Protein AF-0000000065862050 (afdb_homodimer)

Solvent-accessible surface area (backbone atoms only — not comparable to full-atom values): 24400 Å² total; per-residue (Å²): 126,51,36,32,36,26,29,26,32,60,49,41,49,23,26,33,30,49,53,56,43,43,74,71,57,36,44,76,48,28,29,14,76,48,87,42,84,37,67,29,48,38,58,38,70,64,28,40,53,50,42,51,52,54,49,48,66,74,33,70,85,26,24,23,31,40,36,40,44,44,67,55,55,42,71,48,86,60,37,36,43,21,34,26,22,38,25,52,36,42,53,52,50,53,61,69,43,45,71,36,30,51,59,27,74,73,12,20,33,42,37,62,48,27,46,53,17,56,77,44,57,52,93,75,33,88,42,38,66,32,56,75,70,64,34,58,69,60,37,26,49,52,30,63,67,44,62,90,53,12,28,58,45,23,31,31,35,23,25,26,44,36,50,29,54,51,11,64,39,17,47,66,32,23,67,52,59,29,36,40,32,34,36,15,46,39,68,39,69,25,68,66,47,53,53,32,51,67,31,89,88,43,12,66,64,57,67,66,63,71,24,31,55,70,58,70,41,51,27,56,50,52,20,40,46,51,54,44,57,54,34,78,55,29,73,45,46,20,21,29,60,43,47,36,32,27,11,38,63,14,63,77,38,36,69,64,84,127,51,36,33,38,28,30,25,31,60,49,41,49,22,27,33,29,50,52,56,43,43,74,72,58,36,45,76,48,29,30,14,75,49,86,42,82,36,69,29,49,37,59,37,73,66,26,40,53,51,43,52,52,55,49,48,66,75,32,72,84,25,25,23,32,39,34,40,43,44,67,54,54,42,72,47,85,59,37,36,43,21,35,27,23,40,26,51,35,42,53,53,50,54,61,68,43,45,70,35,30,54,59,26,75,75,13,20,33,42,36,60,49,28,47,52,19,55,77,44,57,52,94,73,33,90,41,38,65,34,56,76,69,65,33,60,71,59,36,25,50,51,30,65,68,46,62,90,52,11,27,57,45,23,31,30,34,22,24,26,42,36,51,29,54,50,12,64,39,16,47,65,32,22,67,53,58,29,37,41,32,35,36,16,46,39,67,39,67,27,67,65,46,53,52,32,50,68,30,86,88,42,12,66,66,55,69,67,64,71,23,33,54,70,58,70,41,51,28,56,51,53,20,39,47,51,54,43,57,52,34,79,55,29,73,45,45,20,21,28,59,43,47,36,31,26,14,38,63,14,64,78,38,36,69,62,86

Foldseek 3Di:
DAEEEEEPLPWFLNVLLVVVVVVVPYHYAYEYCDDGNHHFQQLDPVRLVRSLVSVCVVLVQAHAEYEYDFAAALLDPQLLSRLRCLAVSVLVSVVSRLVRNLSHDLHEYEYEAAPLLQVDDLVRQPLQVCSVVVNSVVSSVVLVPVPLCSSSSSRNNSRNNRLVSQLVCQVVSVVSSYAYEYEHEAAEPIPNNVSQLPDPSRNVVNVPQAAPQGDHHYSNVSSVVVVCRSDCVVSPHHSYYHYHYNCRSCVVPVPGD/DAEEEEEPLPWFLNVLLVVVVVVVPYHYAYEYCDDGNHHFQQLDPVRLVRSLVSVCVVLVQAHAEYEYDFAAALLDPQLLSRLRCLAVSVLVSVVSRLVRNLSHDLHEYEYEAAPLLQVDDLVRQPLQVCSVVVNSVVSSVVLVPVPLCSSSSSRNSSSNNRLVSQLVCQVVSVVSSYATEYEHEAAEPIPNNVSQLPDPSRNVVNVPQAAPQGDHHYSNVSSVVVVCCSDCVVSPHHSYYHYHYNCRSCVVPVPGD

Nearest PDB structures (foldseek):
  1fk8-assembly1_B  TM=9.932E-01  e=1.701E-41  Comamonas testosteroni
  1fk8-assembly1_A  TM=9.839E-01  e=1.803E-41  Comamonas testosteroni
  2dkn-assembly1_A  TM=9.808E-01  e=7.601E-33  Pseudomonas sp. B-0831
  3csd-assembly1_B  TM=7.594E-01  e=8.337E-14  unclassified
  4z9x-assembly1_A  TM=7.318E-01  e=1.579E-13  Streptococcus pyogenes serotype M1

Organism: Comamonas testosteroni (NCBI:txid285)

Secondary structure (DSSP, 8-state):
--EEEEES-SSHHHHHHHHHHHHTT-EEEEEESSSSSEE--TTSHHHHHHHHHHHHHHTTT--SEEEE-----TT-SSHHHHHIIIIIIHHHHHHHHHHHHHTSSS-EEEEE--GGGTTS-GGG-TTHHHHHTT-HHHHHHHHHTSGGGHHHHHHHHHHHHHHHHHHHTHHHHHHTT-EEEEEEE-SBSSHHHHHHHH-TTTHHHHHH---TTSSPBPHHHHHHHHHHHHSGGGTT--S-EEEESTTHHHHH-TT--/--EEEEES-SSHHHHHHHHHHHHTT-EEEEEESSSSSEE--TTSHHHHHHHHHHHHHHTTT--SEEEE-----TT-SSHHHHHIIIIIIHHHHHHHHHHHHHTSSS-EEEEE--GGGTTS-GGG-TTHHHHHTT-HHHHHHHHHTSGGGHHHHHHHHHHHHHHHHHHHTHHHHHHTT-EEEEEEE-SBSSHHHHHHHH-TTTHHHHHH---TTSSPBPHHHHHHHHHHHHSGGGTT--S-EEEESTTHHHHH-TT--

InterPro domains:
  IPR002347 Short-chain dehydrogenase/reductase SDR [PF00106] (3-117)
  IPR002347 Short-chain dehydrogenase/reductase SDR [PF13561] (146-248)
  IPR002347 Short-chain dehydrogenase/reductase SDR [PR00081] (3-20)
  IPR002347 Short-chain dehydrogenase/reductase SDR [PR00081] (101-117)
  IPR002347 Short-chain dehydrogenase/reductase SDR [PR00081] (155-174)
  IPR002347 Short-chain dehydrogenase/reductase SDR [PR00081] (176-193)
  IPR002347 Short-chain dehydrogenase/reductase SDR [PR00081] (212-232)
  IPR036291 NAD(P)-binding domain superfamily [SSF51735] (1-251)

pLDDT: mean 96.62, std 3.5, range [71.56, 98.94]

Radius of gyration: 22.69 Å; Cα contacts (8 Å, |Δi|>4): 1212; chains: 2; bounding box: 46×64×56 Å

Structure (mmCIF, N/CA/C/O backbone):
data_AF-0000000065862050-model_v1
#
loop_
_entity.id
_entity.type
_entity.pdbx_description
1 polymer '3-alpha-hydroxysteroid dehydrogenase/carbonyl reductase'
#
loop_
_atom_site.group_PDB
_atom_site.id
_atom_site.type_symbol
_atom_site.label_atom_id
_atom_site.label_alt_id
_atom_site.label_comp_id
_atom_site.label_asym_id
_atom_site.label_entity_id
_atom_site.label_seq_id
_atom_site.pdbx_PDB_ins_code
_atom_site.Cartn_x
_atom_site.Cartn_y
_atom_site.Cartn_z
_atom_site.occupancy
_atom_site.B_iso_or_equiv
_atom_site.auth_seq_id
_atom_site.auth_comp_id
_atom_site.auth_asym_id
_atom_site.auth_atom_id
_atom_site.pdbx_PDB_model_num
ATOM 1 N N . MET A 1 1 ? 8.922 -2.84 -27.516 1 71.69 1 MET A N 1
ATOM 2 C CA . MET A 1 1 ? 7.742 -3.297 -26.797 1 71.69 1 MET A CA 1
ATOM 3 C C . MET A 1 1 ? 8.133 -4.086 -25.547 1 71.69 1 MET A C 1
ATOM 5 O O . MET A 1 1 ? 9.062 -4.895 -25.578 1 71.69 1 MET A O 1
ATOM 9 N N . SER A 1 2 ? 7.496 -3.77 -24.375 1 91.81 2 SER A N 1
ATOM 10 C CA . SER A 1 2 ? 7.875 -4.434 -23.141 1 91.81 2 SER A CA 1
ATOM 11 C C . SER A 1 2 ? 7.133 -5.758 -22.969 1 91.81 2 SER A C 1
ATOM 13 O O . SER A 1 2 ? 6.004 -5.906 -23.453 1 91.81 2 SER A O 1
ATOM 15 N N . ILE A 1 3 ? 7.773 -6.805 -22.562 1 97.69 3 ILE A N 1
ATOM 16 C CA . ILE A 1 3 ? 7.211 -8.133 -22.328 1 97.69 3 ILE A CA 1
ATOM 17 C C . ILE A 1 3 ? 6.902 -8.312 -20.844 1 97.69 3 ILE A C 1
ATOM 19 O O . ILE A 1 3 ? 7.77 -8.094 -20 1 97.69 3 ILE A O 1
ATOM 23 N N . ILE A 1 4 ? 5.664 -8.703 -20.594 1 98.62 4 ILE A N 1
ATOM 24 C CA . ILE A 1 4 ? 5.234 -8.977 -19.219 1 98.62 4 ILE A CA 1
ATOM 25 C C . ILE A 1 4 ? 4.688 -10.398 -19.125 1 98.62 4 ILE A C 1
ATOM 27 O O . ILE A 1 4 ? 3.893 -10.82 -19.969 1 98.62 4 ILE A O 1
ATOM 31 N N . VAL A 1 5 ? 5.176 -11.148 -18.172 1 98.81 5 VAL A N 1
ATOM 32 C CA . VAL A 1 5 ? 4.711 -12.508 -17.906 1 98.81 5 VAL A CA 1
ATOM 33 C C . VAL A 1 5 ? 3.654 -12.492 -16.812 1 98.81 5 VAL A C 1
ATOM 35 O O . VAL A 1 5 ? 3.828 -11.836 -15.781 1 98.81 5 VAL A O 1
ATOM 38 N N . ILE A 1 6 ? 2.523 -13.188 -17.047 1 98.94 6 ILE A N 1
ATOM 39 C CA . ILE A 1 6 ? 1.439 -13.25 -16.078 1 98.94 6 ILE A CA 1
ATOM 40 C C . ILE A 1 6 ? 1.043 -14.703 -15.828 1 98.94 6 ILE A C 1
ATOM 42 O O . ILE A 1 6 ? 0.653 -15.414 -16.766 1 98.94 6 ILE A O 1
ATOM 46 N N . SER A 1 7 ? 1.192 -15.164 -14.586 1 98.88 7 SER A N 1
ATOM 47 C CA . SER A 1 7 ? 0.586 -16.438 -14.242 1 98.88 7 SER A CA 1
ATOM 48 C C . SER A 1 7 ? -0.876 -16.281 -13.844 1 98.88 7 SER A C 1
ATOM 50 O O . SER A 1 7 ? -1.263 -15.234 -13.305 1 98.88 7 SER A O 1
ATOM 52 N N . GLY A 1 8 ? -1.665 -17.328 -14.016 1 98.31 8 GLY A N 1
ATOM 53 C CA . GLY A 1 8 ? -3.082 -17.203 -13.711 1 98.31 8 GLY A CA 1
ATOM 54 C C . GLY A 1 8 ? -3.775 -16.125 -14.508 1 98.31 8 GLY A C 1
ATOM 55 O O . GLY A 1 8 ? -4.457 -15.266 -13.945 1 98.31 8 GLY A O 1
ATOM 56 N N . CYS A 1 9 ? -3.629 -16.188 -15.836 1 97.88 9 CYS A N 1
ATOM 57 C CA . CYS A 1 9 ? -4.02 -15.055 -16.656 1 97.88 9 CYS A CA 1
ATOM 58 C C . CYS A 1 9 ? -5.328 -15.336 -17.391 1 97.88 9 CYS A C 1
ATOM 60 O O . CYS A 1 9 ? -5.832 -14.484 -18.125 1 97.88 9 CYS A O 1
ATOM 62 N N . ALA A 1 10 ? -5.953 -16.469 -17.109 1 96.88 10 ALA A N 1
ATOM 63 C CA . ALA A 1 10 ? -7.105 -16.875 -17.906 1 96.88 10 ALA A CA 1
ATOM 64 C C . ALA A 1 10 ? -8.398 -16.281 -17.359 1 96.88 10 ALA A C 1
ATOM 66 O O . ALA A 1 10 ? -9.352 -16.047 -18.094 1 96.88 10 ALA A O 1
ATOM 67 N N . THR A 1 11 ? -8.492 -16.078 -16.062 1 95.69 11 THR A N 1
ATOM 68 C CA . THR A 1 11 ? -9.711 -15.562 -15.445 1 95.69 11 THR A CA 1
ATOM 69 C C . THR A 1 11 ? -9.367 -14.578 -14.328 1 95.69 11 THR A C 1
ATOM 71 O O . THR A 1 11 ? -8.195 -14.344 -14.039 1 95.69 11 THR A O 1
ATOM 74 N N . GLY A 1 12 ? -10.422 -13.938 -13.859 1 97.5 12 GLY A N 1
ATOM 75 C CA . GLY A 1 12 ? -10.312 -13.141 -12.641 1 97.5 12 GLY A CA 1
ATOM 76 C C . GLY A 1 12 ? -9.352 -11.977 -12.766 1 97.5 12 GLY A C 1
ATOM 77 O O . GLY A 1 12 ? -9.375 -11.25 -13.766 1 97.5 12 GLY A O 1
ATOM 78 N N . ILE A 1 13 ? -8.531 -11.781 -11.703 1 98.44 13 ILE A N 1
ATOM 79 C CA . ILE A 1 13 ? -7.602 -10.656 -11.602 1 98.44 13 ILE A CA 1
ATOM 80 C C . ILE A 1 13 ? -6.551 -10.75 -12.711 1 98.44 13 ILE A C 1
ATOM 82 O O . ILE A 1 13 ? -6.207 -9.742 -13.336 1 98.44 13 ILE A O 1
ATOM 86 N N . GLY A 1 14 ? -6.078 -11.984 -12.992 1 98.62 14 GLY A N 1
ATOM 87 C CA . GLY A 1 14 ? -5.078 -12.172 -14.039 1 98.62 14 GLY A CA 1
ATOM 88 C C . GLY A 1 14 ? -5.574 -11.781 -15.414 1 98.62 14 GLY A C 1
ATOM 89 O O . GLY A 1 14 ? -4.867 -11.094 -16.156 1 98.62 14 GLY A O 1
ATOM 90 N N . ALA A 1 15 ? -6.766 -12.188 -15.711 1 98.62 15 ALA A N 1
ATOM 91 C CA . ALA A 1 15 ? -7.344 -11.852 -17 1 98.62 15 ALA A CA 1
ATOM 92 C C . ALA A 1 15 ? -7.559 -10.352 -17.141 1 98.62 15 ALA A C 1
ATOM 94 O O . ALA A 1 15 ? -7.293 -9.773 -18.203 1 98.62 15 ALA A O 1
ATOM 95 N N . ALA A 1 16 ? -8.078 -9.734 -16.109 1 98.75 16 ALA A N 1
ATOM 96 C CA . ALA A 1 16 ? -8.273 -8.281 -16.109 1 98.75 16 ALA A CA 1
ATOM 97 C C . ALA A 1 16 ? -6.945 -7.547 -16.266 1 98.75 16 ALA A C 1
ATOM 99 O O . ALA A 1 16 ? -6.859 -6.551 -16.984 1 98.75 16 ALA A O 1
ATOM 100 N N . THR A 1 17 ? -5.945 -8.047 -15.578 1 98.75 17 THR A N 1
ATOM 101 C CA . THR A 1 17 ? -4.617 -7.441 -15.656 1 98.75 17 THR A CA 1
ATOM 102 C C . THR A 1 17 ? -4.047 -7.57 -17.062 1 98.75 17 THR A C 1
ATOM 104 O O . THR A 1 17 ? -3.496 -6.609 -17.609 1 98.75 17 THR A O 1
ATOM 107 N N . ARG A 1 18 ? -4.191 -8.742 -17.625 1 98.62 18 ARG A N 1
ATOM 108 C CA . ARG A 1 18 ? -3.75 -8.953 -19 1 98.62 18 ARG A CA 1
ATOM 109 C C . ARG A 1 18 ? -4.379 -7.926 -19.938 1 98.62 18 ARG A C 1
ATOM 111 O O . ARG A 1 18 ? -3.68 -7.293 -20.734 1 98.62 18 ARG A O 1
ATOM 118 N N . LYS A 1 19 ? -5.66 -7.75 -19.828 1 98.5 19 LYS A N 1
ATOM 119 C CA . LYS A 1 19 ? -6.395 -6.832 -20.688 1 98.5 19 LYS A CA 1
ATOM 120 C C . LYS A 1 19 ? -5.848 -5.41 -20.562 1 98.5 19 LYS A C 1
ATOM 122 O O . LYS A 1 19 ? -5.598 -4.75 -21.578 1 98.5 19 LYS A O 1
ATOM 127 N N . VAL A 1 20 ? -5.629 -4.938 -19.359 1 98.12 20 VAL A N 1
ATOM 128 C CA . VAL A 1 20 ? -5.195 -3.566 -19.109 1 98.12 20 VAL A CA 1
ATOM 129 C C . VAL A 1 20 ? -3.773 -3.371 -19.625 1 98.12 20 VAL A C 1
ATOM 131 O O . VAL A 1 20 ? -3.463 -2.34 -20.234 1 98.12 20 VAL A O 1
ATOM 134 N N . LEU A 1 21 ? -2.896 -4.352 -19.453 1 98 21 LEU A N 1
ATOM 135 C CA . LEU A 1 21 ? -1.499 -4.219 -19.844 1 98 21 LEU A CA 1
ATOM 136 C C . LEU A 1 21 ? -1.35 -4.34 -21.359 1 98 21 LEU A C 1
ATOM 138 O O . LEU A 1 21 ? -0.529 -3.646 -21.969 1 98 21 LEU A O 1
ATOM 142 N N . GLU A 1 22 ? -2.148 -5.219 -21.969 1 98.12 22 GLU A N 1
ATOM 143 C CA . GLU A 1 22 ? -2.158 -5.289 -23.438 1 98.12 22 GLU A CA 1
ATOM 144 C C . GLU A 1 22 ? -2.643 -3.977 -24.047 1 98.12 22 GLU A C 1
ATOM 146 O O . GLU A 1 22 ? -2.074 -3.498 -25.031 1 98.12 22 GLU A O 1
ATOM 151 N N . ALA A 1 23 ? -3.674 -3.406 -23.453 1 97.69 23 ALA A N 1
ATOM 152 C CA . ALA A 1 23 ? -4.203 -2.127 -23.922 1 97.69 23 ALA A CA 1
ATOM 153 C C . ALA A 1 23 ? -3.154 -1.024 -23.797 1 97.69 23 ALA A C 1
ATOM 155 O O . ALA A 1 23 ? -3.154 -0.075 -24.594 1 97.69 23 ALA A O 1
ATOM 156 N N . ALA A 1 24 ? -2.291 -1.174 -22.859 1 96.44 24 ALA A N 1
ATOM 157 C CA . ALA A 1 24 ? -1.225 -0.199 -22.656 1 96.44 24 ALA A CA 1
ATOM 158 C C . ALA A 1 24 ? -0.056 -0.453 -23.594 1 96.44 24 ALA A C 1
ATOM 160 O O . ALA A 1 24 ? 0.936 0.28 -23.578 1 96.44 24 ALA A O 1
ATOM 161 N N . GLY A 1 25 ? -0.026 -1.542 -24.359 1 96.69 25 GLY A N 1
ATOM 162 C CA . GLY A 1 25 ? 0.949 -1.762 -25.422 1 96.69 25 GLY A CA 1
ATOM 163 C C . GLY A 1 25 ? 1.972 -2.826 -25.078 1 96.69 25 GLY A C 1
ATOM 164 O O . GLY A 1 25 ? 2.92 -3.051 -25.828 1 96.69 25 GLY A O 1
ATOM 165 N N . HIS A 1 26 ? 1.745 -3.529 -24.016 1 97.25 26 HIS A N 1
ATOM 166 C CA . HIS A 1 26 ? 2.693 -4.566 -23.609 1 97.25 26 HIS A CA 1
ATOM 167 C C . HIS A 1 26 ? 2.385 -5.887 -24.312 1 97.25 26 HIS A C 1
ATOM 169 O O . HIS A 1 26 ? 1.226 -6.18 -24.609 1 97.25 26 HIS A O 1
ATOM 175 N N . GLN A 1 27 ? 3.422 -6.629 -24.594 1 97.56 27 GLN A N 1
ATOM 176 C CA . GLN A 1 27 ? 3.27 -8.031 -24.969 1 97.56 27 GLN A CA 1
ATOM 177 C C . GLN A 1 27 ? 3.154 -8.93 -23.75 1 97.56 27 GLN A C 1
ATOM 179 O O . GLN A 1 27 ? 3.992 -8.875 -22.844 1 97.56 27 GLN A O 1
ATOM 184 N N . ILE A 1 28 ? 2.117 -9.758 -23.797 1 98.19 28 ILE A N 1
ATOM 185 C CA . ILE A 1 28 ? 1.875 -10.586 -22.609 1 98.19 28 ILE A CA 1
ATOM 186 C C . ILE A 1 28 ? 2.217 -12.039 -22.938 1 98.19 28 ILE A C 1
ATOM 188 O O . ILE A 1 28 ? 1.819 -12.57 -23.969 1 98.19 28 ILE A O 1
ATOM 192 N N . VAL A 1 29 ? 2.967 -12.703 -22.078 1 98.62 29 VAL A N 1
ATOM 193 C CA . VAL A 1 29 ? 3.146 -14.148 -22.047 1 98.62 29 VAL A CA 1
ATOM 194 C C . VAL A 1 29 ? 2.443 -14.734 -20.828 1 98.62 29 VAL A C 1
ATOM 196 O O . VAL A 1 29 ? 2.938 -14.617 -19.703 1 98.62 29 VAL A O 1
ATOM 199 N N . GLY A 1 30 ? 1.356 -15.398 -21.125 1 98.69 30 GLY A N 1
ATOM 200 C CA . GLY A 1 30 ? 0.542 -15.938 -20.047 1 98.69 30 GLY A CA 1
ATOM 201 C C . GLY A 1 30 ? 0.879 -17.375 -19.688 1 98.69 30 GLY A C 1
ATOM 202 O O . GLY A 1 30 ? 1.225 -18.172 -20.578 1 98.69 30 GLY A O 1
ATOM 203 N N . ILE A 1 31 ? 0.836 -17.703 -18.406 1 98.88 31 ILE A N 1
ATOM 204 C CA . ILE A 1 31 ? 0.893 -19.062 -17.875 1 98.88 31 ILE A CA 1
ATOM 205 C C . ILE A 1 31 ? -0.438 -19.406 -17.203 1 98.88 31 ILE A C 1
ATOM 207 O O . ILE A 1 31 ? -0.929 -18.656 -16.359 1 98.88 31 ILE A O 1
ATOM 211 N N . ASP A 1 32 ? -1.036 -20.484 -17.578 1 98.62 32 ASP A N 1
ATOM 212 C CA . ASP A 1 32 ? -2.268 -20.922 -16.938 1 98.62 32 ASP A CA 1
ATOM 213 C C . ASP A 1 32 ? -2.51 -22.406 -17.188 1 98.62 32 ASP A C 1
ATOM 215 O O . ASP A 1 32 ? -1.821 -23.031 -18.016 1 98.62 32 ASP A O 1
ATOM 219 N N . ILE A 1 33 ? -3.434 -22.969 -16.469 1 97.5 33 ILE A N 1
ATOM 220 C CA . ILE A 1 33 ? -3.801 -24.375 -16.656 1 97.5 33 ILE A CA 1
ATOM 221 C C . ILE A 1 33 ? -4.602 -24.516 -17.953 1 97.5 33 ILE A C 1
ATOM 223 O O . ILE A 1 33 ? -4.719 -25.625 -18.5 1 97.5 33 ILE A O 1
ATOM 227 N N . ARG A 1 34 ? -5.117 -23.375 -18.406 1 96.44 34 ARG A N 1
ATOM 228 C CA . ARG A 1 34 ? -5.887 -23.359 -19.656 1 96.44 34 ARG A CA 1
ATOM 229 C C . ARG A 1 34 ? -5.844 -21.984 -20.312 1 96.44 34 ARG A C 1
ATOM 231 O O . ARG A 1 34 ? -5.539 -21 -19.641 1 96.44 34 ARG A O 1
ATOM 238 N N . ASP A 1 35 ? -6.016 -21.938 -21.609 1 96.94 35 ASP A N 1
ATOM 239 C CA . ASP A 1 35 ? -6.266 -20.734 -22.391 1 96.94 35 ASP A CA 1
ATOM 240 C C . ASP A 1 35 ? -5.117 -19.734 -22.219 1 96.94 35 ASP A C 1
ATOM 242 O O . ASP A 1 35 ? -5.348 -18.562 -21.906 1 96.94 35 ASP A O 1
ATOM 246 N N . ALA A 1 36 ? -3.869 -20.141 -22.328 1 98.19 36 ALA A N 1
ATOM 247 C CA . ALA A 1 36 ? -2.697 -19.281 -22.203 1 98.19 36 ALA A CA 1
ATOM 248 C C . ALA A 1 36 ? -1.604 -19.703 -23.172 1 98.19 36 ALA A C 1
ATOM 250 O O . ALA A 1 36 ? -1.692 -20.766 -23.797 1 98.19 36 ALA A O 1
ATOM 251 N N . GLU A 1 37 ? -0.624 -18.875 -23.391 1 98.19 37 GLU A N 1
ATOM 252 C CA . GLU A 1 37 ? 0.531 -19.156 -24.234 1 98.19 37 GLU A CA 1
ATOM 253 C C . GLU A 1 37 ? 1.342 -20.328 -23.688 1 98.19 37 GLU A C 1
ATOM 255 O O . GLU A 1 37 ? 1.908 -21.109 -24.453 1 98.19 37 GLU A O 1
ATOM 260 N N . VAL A 1 38 ? 1.437 -20.391 -22.391 1 98.69 38 VAL A N 1
ATOM 261 C CA . VAL A 1 38 ? 2.096 -21.5 -21.688 1 98.69 38 VAL A CA 1
ATOM 262 C C . VAL A 1 38 ? 1.09 -22.219 -20.797 1 98.69 38 VAL A C 1
ATOM 264 O O . VAL A 1 38 ? 0.641 -21.672 -19.781 1 98.69 38 VAL A O 1
ATOM 267 N N . ILE A 1 39 ? 0.706 -23.422 -21.203 1 98.62 39 ILE A N 1
ATOM 268 C CA . ILE A 1 39 ? -0.224 -24.219 -20.422 1 98.62 39 ILE A CA 1
ATOM 269 C C . ILE A 1 39 ? 0.552 -25.109 -19.453 1 98.62 39 ILE A C 1
ATOM 271 O O . ILE A 1 39 ? 1.357 -25.938 -19.875 1 98.62 39 ILE A O 1
ATOM 275 N N . ALA A 1 40 ? 0.357 -24.906 -18.141 1 98.44 40 ALA A N 1
ATOM 276 C CA . ALA A 1 40 ? 1.098 -25.656 -17.125 1 98.44 40 ALA A CA 1
ATOM 277 C C . ALA A 1 40 ? 0.291 -25.781 -15.836 1 98.44 40 ALA A C 1
ATOM 279 O O . ALA A 1 40 ? -0.432 -24.844 -15.461 1 98.44 40 ALA A O 1
ATOM 280 N N . ASP A 1 41 ? 0.456 -26.891 -15.195 1 98.56 41 ASP A N 1
ATOM 281 C CA . ASP A 1 41 ? -0.097 -27.109 -13.859 1 98.56 41 ASP A CA 1
ATOM 282 C C . ASP A 1 41 ? 0.912 -26.734 -12.781 1 98.56 41 ASP A C 1
ATOM 284 O O . ASP A 1 41 ? 1.809 -27.516 -12.461 1 98.56 41 ASP A O 1
ATOM 288 N N . LEU A 1 42 ? 0.696 -25.641 -12.133 1 98.62 42 LEU A N 1
ATOM 289 C CA . LEU A 1 42 ? 1.659 -25.109 -11.172 1 98.62 42 LEU A CA 1
ATOM 290 C C . LEU A 1 42 ? 1.53 -25.828 -9.828 1 98.62 42 LEU A C 1
ATOM 292 O O . LEU A 1 42 ? 2.293 -25.547 -8.898 1 98.62 42 LEU A O 1
ATOM 296 N N . SER A 1 43 ? 0.542 -26.75 -9.688 1 98.19 43 SER A N 1
ATOM 297 C CA . SER A 1 43 ? 0.422 -27.516 -8.453 1 98.19 43 SER A CA 1
ATOM 298 C C . SER A 1 43 ? 1.479 -28.609 -8.375 1 98.19 43 SER A C 1
ATOM 300 O O . SER A 1 43 ? 1.674 -29.219 -7.32 1 98.19 43 SER A O 1
ATOM 302 N N . THR A 1 44 ? 2.205 -28.844 -9.5 1 98 44 THR A N 1
ATOM 303 C CA . THR A 1 44 ? 3.211 -29.906 -9.523 1 98 44 THR A CA 1
ATOM 304 C C . THR A 1 44 ? 4.594 -29.328 -9.82 1 98 44 THR A C 1
ATOM 306 O O . THR A 1 44 ? 4.719 -28.344 -10.547 1 98 44 THR A O 1
ATOM 309 N N . ALA A 1 45 ? 5.598 -29.953 -9.289 1 97.88 45 ALA A N 1
ATOM 310 C CA . ALA A 1 45 ? 6.973 -29.531 -9.555 1 97.88 45 ALA A CA 1
ATOM 311 C C . ALA A 1 45 ? 7.289 -29.609 -11.047 1 97.88 45 ALA A C 1
ATOM 313 O O . ALA A 1 45 ? 7.953 -28.719 -11.586 1 97.88 45 ALA A O 1
ATOM 314 N N . GLU A 1 46 ? 6.84 -30.609 -11.625 1 98.19 46 GLU A N 1
ATOM 315 C CA . GLU A 1 46 ? 7.082 -30.781 -13.055 1 98.19 46 GLU A CA 1
ATOM 316 C C . GLU A 1 46 ? 6.406 -29.688 -13.875 1 98.19 46 GLU A C 1
ATOM 318 O O . GLU A 1 46 ? 6.992 -29.156 -14.82 1 98.19 46 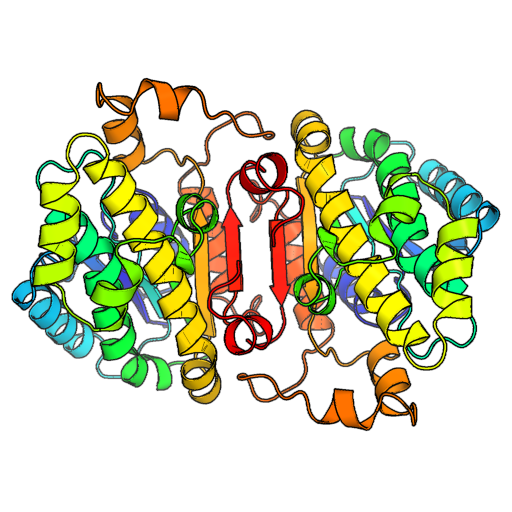GLU A O 1
ATOM 323 N N . GLY A 1 47 ? 5.176 -29.375 -13.57 1 98.62 47 GLY A N 1
ATOM 324 C CA . GLY A 1 47 ? 4.473 -28.297 -14.25 1 98.62 47 GLY A CA 1
ATOM 325 C C . GLY A 1 47 ? 5.16 -26.953 -14.102 1 98.62 47 GLY A C 1
ATOM 326 O O . GLY A 1 47 ? 5.227 -26.172 -15.062 1 98.62 47 GLY A O 1
ATOM 327 N N . ARG A 1 48 ? 5.699 -26.688 -12.961 1 98.75 48 ARG A N 1
ATOM 328 C CA . ARG A 1 48 ? 6.41 -25.438 -12.703 1 98.75 48 ARG A CA 1
ATOM 329 C C . ARG A 1 48 ? 7.711 -25.391 -13.5 1 98.75 48 ARG A C 1
ATOM 331 O O . ARG A 1 48 ? 8.031 -24.359 -14.102 1 98.75 48 ARG A O 1
ATOM 338 N N . LYS A 1 49 ? 8.398 -26.5 -13.5 1 98.56 49 LYS A N 1
ATOM 339 C CA . LYS A 1 49 ? 9.633 -26.578 -14.281 1 98.56 49 LYS A CA 1
ATOM 340 C C . LYS A 1 49 ? 9.359 -26.344 -15.766 1 98.56 49 LYS A C 1
ATOM 342 O O . LYS A 1 49 ? 10.102 -25.609 -16.422 1 98.56 49 LYS A O 1
ATOM 347 N N . GLN A 1 50 ? 8.367 -26.953 -16.219 1 98.44 50 GLN A N 1
ATOM 348 C CA . GLN A 1 50 ? 7.992 -26.812 -17.625 1 98.44 50 GLN A CA 1
ATOM 349 C C . GLN A 1 50 ? 7.609 -25.359 -17.938 1 98.44 50 GLN A C 1
ATOM 351 O O . GLN A 1 50 ? 8.023 -24.812 -18.953 1 98.44 50 GLN A O 1
ATOM 356 N N . ALA A 1 51 ? 6.785 -24.781 -17.125 1 98.81 51 ALA A N 1
ATOM 357 C CA . ALA A 1 51 ? 6.363 -23.391 -17.312 1 98.81 51 ALA A CA 1
ATOM 358 C C . ALA A 1 51 ? 7.566 -22.453 -17.375 1 98.81 51 ALA A C 1
ATOM 360 O O . ALA A 1 51 ? 7.637 -21.578 -18.25 1 98.81 51 ALA A O 1
ATOM 361 N N . ILE A 1 52 ? 8.523 -22.641 -16.453 1 98.75 52 ILE A N 1
ATOM 362 C CA . ILE A 1 52 ? 9.711 -21.797 -16.375 1 98.75 52 ILE A CA 1
ATOM 363 C C . ILE A 1 52 ? 10.516 -21.922 -17.672 1 98.75 52 ILE A C 1
ATOM 365 O O . ILE A 1 52 ? 10.875 -20.906 -18.281 1 98.75 52 ILE A O 1
ATOM 369 N N . ALA A 1 53 ? 10.656 -23.156 -18.078 1 98.56 53 ALA A N 1
ATOM 370 C CA . ALA A 1 53 ? 11.43 -23.391 -19.297 1 98.56 53 ALA A CA 1
ATOM 371 C C . ALA A 1 53 ? 10.758 -22.75 -20.516 1 98.56 53 ALA A C 1
ATOM 373 O O . ALA A 1 53 ? 11.414 -22.094 -21.312 1 98.56 53 ALA A O 1
ATOM 374 N N . ASP A 1 54 ? 9.508 -22.922 -20.641 1 98.62 54 ASP A N 1
ATOM 375 C CA . ASP A 1 54 ? 8.75 -22.422 -21.781 1 98.62 54 ASP A CA 1
ATOM 376 C C . ASP A 1 54 ? 8.766 -20.891 -21.828 1 98.62 54 ASP A C 1
ATOM 378 O O . ASP A 1 54 ? 8.938 -20.297 -22.891 1 98.62 54 ASP A O 1
ATOM 382 N N . VAL A 1 55 ? 8.594 -20.234 -20.703 1 98.62 55 VAL A N 1
ATOM 383 C CA . VAL A 1 55 ? 8.57 -18.781 -20.641 1 98.62 55 VAL A CA 1
ATOM 384 C C . VAL A 1 55 ? 9.945 -18.219 -20.984 1 98.62 55 VAL A C 1
ATOM 386 O O . VAL A 1 55 ? 10.062 -17.25 -21.734 1 98.62 55 VAL A O 1
ATOM 389 N N . LEU A 1 56 ? 10.977 -18.844 -20.375 1 98 56 LEU A N 1
ATOM 390 C CA . LEU A 1 56 ? 12.328 -18.344 -20.625 1 98 56 LEU A CA 1
ATOM 391 C C . LEU A 1 56 ? 12.688 -18.469 -22.094 1 98 56 LEU A C 1
ATOM 393 O O . LEU A 1 56 ? 13.414 -17.625 -22.641 1 98 56 LEU A O 1
ATOM 397 N N . ALA A 1 57 ? 12.141 -19.5 -22.734 1 97.5 57 ALA A N 1
ATOM 398 C CA . ALA A 1 57 ? 12.359 -19.656 -24.172 1 97.5 57 ALA A CA 1
ATOM 399 C C . ALA A 1 57 ? 11.695 -18.516 -24.953 1 97.5 57 ALA A C 1
ATOM 401 O O . ALA A 1 57 ? 12.234 -18.047 -25.953 1 97.5 57 ALA A O 1
ATOM 402 N N . LYS A 1 58 ? 10.578 -18.047 -24.484 1 96.62 58 LYS A N 1
ATOM 403 C CA . LYS A 1 58 ? 9.82 -16.984 -25.141 1 96.62 58 LYS A CA 1
ATOM 404 C C . LYS A 1 58 ? 10.398 -15.609 -24.812 1 96.62 58 LYS A C 1
ATOM 406 O O . LYS A 1 58 ? 10.18 -14.648 -25.547 1 96.62 58 LYS A O 1
ATOM 411 N N . CYS A 1 59 ? 11.102 -15.492 -23.688 1 96.12 59 CYS A N 1
ATOM 412 C CA . CYS A 1 59 ? 11.641 -14.227 -23.203 1 96.12 59 CYS A CA 1
ATOM 413 C C . CYS A 1 59 ? 13.164 -14.25 -23.203 1 96.12 59 CYS A C 1
ATOM 415 O O . CYS A 1 59 ? 13.805 -13.797 -22.25 1 96.12 59 CYS A O 1
ATOM 417 N N . SER A 1 60 ? 13.734 -14.711 -24.219 1 91.19 60 SER A N 1
ATOM 418 C CA . SER A 1 60 ? 15.172 -14.953 -24.297 1 91.19 60 SER A CA 1
ATOM 419 C C . SER A 1 60 ? 15.953 -13.656 -24.203 1 91.19 60 SER A C 1
ATOM 421 O O . SER A 1 60 ? 17.094 -13.641 -23.75 1 91.19 60 SER A O 1
ATOM 423 N N . LYS A 1 61 ? 15.406 -12.531 -24.594 1 93.25 61 LYS A N 1
ATOM 424 C CA . LYS A 1 61 ? 16.109 -11.25 -24.562 1 93.25 61 LYS A CA 1
ATOM 425 C C . LYS A 1 61 ? 15.797 -10.484 -23.281 1 93.25 61 LYS A C 1
ATOM 427 O O . LYS A 1 61 ? 16.219 -9.336 -23.109 1 93.25 61 LYS A O 1
ATOM 432 N N . GLY A 1 62 ? 14.984 -11.133 -22.453 1 95.5 62 GLY A N 1
ATOM 433 C CA . GLY A 1 62 ? 14.609 -10.492 -21.203 1 95.5 62 GLY A CA 1
ATOM 434 C C . GLY A 1 62 ? 13.125 -10.219 -21.094 1 95.5 62 GLY A C 1
ATOM 435 O O . GLY A 1 62 ? 12.359 -10.516 -22.016 1 95.5 62 GLY A O 1
ATOM 436 N N . MET A 1 63 ? 12.75 -9.828 -19.953 1 97.31 63 MET A N 1
ATOM 437 C CA . MET A 1 63 ? 11.367 -9.414 -19.719 1 97.31 63 MET A CA 1
ATOM 438 C C . MET A 1 63 ? 11.32 -8.188 -18.812 1 97.31 63 MET A C 1
ATOM 440 O O . MET A 1 63 ? 12.242 -7.941 -18.047 1 97.31 63 MET A O 1
ATOM 444 N N . ASP A 1 64 ? 10.227 -7.453 -18.875 1 98.06 64 ASP A N 1
ATOM 445 C CA . ASP A 1 64 ? 10.094 -6.168 -18.203 1 98.06 64 ASP A CA 1
ATOM 446 C C . ASP A 1 64 ? 9.164 -6.27 -16.984 1 98.06 64 ASP A C 1
ATOM 448 O O . ASP A 1 64 ? 9.148 -5.383 -16.141 1 98.06 64 ASP A O 1
ATOM 452 N N . GLY A 1 65 ? 8.477 -7.332 -16.938 1 98.62 65 GLY A N 1
ATOM 453 C CA . GLY A 1 65 ? 7.52 -7.422 -15.844 1 98.62 65 GLY A CA 1
ATOM 454 C C . GLY A 1 65 ? 7.074 -8.844 -15.555 1 98.62 65 GLY A C 1
ATOM 455 O O . GLY A 1 65 ? 7.188 -9.719 -16.422 1 98.62 65 GLY A O 1
ATOM 456 N N . LEU A 1 66 ? 6.613 -9.062 -14.367 1 98.88 66 LEU A N 1
ATOM 457 C CA . LEU A 1 66 ? 6.098 -10.328 -13.859 1 98.88 66 LEU A CA 1
ATOM 458 C C . LEU A 1 66 ? 4.906 -10.102 -12.938 1 98.88 66 LEU A C 1
ATOM 460 O O . LEU A 1 66 ? 4.992 -9.312 -11.992 1 98.88 66 LEU A O 1
ATOM 464 N N . VAL A 1 67 ? 3.803 -10.664 -13.289 1 98.94 67 VAL A N 1
ATOM 465 C CA . VAL A 1 67 ? 2.627 -10.641 -12.422 1 98.94 67 VAL A CA 1
ATOM 466 C C . VAL A 1 67 ? 2.215 -12.062 -12.062 1 98.94 67 VAL A C 1
ATOM 468 O O . VAL A 1 67 ? 1.845 -12.852 -12.938 1 98.94 67 VAL A O 1
ATOM 471 N N . LEU A 1 68 ? 2.281 -12.406 -10.812 1 98.88 68 LEU A N 1
ATOM 472 C CA . LEU A 1 68 ? 1.95 -13.758 -10.359 1 98.88 68 LEU A CA 1
ATOM 473 C C . LEU A 1 68 ? 0.555 -13.797 -9.742 1 98.88 68 LEU A C 1
ATOM 475 O O . LEU A 1 68 ? 0.393 -13.547 -8.547 1 98.88 68 LEU A O 1
ATOM 479 N N . CYS A 1 69 ? -0.417 -14.227 -10.547 1 98.62 69 CYS A N 1
ATOM 480 C CA . CYS A 1 69 ? -1.821 -14.172 -10.156 1 98.62 69 CYS A CA 1
ATOM 481 C C . CYS A 1 69 ? -2.375 -15.57 -9.906 1 98.62 69 CYS A C 1
ATOM 483 O O . CYS A 1 69 ? -3.463 -15.719 -9.344 1 98.62 69 CYS A O 1
ATOM 485 N N . ALA A 1 70 ? -1.655 -16.578 -10.359 1 98.56 70 ALA A N 1
ATOM 486 C CA . ALA A 1 70 ? -2.168 -17.938 -10.156 1 98.56 70 ALA A CA 1
ATOM 487 C C . ALA A 1 70 ? -2.426 -18.203 -8.68 1 98.56 70 ALA A C 1
ATOM 489 O O . ALA A 1 70 ? -1.577 -17.922 -7.832 1 98.56 70 ALA A O 1
ATOM 490 N N . GLY A 1 71 ? -3.588 -18.656 -8.383 1 97.69 71 GLY A N 1
ATOM 491 C CA . GLY A 1 71 ? -3.932 -18.938 -7 1 97.69 71 GLY A CA 1
ATOM 492 C C . GLY A 1 71 ? -5.191 -19.781 -6.859 1 97.69 71 GLY A C 1
ATOM 493 O O . GLY A 1 71 ? -6.023 -19.812 -7.77 1 97.69 71 GLY A O 1
ATOM 494 N N . LEU A 1 72 ? -5.258 -20.5 -5.762 1 97.56 72 LEU A N 1
ATOM 495 C CA . LEU A 1 72 ? -6.422 -21.281 -5.383 1 97.56 72 LEU A CA 1
ATOM 496 C C . LEU A 1 72 ? -6.984 -20.812 -4.043 1 97.56 72 LEU A C 1
ATOM 498 O O . LEU A 1 72 ? -6.262 -20.25 -3.225 1 97.56 72 LEU A O 1
ATOM 502 N N . GLY A 1 73 ? -8.305 -21.031 -3.889 1 96 73 GLY A N 1
ATOM 503 C CA . GLY A 1 73 ? -8.992 -20.625 -2.676 1 96 73 GLY A CA 1
ATOM 504 C C . GLY A 1 73 ? -9.188 -21.766 -1.685 1 96 73 GLY A C 1
ATOM 505 O O . GLY A 1 73 ? -8.742 -22.891 -1.928 1 96 73 GLY A O 1
ATOM 506 N N . PRO A 1 74 ? -9.82 -21.422 -0.571 1 94.38 74 PRO A N 1
ATOM 507 C CA . PRO A 1 74 ? -9.992 -22.391 0.509 1 94.38 74 PRO A CA 1
ATOM 508 C C . PRO A 1 74 ? -10.953 -23.531 0.135 1 94.38 74 PRO A C 1
ATOM 510 O O . PRO A 1 74 ? -10.977 -24.562 0.797 1 94.38 74 PRO A O 1
ATOM 513 N N . GLN A 1 75 ? -11.719 -23.344 -0.876 1 93.25 75 GLN A N 1
ATOM 514 C CA . GLN A 1 75 ? -12.75 -24.312 -1.253 1 93.25 75 GLN A CA 1
ATOM 515 C C . GLN A 1 75 ? -12.156 -25.438 -2.092 1 93.25 75 GLN A C 1
ATOM 517 O O . GLN A 1 75 ? -12.852 -26.391 -2.436 1 93.25 75 GLN A O 1
ATOM 522 N N . THR A 1 76 ? -10.922 -25.344 -2.408 1 94.88 76 THR A N 1
ATOM 523 C CA . THR A 1 76 ? -10.273 -26.359 -3.221 1 94.88 76 THR A CA 1
ATOM 524 C C . THR A 1 76 ? -10.344 -27.719 -2.539 1 94.88 76 THR A C 1
ATOM 526 O O . THR A 1 76 ? -10.102 -27.844 -1.335 1 94.88 76 THR A O 1
ATOM 529 N N . LYS A 1 77 ? -10.617 -28.75 -3.281 1 92.38 77 LYS A N 1
ATOM 530 C CA . LYS A 1 77 ? -10.82 -30.078 -2.729 1 92.38 77 LYS A CA 1
ATOM 531 C C . LYS A 1 77 ? -9.508 -30.672 -2.221 1 92.38 77 LYS A C 1
ATOM 533 O O . LYS A 1 77 ? -9.461 -31.25 -1.129 1 92.38 77 LYS A O 1
ATOM 538 N N . VAL A 1 78 ? -8.555 -30.578 -3.027 1 96.12 78 VAL A N 1
ATOM 539 C CA . VAL A 1 78 ? -7.227 -31.016 -2.613 1 96.12 78 VAL A CA 1
ATOM 540 C C . VAL A 1 78 ? -6.449 -29.844 -2.018 1 96.12 78 VAL A C 1
ATOM 542 O O . VAL A 1 78 ? -5.832 -29.078 -2.748 1 96.12 78 VAL A O 1
ATOM 545 N N . LEU A 1 79 ? -6.395 -29.781 -0.676 1 97.25 79 LEU A N 1
ATOM 546 C CA . LEU A 1 79 ? -5.879 -28.609 0.021 1 97.25 79 LEU A CA 1
ATOM 547 C C . LEU A 1 79 ? -4.383 -28.438 -0.218 1 97.25 79 LEU A C 1
ATOM 549 O O . LEU A 1 79 ? -3.873 -27.328 -0.259 1 97.25 79 LEU A O 1
ATOM 553 N N . GLY A 1 80 ? -3.684 -29.547 -0.406 1 97.62 80 GLY A N 1
ATOM 554 C CA . GLY A 1 80 ? -2.27 -29.484 -0.738 1 97.62 80 GLY A CA 1
ATOM 555 C C . GLY A 1 80 ? -1.988 -28.672 -1.994 1 97.62 80 GLY A C 1
ATOM 556 O O . GLY A 1 80 ? -0.943 -28.031 -2.105 1 97.62 80 GLY A O 1
ATOM 557 N N . ASN A 1 81 ? -2.904 -28.719 -2.932 1 98.25 81 ASN A N 1
ATOM 558 C CA . ASN A 1 81 ? -2.744 -27.969 -4.164 1 98.25 81 ASN A CA 1
ATOM 559 C C . ASN A 1 81 ? -2.752 -26.453 -3.904 1 98.25 81 ASN A C 1
ATOM 561 O O . ASN A 1 81 ? -2.113 -25.688 -4.629 1 98.25 81 ASN A O 1
ATOM 565 N N . VAL A 1 82 ? -3.438 -26 -2.848 1 98.44 82 VAL A N 1
ATOM 566 C CA . VAL A 1 82 ? -3.473 -24.594 -2.496 1 98.44 82 VAL A CA 1
ATOM 567 C C . VAL A 1 82 ? -2.07 -24.109 -2.119 1 98.44 82 VAL A C 1
ATOM 569 O O . VAL A 1 82 ? -1.588 -23.109 -2.645 1 98.44 82 VAL A O 1
ATOM 572 N N . VAL A 1 83 ? -1.434 -24.891 -1.35 1 98.25 83 VAL A N 1
ATOM 573 C CA . VAL A 1 83 ? -0.083 -24.562 -0.901 1 98.25 83 VAL A CA 1
ATOM 574 C C . VAL A 1 83 ? 0.878 -24.609 -2.088 1 98.25 83 VAL A C 1
ATOM 576 O O . VAL A 1 83 ? 1.726 -23.719 -2.234 1 98.25 83 VAL A O 1
ATOM 579 N N . SER A 1 84 ? 0.704 -25.609 -2.916 1 98.75 84 SER A N 1
ATOM 580 C CA . SER A 1 84 ? 1.589 -25.812 -4.059 1 98.75 84 SER A CA 1
ATOM 581 C C . SER A 1 84 ? 1.48 -24.656 -5.051 1 98.75 84 SER A C 1
ATOM 583 O O . SER A 1 84 ? 2.496 -24.125 -5.512 1 98.75 84 SER A O 1
ATOM 585 N N . VAL A 1 85 ? 0.313 -24.25 -5.355 1 98.75 85 VAL A N 1
ATOM 586 C CA . VAL A 1 85 ? 0.101 -23.203 -6.352 1 98.75 85 VAL A CA 1
ATOM 587 C C . VAL A 1 85 ? 0.385 -21.844 -5.738 1 98.75 85 VAL A C 1
ATOM 589 O O . VAL A 1 85 ? 1.167 -21.062 -6.285 1 98.75 85 VAL A O 1
ATOM 592 N N . ASN A 1 86 ? -0.197 -21.531 -4.562 1 98.81 86 ASN A N 1
ATOM 593 C CA . ASN A 1 86 ? -0.164 -20.203 -3.984 1 98.81 86 ASN A CA 1
ATOM 594 C C . ASN A 1 86 ? 1.242 -19.812 -3.531 1 98.81 86 ASN A C 1
ATOM 596 O O . ASN A 1 86 ? 1.633 -18.656 -3.619 1 98.81 86 ASN A O 1
ATOM 600 N N . TYR A 1 87 ? 1.961 -20.781 -3.025 1 98.81 87 TYR A N 1
ATOM 601 C CA . TYR A 1 87 ? 3.266 -20.438 -2.467 1 98.81 87 TYR A CA 1
ATOM 602 C C . TYR A 1 87 ? 4.391 -20.906 -3.381 1 98.81 87 TYR A C 1
ATOM 604 O O . TYR A 1 87 ? 5.176 -20.094 -3.879 1 98.81 87 TYR A O 1
ATOM 612 N N . PHE A 1 88 ? 4.453 -22.188 -3.635 1 98.81 88 PHE A N 1
ATOM 613 C CA . PHE A 1 88 ? 5.578 -22.734 -4.383 1 98.81 88 PHE A CA 1
ATOM 614 C C . PHE A 1 88 ? 5.5 -22.328 -5.852 1 98.81 88 PHE A C 1
ATOM 616 O O . PHE A 1 88 ? 6.52 -22.047 -6.477 1 98.81 88 PHE A O 1
ATOM 623 N N . GLY A 1 89 ? 4.297 -22.375 -6.434 1 98.81 89 GLY A N 1
ATOM 624 C CA . GLY A 1 89 ? 4.121 -21.875 -7.789 1 98.81 89 GLY A CA 1
ATOM 625 C C . GLY A 1 89 ? 4.609 -20.453 -7.969 1 98.81 89 GLY A C 1
ATOM 626 O O . GLY A 1 89 ? 5.266 -20.141 -8.961 1 98.81 89 GLY A O 1
ATOM 627 N N . ALA A 1 90 ? 4.348 -19.641 -6.996 1 98.75 90 ALA A N 1
ATOM 628 C CA . ALA A 1 90 ? 4.727 -18.234 -7.062 1 98.75 90 ALA A CA 1
ATOM 629 C C . ALA A 1 90 ? 6.219 -18.047 -6.789 1 98.75 90 ALA A C 1
ATOM 631 O O . ALA A 1 90 ? 6.922 -17.375 -7.547 1 98.75 90 ALA A O 1
ATOM 632 N N . THR A 1 91 ? 6.766 -18.641 -5.727 1 98.81 91 THR A N 1
ATOM 633 C CA . THR A 1 91 ? 8.141 -18.391 -5.301 1 98.81 91 THR A CA 1
ATOM 634 C C . THR A 1 91 ? 9.133 -18.969 -6.301 1 98.81 91 THR A C 1
ATOM 636 O O . THR A 1 91 ? 10.156 -18.359 -6.598 1 98.81 91 THR A O 1
ATOM 639 N N . GLU A 1 92 ? 8.789 -20.156 -6.844 1 98.75 92 GLU A N 1
ATOM 640 C CA . GLU A 1 92 ? 9.695 -20.75 -7.82 1 98.75 92 GLU A CA 1
ATOM 641 C C . GLU A 1 92 ? 9.742 -19.938 -9.109 1 98.75 92 GLU A C 1
ATOM 643 O O . GLU A 1 92 ? 10.812 -19.734 -9.688 1 98.75 92 GLU A O 1
ATOM 648 N N . LEU A 1 93 ? 8.609 -19.5 -9.562 1 98.81 93 LEU A N 1
ATOM 649 C CA . LEU A 1 93 ? 8.586 -18.656 -10.75 1 98.81 93 LEU A CA 1
ATOM 650 C C . LEU A 1 93 ? 9.328 -17.344 -10.508 1 98.81 93 LEU A C 1
ATOM 652 O O . LEU A 1 93 ? 10.125 -16.922 -11.344 1 98.81 93 LEU A O 1
ATOM 656 N N . MET A 1 94 ? 9.047 -16.75 -9.398 1 97.94 94 MET A N 1
ATOM 657 C CA . MET A 1 94 ? 9.68 -15.492 -9.016 1 97.94 94 MET A CA 1
ATOM 658 C C . MET A 1 94 ? 11.195 -15.609 -9.07 1 97.94 94 MET A C 1
ATOM 660 O O . MET A 1 94 ? 11.867 -14.773 -9.68 1 97.94 94 MET A O 1
ATOM 664 N N . ASP A 1 95 ? 11.703 -16.594 -8.461 1 98.38 95 ASP A N 1
ATOM 665 C CA . ASP A 1 95 ? 13.148 -16.781 -8.383 1 98.38 95 ASP A CA 1
ATOM 666 C C . ASP A 1 95 ? 13.734 -17.109 -9.758 1 98.38 95 ASP A C 1
ATOM 668 O O . ASP A 1 95 ? 14.781 -16.594 -10.133 1 98.38 95 ASP A O 1
ATOM 672 N N . ALA A 1 96 ? 13.062 -17.953 -10.469 1 98.62 96 ALA A N 1
ATOM 673 C CA . ALA A 1 96 ? 13.562 -18.406 -11.766 1 98.62 96 ALA A CA 1
ATOM 674 C C . ALA A 1 96 ? 13.602 -17.266 -12.773 1 98.62 96 ALA A C 1
ATOM 676 O O . ALA A 1 96 ? 14.453 -17.25 -13.672 1 98.62 96 ALA A O 1
ATOM 677 N N . PHE A 1 97 ? 12.75 -16.281 -12.641 1 98.69 97 PHE A N 1
ATOM 678 C CA . PHE A 1 97 ? 12.594 -15.266 -13.672 1 98.69 97 PHE A CA 1
ATOM 679 C C . PHE A 1 97 ? 13.406 -14.016 -13.336 1 98.69 97 PHE A C 1
ATOM 681 O O . PHE A 1 97 ? 13.539 -13.117 -14.164 1 98.69 97 PHE A O 1
ATOM 688 N N . LEU A 1 98 ? 13.984 -13.898 -12.133 1 98.5 98 LEU A N 1
ATOM 689 C CA . LEU A 1 98 ? 14.727 -12.719 -11.711 1 98.5 98 LEU A CA 1
ATOM 690 C C . LEU A 1 98 ? 15.852 -12.398 -12.688 1 98.5 98 LEU A C 1
ATOM 692 O O . LEU A 1 98 ? 16.016 -11.25 -13.102 1 98.5 98 LEU A O 1
ATOM 696 N N . PRO A 1 99 ? 16.641 -13.422 -13.172 1 97.88 99 PRO A N 1
ATOM 697 C CA . PRO A 1 99 ? 17.719 -13.094 -14.117 1 97.88 99 PRO A CA 1
ATOM 698 C C . PRO A 1 99 ? 17.188 -12.469 -15.406 1 97.88 99 PRO A C 1
ATOM 700 O O . PRO A 1 99 ? 17.812 -11.555 -15.953 1 97.88 99 PRO A O 1
ATOM 703 N N . ALA A 1 100 ? 16.094 -12.945 -15.898 1 98.12 100 ALA A N 1
ATOM 704 C CA . ALA A 1 100 ? 15.5 -12.383 -17.109 1 98.12 100 ALA A CA 1
ATOM 705 C C . ALA A 1 100 ? 14.953 -10.984 -16.859 1 98.12 100 ALA A C 1
ATOM 707 O O . ALA A 1 100 ? 15.016 -10.117 -17.734 1 98.12 100 ALA A O 1
ATOM 708 N N . LEU A 1 101 ? 14.43 -10.742 -15.695 1 98.56 101 LEU A N 1
ATOM 709 C CA . LEU A 1 101 ? 13.914 -9.43 -15.32 1 98.56 101 LEU A CA 1
ATOM 710 C C . LEU A 1 101 ? 15.039 -8.406 -15.242 1 98.56 101 LEU A C 1
ATOM 712 O O . LEU A 1 101 ? 14.867 -7.258 -15.664 1 98.56 101 LEU A O 1
ATOM 716 N N . LYS A 1 102 ? 16.141 -8.859 -14.75 1 96.81 102 LYS A N 1
ATOM 717 C CA . LYS A 1 102 ? 17.297 -7.984 -14.617 1 96.81 102 LYS A CA 1
ATOM 718 C C . LYS A 1 102 ? 17.688 -7.367 -15.961 1 96.81 102 LYS A C 1
ATOM 720 O O . LYS A 1 102 ? 18.234 -6.27 -16 1 96.81 102 LYS A O 1
ATOM 725 N N . LYS A 1 103 ? 17.375 -8.016 -16.984 1 96.44 103 LYS A N 1
ATOM 726 C CA . LYS A 1 103 ? 17.734 -7.574 -18.312 1 96.44 103 LYS A CA 1
ATOM 727 C C . LYS A 1 103 ? 16.703 -6.613 -18.891 1 96.44 103 LYS A C 1
ATOM 729 O O . LYS A 1 103 ? 16.922 -6.016 -19.953 1 96.44 103 LYS A O 1
ATOM 734 N N . GLY A 1 104 ? 15.586 -6.445 -18.203 1 95.94 104 GLY A N 1
ATOM 735 C CA . GLY A 1 104 ? 14.508 -5.609 -18.703 1 95.94 104 GLY A CA 1
ATOM 736 C C . GLY A 1 104 ? 14.727 -4.133 -18.438 1 95.94 104 GLY A C 1
ATOM 737 O O . GLY A 1 104 ? 15.695 -3.748 -17.781 1 95.94 104 GLY A O 1
ATOM 738 N N . HIS A 1 105 ? 13.828 -3.314 -18.969 1 94.44 105 HIS A N 1
ATOM 739 C CA . HIS A 1 105 ? 13.828 -1.873 -18.75 1 94.44 105 HIS A CA 1
ATOM 740 C C . HIS A 1 105 ? 12.852 -1.486 -17.656 1 94.44 105 HIS A C 1
ATOM 742 O O . HIS A 1 105 ? 11.633 -1.576 -17.844 1 94.44 105 HIS A O 1
ATOM 748 N N . GLN A 1 106 ? 13.359 -0.981 -16.5 1 94.31 106 GLN A N 1
ATOM 749 C CA . GLN A 1 106 ? 12.57 -0.628 -15.32 1 94.31 106 GLN A CA 1
ATOM 750 C C . GLN A 1 106 ? 11.664 -1.781 -14.898 1 94.31 106 GLN A C 1
ATOM 752 O O . GLN A 1 106 ? 10.453 -1.604 -14.75 1 94.31 106 GLN A O 1
ATOM 757 N N . PRO A 1 107 ? 12.32 -2.951 -14.742 1 98 107 PRO A N 1
ATOM 758 C CA . PRO A 1 107 ? 11.539 -4.164 -14.477 1 98 107 PRO A CA 1
ATOM 759 C C . PRO A 1 107 ? 10.852 -4.141 -13.117 1 98 107 PRO A C 1
ATOM 761 O O . PRO A 1 107 ? 11.383 -3.559 -12.164 1 98 107 PRO A O 1
ATOM 764 N N . ALA A 1 108 ? 9.68 -4.699 -13.094 1 98.62 108 ALA A N 1
ATOM 765 C CA . ALA A 1 108 ? 8.891 -4.773 -11.867 1 98.62 108 ALA A CA 1
ATOM 766 C C . ALA A 1 108 ? 8.086 -6.066 -11.82 1 98.62 108 ALA A C 1
ATOM 768 O O . ALA A 1 108 ? 7.742 -6.637 -12.859 1 98.62 108 ALA A O 1
ATOM 769 N N . ALA A 1 109 ? 7.879 -6.523 -10.633 1 98.88 109 ALA A N 1
ATOM 770 C CA . ALA A 1 109 ? 7.059 -7.707 -10.391 1 98.88 109 ALA A CA 1
ATOM 771 C C . ALA A 1 109 ? 6.004 -7.438 -9.32 1 98.88 109 ALA A C 1
ATOM 773 O O . ALA A 1 109 ? 6.262 -6.723 -8.352 1 98.88 109 ALA A O 1
ATOM 774 N N . VAL A 1 110 ? 4.836 -7.949 -9.539 1 98.94 110 VAL A N 1
ATOM 775 C CA . VAL A 1 110 ? 3.736 -7.867 -8.578 1 98.94 110 VAL A CA 1
ATOM 776 C C . VAL A 1 110 ? 3.203 -9.266 -8.289 1 98.94 110 VAL A C 1
ATOM 778 O O . VAL A 1 110 ? 2.906 -10.031 -9.211 1 98.94 110 VAL A O 1
ATOM 781 N N . VAL A 1 111 ? 3.129 -9.609 -7.004 1 98.94 111 VAL A N 1
ATOM 782 C CA . VAL A 1 111 ? 2.623 -10.898 -6.555 1 98.94 111 VAL A CA 1
ATOM 783 C C . VAL A 1 111 ? 1.269 -10.711 -5.871 1 98.94 111 VAL A C 1
ATOM 785 O O . VAL A 1 111 ? 1.113 -9.844 -5.012 1 98.94 111 VAL A O 1
ATOM 788 N N . ILE A 1 112 ? 0.276 -11.523 -6.246 1 98.75 112 ILE A N 1
ATOM 789 C CA . ILE A 1 112 ? -1.065 -11.391 -5.691 1 98.75 112 ILE A CA 1
ATOM 790 C C . ILE A 1 112 ? -1.181 -12.227 -4.418 1 98.75 112 ILE A C 1
ATOM 792 O O . ILE A 1 112 ? -1.223 -13.461 -4.477 1 98.75 112 ILE A O 1
ATOM 796 N N . SER A 1 113 ? -1.22 -11.555 -3.359 1 98.25 113 SER A N 1
ATOM 797 C CA . SER A 1 113 ? -1.48 -12.156 -2.055 1 98.25 113 SER A CA 1
ATOM 798 C C . SER A 1 113 ? -2.963 -12.086 -1.7 1 98.25 113 SER A C 1
ATOM 800 O O . SER A 1 113 ? -3.814 -12.492 -2.488 1 98.25 113 SER A O 1
ATOM 802 N N . SER A 1 114 ? -3.229 -11.68 -0.473 1 96.38 114 SER A N 1
ATOM 803 C CA . SER A 1 114 ? -4.598 -11.555 0.015 1 96.38 114 SER A CA 1
ATOM 804 C C . SER A 1 114 ? -4.656 -10.758 1.312 1 96.38 114 SER A C 1
ATOM 806 O O . SER A 1 114 ? -3.684 -10.719 2.068 1 96.38 114 SER A O 1
ATOM 808 N N . VAL A 1 115 ? -5.785 -10.117 1.516 1 95.44 115 VAL A N 1
ATOM 809 C CA . VAL A 1 115 ? -6.004 -9.477 2.811 1 95.44 115 VAL A CA 1
ATOM 810 C C . VAL A 1 115 ? -5.93 -10.523 3.92 1 95.44 115 VAL A C 1
ATOM 812 O O . VAL A 1 115 ? -5.477 -10.227 5.031 1 95.44 115 VAL A O 1
ATOM 815 N N . ALA A 1 116 ? -6.234 -11.758 3.627 1 94 116 ALA A N 1
ATOM 816 C CA . ALA A 1 116 ? -6.152 -12.859 4.582 1 94 116 ALA A CA 1
ATOM 817 C C . ALA A 1 116 ? -4.719 -13.062 5.062 1 94 116 ALA A C 1
ATOM 819 O O . ALA A 1 116 ? -4.492 -13.602 6.148 1 94 116 ALA A O 1
ATOM 820 N N . SER A 1 117 ? -3.762 -12.641 4.242 1 95.88 117 SER A N 1
ATOM 821 C CA . SER A 1 117 ? -2.355 -12.781 4.605 1 95.88 117 SER A CA 1
ATOM 822 C C . SER A 1 117 ? -2.016 -11.945 5.836 1 95.88 117 SER A C 1
ATOM 824 O O . SER A 1 117 ? -1.126 -12.297 6.609 1 95.88 117 SER A O 1
ATOM 826 N N . ALA A 1 118 ? -2.705 -10.852 5.988 1 94.31 118 ALA A N 1
ATOM 827 C CA . ALA A 1 118 ? -2.406 -9.898 7.059 1 94.31 118 ALA A CA 1
ATOM 828 C C . ALA A 1 118 ? -3.152 -10.258 8.336 1 94.31 118 ALA A C 1
ATOM 830 O O . ALA A 1 118 ? -2.803 -9.789 9.422 1 94.31 118 ALA A O 1
ATOM 831 N N . HIS A 1 119 ? -4.125 -11.062 8.195 1 93.06 119 HIS A N 1
ATOM 832 C CA . HIS A 1 119 ? -4.953 -11.391 9.352 1 93.06 119 HIS A CA 1
ATOM 833 C C . HIS A 1 119 ? -4.434 -12.633 10.07 1 93.06 119 HIS A C 1
ATOM 835 O O . HIS A 1 119 ? -5.102 -13.172 10.961 1 93.06 119 HIS A O 1
ATOM 841 N N . LEU A 1 120 ? -3.318 -13.148 9.688 1 93.31 120 LEU A N 1
ATOM 842 C CA . LEU A 1 120 ? -2.547 -14.219 10.312 1 93.31 120 LEU A CA 1
ATOM 843 C C . LEU A 1 120 ? -1.12 -13.766 10.602 1 93.31 120 LEU A C 1
ATOM 845 O O . LEU A 1 120 ? -0.404 -13.344 9.688 1 93.31 120 LEU A O 1
ATOM 849 N N . ALA A 1 121 ? -0.722 -13.797 11.875 1 94.81 121 ALA A N 1
ATOM 850 C CA . ALA A 1 121 ? 0.661 -13.461 12.211 1 94.81 121 ALA A CA 1
ATOM 851 C C . ALA A 1 121 ? 1.616 -14.555 11.734 1 94.81 121 ALA A C 1
ATOM 853 O O . ALA A 1 121 ? 1.314 -15.742 11.852 1 94.81 121 ALA A O 1
ATOM 854 N N . PHE A 1 122 ? 2.709 -14.133 11.281 1 97.19 122 PHE A N 1
ATOM 855 C CA . PHE A 1 122 ? 3.648 -15.078 10.695 1 97.19 122 PHE A CA 1
ATOM 856 C C . PHE A 1 122 ? 4.105 -16.094 11.727 1 97.19 122 PHE A C 1
ATOM 858 O O . PHE A 1 122 ? 4.219 -17.297 11.43 1 97.19 122 PHE A O 1
ATOM 865 N N . ASP A 1 123 ? 4.359 -15.648 12.945 1 96.19 123 ASP A N 1
ATOM 866 C CA . ASP A 1 123 ? 4.879 -16.531 13.992 1 96.19 123 ASP A CA 1
ATOM 867 C C . ASP A 1 123 ? 3.803 -17.5 14.484 1 96.19 123 ASP A C 1
ATOM 869 O O . ASP A 1 123 ? 4.105 -18.453 15.188 1 96.19 123 ASP A O 1
ATOM 873 N N . LYS A 1 124 ? 2.553 -17.297 14.078 1 96.81 124 LYS A N 1
ATOM 874 C CA . LYS A 1 124 ? 1.447 -18.172 14.453 1 96.81 124 LYS A CA 1
ATOM 875 C C . LYS A 1 124 ? 0.99 -19.031 13.273 1 96.81 124 LYS A C 1
ATOM 877 O O . LYS A 1 124 ? 0.027 -19.797 13.383 1 96.81 124 LYS A O 1
ATOM 882 N N . ASN A 1 125 ? 1.618 -18.875 12.125 1 97.94 125 ASN A N 1
ATOM 883 C CA . ASN A 1 125 ? 1.312 -19.641 10.922 1 97.94 125 ASN A CA 1
ATOM 884 C C . ASN A 1 125 ? 1.937 -21.031 10.961 1 97.94 125 ASN A C 1
ATOM 886 O O . ASN A 1 125 ? 3.154 -21.172 10.836 1 97.94 125 ASN A O 1
ATOM 890 N N . PRO A 1 126 ? 1.096 -22.016 11.039 1 97.44 126 PRO A N 1
ATOM 891 C CA . PRO A 1 126 ? 1.63 -23.375 11.141 1 97.44 126 PRO A CA 1
ATOM 892 C C . PRO A 1 126 ? 2.408 -23.797 9.898 1 97.44 126 PRO A C 1
ATOM 894 O O . PRO A 1 126 ? 3.162 -24.781 9.945 1 97.44 126 PRO A O 1
ATOM 897 N N . LEU A 1 127 ? 2.227 -23.094 8.812 1 98.31 127 LEU A N 1
ATOM 898 C CA . LEU A 1 127 ? 2.857 -23.484 7.559 1 98.31 127 LEU A CA 1
ATOM 899 C C . LEU A 1 127 ? 4.195 -22.781 7.379 1 98.31 127 LEU A C 1
ATOM 901 O O . LEU A 1 127 ? 5 -23.172 6.527 1 98.31 127 LEU A O 1
ATOM 905 N N . ALA A 1 128 ? 4.441 -21.75 8.172 1 98.06 128 ALA A N 1
ATOM 906 C CA . ALA A 1 128 ? 5.531 -20.797 7.938 1 98.06 128 ALA A CA 1
ATOM 907 C C . ALA A 1 128 ? 6.867 -21.531 7.816 1 98.06 128 ALA A C 1
ATOM 909 O O . ALA A 1 128 ? 7.582 -21.359 6.824 1 98.06 128 ALA A O 1
ATOM 910 N N . LEU A 1 129 ? 7.176 -22.391 8.734 1 97.38 129 LEU A N 1
ATOM 911 C CA . LEU A 1 129 ? 8.484 -23.031 8.781 1 97.38 129 LEU A CA 1
ATOM 912 C C . LEU A 1 129 ? 8.672 -23.984 7.609 1 97.38 129 LEU A C 1
ATOM 914 O O . LEU A 1 129 ? 9.727 -24 6.973 1 97.38 129 LEU A O 1
ATOM 918 N N . ALA A 1 130 ? 7.668 -24.797 7.312 1 98.25 130 ALA A N 1
ATOM 919 C CA . ALA A 1 130 ? 7.754 -25.75 6.215 1 98.25 130 ALA A CA 1
ATOM 920 C C . ALA A 1 130 ? 7.879 -25.031 4.871 1 98.25 130 ALA A C 1
ATOM 922 O O . ALA A 1 130 ? 8.656 -25.453 4.008 1 98.25 130 ALA A O 1
ATOM 923 N N . LEU A 1 131 ? 7.152 -24 4.699 1 98.25 131 LEU A N 1
ATOM 924 C CA . LEU A 1 131 ? 7.176 -23.25 3.445 1 98.25 131 LEU A CA 1
ATOM 925 C C . LEU A 1 131 ? 8.523 -22.562 3.25 1 98.25 131 LEU A C 1
ATOM 927 O O . LEU A 1 131 ? 9.125 -22.656 2.176 1 98.25 131 LEU A O 1
ATOM 931 N N . GLU A 1 132 ? 8.992 -21.922 4.25 1 96.62 132 GLU A N 1
ATOM 932 C CA . GLU A 1 132 ? 10.273 -21.219 4.164 1 96.62 132 GLU A CA 1
ATOM 933 C C . GLU A 1 132 ? 11.422 -22.188 3.904 1 96.62 132 GLU A C 1
ATOM 935 O O . GLU A 1 132 ? 12.383 -21.859 3.219 1 96.62 132 GLU A O 1
ATOM 940 N N . ALA A 1 133 ? 11.273 -23.406 4.43 1 97.62 133 ALA A N 1
ATOM 941 C CA . ALA A 1 133 ? 12.32 -24.422 4.293 1 97.62 133 ALA A CA 1
ATOM 942 C C . ALA A 1 133 ? 12.211 -25.141 2.947 1 97.62 133 ALA A C 1
ATOM 944 O O . ALA A 1 133 ? 13.055 -25.984 2.617 1 97.62 133 ALA A O 1
ATOM 945 N N . GLY A 1 134 ? 11.211 -24.859 2.189 1 97.69 134 GLY A N 1
ATOM 946 C CA . GLY A 1 134 ? 11.023 -25.5 0.897 1 97.69 134 GLY A CA 1
ATOM 947 C C . GLY A 1 134 ? 10.484 -26.922 1.005 1 97.69 134 GLY A C 1
ATOM 948 O O . GLY A 1 134 ? 10.641 -27.719 0.082 1 97.69 134 GLY A O 1
ATOM 949 N N . GLU A 1 135 ? 9.875 -27.188 2.154 1 98.31 135 GLU A N 1
ATOM 950 C CA . GLU A 1 135 ? 9.352 -28.531 2.387 1 98.31 135 GLU A CA 1
ATOM 951 C C . GLU A 1 135 ? 7.906 -28.641 1.919 1 98.31 135 GLU A C 1
ATOM 953 O O . GLU A 1 135 ? 6.992 -28.75 2.736 1 98.31 135 GLU A O 1
ATOM 958 N N . GLU A 1 136 ? 7.758 -28.812 0.67 1 98.5 136 GLU A N 1
ATOM 959 C CA . GLU A 1 136 ? 6.434 -28.797 0.049 1 98.5 136 GLU A CA 1
ATOM 960 C C . GLU A 1 136 ? 5.586 -29.969 0.547 1 98.5 136 GLU A C 1
ATOM 962 O O . GLU A 1 136 ? 4.426 -29.781 0.918 1 98.5 136 GLU A O 1
ATOM 967 N N . ALA A 1 137 ? 6.184 -31.141 0.595 1 98.19 137 ALA A N 1
ATOM 968 C CA . ALA A 1 137 ? 5.449 -32.312 1.04 1 98.19 137 ALA A CA 1
ATOM 969 C C . ALA A 1 137 ? 4.965 -32.156 2.479 1 98.19 137 ALA A C 1
ATOM 971 O O . ALA A 1 137 ? 3.838 -32.531 2.809 1 98.19 137 ALA A O 1
ATOM 972 N N . LYS A 1 138 ? 5.777 -31.656 3.262 1 98.38 138 LYS A N 1
ATOM 973 C CA . LYS A 1 138 ? 5.43 -31.422 4.66 1 98.38 138 LYS A CA 1
ATOM 974 C C . LYS A 1 138 ? 4.309 -30.391 4.785 1 98.38 138 LYS A C 1
ATOM 976 O O . LYS A 1 138 ? 3.367 -30.578 5.562 1 98.38 138 LYS A O 1
ATOM 981 N N . ALA A 1 139 ? 4.438 -29.281 4.082 1 98.5 139 ALA A N 1
ATOM 982 C CA . ALA A 1 139 ? 3.412 -28.25 4.109 1 98.5 139 ALA A CA 1
ATOM 983 C C . ALA A 1 139 ? 2.064 -28.797 3.65 1 98.5 139 ALA A C 1
ATOM 985 O O . ALA A 1 139 ? 1.029 -28.5 4.254 1 98.5 139 ALA A O 1
ATOM 986 N N . ARG A 1 140 ? 2.113 -29.594 2.572 1 98.25 140 ARG A N 1
ATOM 987 C CA . ARG A 1 140 ? 0.888 -30.219 2.074 1 98.25 140 ARG A CA 1
ATOM 988 C C . ARG A 1 140 ? 0.261 -31.125 3.135 1 98.25 140 ARG A C 1
ATOM 990 O O . ARG A 1 140 ? -0.955 -31.094 3.336 1 98.25 140 ARG A O 1
ATOM 997 N N . ALA A 1 141 ? 1.055 -31.844 3.83 1 97.94 141 ALA A N 1
ATOM 998 C CA . ALA A 1 141 ? 0.566 -32.75 4.855 1 97.94 141 ALA A CA 1
ATOM 999 C C . ALA A 1 141 ? -0.096 -32 6.004 1 97.94 141 ALA A C 1
ATOM 1001 O O . ALA A 1 141 ? -1.102 -32.438 6.555 1 97.94 141 ALA A O 1
ATOM 1002 N N . ILE A 1 142 ? 0.421 -30.875 6.352 1 98.12 142 ILE A N 1
ATOM 1003 C CA . ILE A 1 142 ? -0.097 -30.078 7.461 1 98.12 142 ILE A CA 1
ATOM 1004 C C . ILE A 1 142 ? -1.532 -29.656 7.16 1 98.12 142 ILE A C 1
ATOM 1006 O O . ILE A 1 142 ? -2.428 -29.828 7.988 1 98.12 142 ILE A O 1
ATOM 1010 N N . VAL A 1 143 ? -1.776 -29.141 5.961 1 97.75 143 VAL A N 1
ATOM 1011 C CA . VAL A 1 143 ? -3.107 -28.625 5.668 1 97.75 143 VAL A CA 1
ATOM 1012 C C . VAL A 1 143 ? -4.082 -29.781 5.461 1 97.75 143 VAL A C 1
ATOM 1014 O O . VAL A 1 143 ? -5.258 -29.688 5.82 1 97.75 143 VAL A O 1
ATOM 1017 N N . GLU A 1 144 ? -3.588 -30.891 4.906 1 96.44 144 GLU A N 1
ATOM 1018 C CA . GLU A 1 144 ? -4.441 -32.062 4.664 1 96.44 144 GLU A CA 1
ATOM 1019 C C . GLU A 1 144 ? -4.914 -32.688 5.973 1 96.44 144 GLU A C 1
ATOM 1021 O O . GLU A 1 144 ? -5.98 -33.281 6.023 1 96.44 144 GLU A O 1
ATOM 1026 N N . HIS A 1 145 ? -4.191 -32.406 7.031 1 95.88 145 HIS A N 1
ATOM 1027 C CA . HIS A 1 145 ? -4.5 -33.031 8.312 1 95.88 145 HIS A CA 1
ATOM 1028 C C . HIS A 1 145 ? -5.148 -32.031 9.266 1 95.88 145 HIS A C 1
ATOM 1030 O O . HIS A 1 145 ? -5.363 -32.344 10.438 1 95.88 145 HIS A O 1
ATOM 1036 N N . ALA A 1 146 ? -5.461 -30.875 8.797 1 94.62 146 ALA A N 1
ATOM 1037 C CA . ALA A 1 146 ? -5.938 -29.797 9.664 1 94.62 146 ALA A CA 1
ATOM 1038 C C . ALA A 1 146 ? -7.457 -29.844 9.812 1 94.62 146 ALA A C 1
ATOM 1040 O O . ALA A 1 146 ? -8.055 -28.969 10.43 1 94.62 146 ALA A O 1
ATOM 1041 N N . GLY A 1 147 ? -8.141 -30.844 9.266 1 92.44 147 GLY A N 1
ATOM 1042 C CA . GLY A 1 147 ? -9.578 -31.031 9.43 1 92.44 147 GLY A CA 1
ATOM 1043 C C . GLY A 1 147 ? -10.391 -29.906 8.828 1 92.44 147 GLY A C 1
ATOM 1044 O O . GLY A 1 147 ? -10.148 -29.484 7.695 1 92.44 147 GLY A O 1
ATOM 1045 N N . GLU A 1 148 ? -11.375 -29.406 9.586 1 88.56 148 GLU A N 1
ATOM 1046 C CA . GLU A 1 148 ? -12.344 -28.422 9.102 1 88.56 148 GLU A CA 1
ATOM 1047 C C . GLU A 1 148 ? -11.68 -27.078 8.828 1 88.56 148 GLU A C 1
ATOM 1049 O O . GLU A 1 148 ? -12.141 -26.312 7.969 1 88.56 148 GLU A O 1
ATOM 1054 N N . GLN A 1 149 ? -10.633 -26.828 9.414 1 90.44 149 GLN A N 1
ATOM 1055 C CA . GLN A 1 149 ? -9.961 -25.531 9.281 1 90.44 149 GLN A CA 1
ATOM 1056 C C . GLN A 1 149 ? -8.914 -25.578 8.18 1 90.44 149 GLN A C 1
ATOM 1058 O O . GLN A 1 149 ? -8.25 -24.578 7.902 1 90.44 149 GLN A O 1
ATOM 1063 N N . GLY A 1 150 ? -8.797 -26.703 7.492 1 94.06 150 GLY A N 1
ATOM 1064 C CA . GLY A 1 150 ? -7.727 -26.922 6.535 1 94.06 150 GLY A CA 1
ATOM 1065 C C . GLY A 1 150 ? -7.766 -25.969 5.355 1 94.06 150 GLY A C 1
ATOM 1066 O O . GLY A 1 150 ? -6.727 -25.484 4.902 1 94.06 150 GLY A O 1
ATOM 1067 N N . GLY A 1 151 ? -8.922 -25.703 4.879 1 94.31 151 GLY A N 1
ATOM 1068 C CA . GLY A 1 151 ? -9.07 -24.812 3.748 1 94.31 151 GLY A CA 1
ATOM 1069 C C . GLY A 1 151 ? -8.625 -23.391 4.055 1 94.31 151 GLY A C 1
ATOM 1070 O O . GLY A 1 151 ? -7.844 -22.797 3.303 1 94.31 151 GLY A O 1
ATOM 1071 N N . ASN A 1 152 ? -9.07 -22.891 5.188 1 93.5 152 ASN A N 1
ATOM 1072 C CA . ASN A 1 152 ? -8.68 -21.562 5.621 1 93.5 152 ASN A CA 1
ATOM 1073 C C . ASN A 1 152 ? -7.18 -21.469 5.895 1 93.5 152 ASN A C 1
ATOM 1075 O O . ASN A 1 152 ? -6.535 -20.484 5.539 1 93.5 152 ASN A O 1
ATOM 1079 N N . LEU A 1 153 ? -6.742 -22.484 6.488 1 96.38 153 LEU A N 1
ATOM 1080 C CA . LEU A 1 153 ? -5.316 -22.531 6.777 1 96.38 153 LEU A CA 1
ATOM 1081 C C . LEU A 1 153 ? -4.5 -22.547 5.488 1 96.38 153 LEU A C 1
ATOM 1083 O O . LEU A 1 153 ? -3.51 -21.828 5.359 1 96.38 153 LEU A O 1
ATOM 1087 N N . ALA A 1 154 ? -4.883 -23.375 4.574 1 97.81 154 ALA A N 1
ATOM 1088 C CA . ALA A 1 154 ? -4.168 -23.484 3.307 1 97.81 154 ALA A CA 1
ATOM 1089 C C . ALA A 1 154 ? -4.117 -22.141 2.586 1 97.81 154 ALA A C 1
ATOM 1091 O O . ALA A 1 154 ? -3.057 -21.719 2.127 1 97.81 154 ALA A O 1
ATOM 1092 N N . TYR A 1 155 ? -5.199 -21.516 2.58 1 96.94 155 TYR A N 1
ATOM 1093 C CA . TYR A 1 155 ? -5.289 -20.25 1.845 1 96.94 155 TYR A CA 1
ATOM 1094 C C . TYR A 1 155 ? -4.57 -19.141 2.59 1 96.94 155 TYR A C 1
ATOM 1096 O O . TYR A 1 155 ? -3.568 -18.609 2.109 1 96.94 155 TYR A O 1
ATOM 1104 N N . ALA A 1 156 ? -4.992 -18.812 3.783 1 97.19 156 ALA A N 1
ATOM 1105 C CA . ALA A 1 156 ? -4.41 -17.734 4.562 1 97.19 156 ALA A CA 1
ATOM 1106 C C . ALA A 1 156 ? -2.941 -18 4.863 1 97.19 156 ALA A C 1
ATOM 1108 O O . ALA A 1 156 ? -2.109 -17.094 4.785 1 97.19 156 ALA A O 1
ATOM 1109 N N . GLY A 1 157 ? -2.67 -19.203 5.195 1 98.38 157 GLY A N 1
ATOM 1110 C CA . GLY A 1 157 ? -1.301 -19.562 5.527 1 98.38 157 GLY A CA 1
ATOM 1111 C C . GLY A 1 157 ? -0.348 -19.422 4.355 1 98.38 157 GLY A C 1
ATOM 1112 O O . GLY A 1 157 ? 0.76 -18.906 4.508 1 98.38 157 GLY A O 1
ATOM 1113 N N . SER A 1 158 ? -0.738 -19.906 3.195 1 98.56 158 SER A N 1
ATOM 1114 C CA . SER A 1 158 ? 0.117 -19.797 2.018 1 98.56 158 SER A CA 1
ATOM 1115 C C . SER A 1 158 ? 0.301 -18.344 1.591 1 98.56 158 SER A C 1
ATOM 1117 O O . SER A 1 158 ? 1.403 -17.938 1.221 1 98.56 158 SER A O 1
ATOM 1119 N N . LYS A 1 159 ? -0.759 -17.547 1.685 1 98.69 159 LYS A N 1
ATOM 1120 C CA . LYS A 1 159 ? -0.673 -16.156 1.275 1 98.69 159 LYS A CA 1
ATOM 1121 C C . LYS A 1 159 ? 0.128 -15.336 2.283 1 98.69 159 LYS A C 1
ATOM 1123 O O . LYS A 1 159 ? 0.85 -14.414 1.903 1 98.69 159 LYS A O 1
ATOM 1128 N N . ASN A 1 160 ? -0.048 -15.648 3.5 1 98.62 160 ASN A N 1
ATOM 1129 C CA . ASN A 1 160 ? 0.792 -15.055 4.535 1 98.62 160 ASN A CA 1
ATOM 1130 C C . ASN A 1 160 ? 2.271 -15.32 4.277 1 98.62 160 ASN A C 1
ATOM 1132 O O . ASN A 1 160 ? 3.076 -14.391 4.223 1 98.62 160 ASN A O 1
ATOM 1136 N N . ALA A 1 161 ? 2.6 -16.562 4.09 1 98.81 161 ALA A N 1
ATOM 1137 C CA . ALA A 1 161 ? 3.986 -16.953 3.846 1 98.81 161 ALA A CA 1
ATOM 1138 C C . ALA A 1 161 ? 4.5 -16.359 2.537 1 98.81 161 ALA A C 1
ATOM 1140 O O . ALA A 1 161 ? 5.68 -16.016 2.424 1 98.81 161 ALA A O 1
ATOM 1141 N N . LEU A 1 162 ? 3.643 -16.297 1.571 1 98.81 162 LEU A N 1
ATOM 1142 C CA . LEU A 1 162 ? 4.016 -15.703 0.289 1 98.81 162 LEU A CA 1
ATOM 1143 C C . LEU A 1 162 ? 4.402 -14.234 0.454 1 98.81 162 LEU A C 1
ATOM 1145 O O . LEU A 1 162 ? 5.402 -13.789 -0.107 1 98.81 162 LEU A O 1
ATOM 1149 N N . THR A 1 163 ? 3.609 -13.484 1.185 1 98.81 163 THR A N 1
ATOM 1150 C CA . THR A 1 163 ? 3.924 -12.078 1.434 1 98.81 163 THR A CA 1
ATOM 1151 C C . THR A 1 163 ? 5.285 -11.945 2.111 1 98.81 163 THR A C 1
ATOM 1153 O O . THR A 1 163 ? 6.102 -11.109 1.713 1 98.81 163 THR A O 1
ATOM 1156 N N . VAL A 1 164 ? 5.535 -12.773 3.07 1 98.81 164 VAL A N 1
ATOM 1157 C CA . VAL A 1 164 ? 6.812 -12.75 3.775 1 98.81 164 VAL A CA 1
ATOM 1158 C C . VAL A 1 164 ? 7.941 -13.117 2.812 1 98.81 164 VAL A C 1
ATOM 1160 O O . VAL A 1 164 ? 9.008 -12.5 2.838 1 98.81 164 VAL A O 1
ATOM 1163 N N . ALA A 1 165 ? 7.695 -14.102 1.969 1 98.81 165 ALA A N 1
ATOM 1164 C CA . ALA A 1 165 ? 8.695 -14.5 0.982 1 98.81 165 ALA A CA 1
ATOM 1165 C C . ALA A 1 165 ? 9.07 -13.336 0.073 1 98.81 165 ALA A C 1
ATOM 1167 O O . ALA A 1 165 ? 10.242 -13.141 -0.245 1 98.81 165 ALA A O 1
ATOM 1168 N N . VAL A 1 166 ? 8.102 -12.602 -0.354 1 98.75 166 VAL A N 1
ATOM 1169 C CA . VAL A 1 166 ? 8.328 -11.43 -1.196 1 98.75 166 VAL A CA 1
ATOM 1170 C C . VAL A 1 166 ? 9.148 -10.391 -0.432 1 98.75 166 VAL A C 1
ATOM 1172 O O . VAL A 1 166 ? 10.156 -9.898 -0.936 1 98.75 166 VAL A O 1
ATOM 1175 N N . ARG A 1 167 ? 8.75 -10.094 0.762 1 98.69 167 ARG A N 1
ATOM 1176 C CA . ARG A 1 167 ? 9.414 -9.078 1.567 1 98.69 167 ARG A CA 1
ATOM 1177 C C . ARG A 1 167 ? 10.852 -9.477 1.873 1 98.69 167 ARG A C 1
ATOM 1179 O O . ARG A 1 167 ? 11.75 -8.633 1.893 1 98.69 167 ARG A O 1
ATOM 1186 N N . LYS A 1 168 ? 11.062 -10.734 2.061 1 98.62 168 LYS A N 1
ATOM 1187 C CA . LYS A 1 168 ? 12.406 -11.219 2.342 1 98.62 168 LYS A CA 1
ATOM 1188 C C . LYS A 1 168 ? 13.289 -11.148 1.1 1 98.62 168 LYS A C 1
ATOM 1190 O O . LYS A 1 168 ? 14.516 -11.266 1.194 1 98.62 168 LYS A O 1
ATOM 1195 N N . ARG A 1 169 ? 12.734 -10.969 -0.021 1 98.69 169 ARG A N 1
ATOM 1196 C CA . ARG A 1 169 ? 13.484 -10.859 -1.269 1 98.69 169 ARG A CA 1
ATOM 1197 C C . ARG A 1 169 ? 13.75 -9.406 -1.626 1 98.69 169 ARG A C 1
ATOM 1199 O O . ARG A 1 169 ? 14.445 -9.117 -2.605 1 98.69 169 ARG A O 1
ATOM 1206 N N . ALA A 1 170 ? 13.297 -8.477 -0.85 1 98.25 170 ALA A N 1
ATOM 1207 C CA . ALA A 1 170 ? 13.359 -7.055 -1.164 1 98.25 170 ALA A CA 1
ATOM 1208 C C . ALA A 1 170 ? 14.805 -6.602 -1.358 1 98.25 170 ALA A C 1
ATOM 1210 O O . ALA A 1 170 ? 15.109 -5.836 -2.275 1 98.25 170 ALA A O 1
ATOM 1211 N N . ALA A 1 171 ? 15.695 -7.062 -0.523 1 97.81 171 ALA A N 1
ATOM 1212 C CA . ALA A 1 171 ? 17.094 -6.641 -0.602 1 97.81 171 ALA A CA 1
ATOM 1213 C C . ALA A 1 171 ? 17.719 -7.086 -1.916 1 97.81 171 ALA A C 1
ATOM 1215 O O . ALA A 1 171 ? 18.203 -6.258 -2.697 1 97.81 171 ALA A O 1
ATOM 1216 N N . ALA A 1 172 ? 17.656 -8.383 -2.197 1 98 172 ALA A N 1
ATOM 1217 C CA . ALA A 1 172 ? 18.312 -8.93 -3.389 1 98 172 ALA A CA 1
ATOM 1218 C C . ALA A 1 172 ? 17.672 -8.375 -4.66 1 98 172 ALA A C 1
ATOM 1220 O O . ALA A 1 172 ? 18.375 -8.102 -5.637 1 98 172 ALA A O 1
ATOM 1221 N N . TRP A 1 173 ? 16.375 -8.242 -4.668 1 98.69 173 TRP A N 1
ATOM 1222 C CA . TRP A 1 173 ? 15.688 -7.738 -5.852 1 98.69 173 TRP A CA 1
ATOM 1223 C C . TRP A 1 173 ? 15.984 -6.258 -6.066 1 98.69 173 TRP A C 1
ATOM 1225 O O . TRP A 1 173 ? 16.188 -5.816 -7.199 1 98.69 173 TRP A O 1
ATOM 1235 N N . GLY A 1 174 ? 15.945 -5.523 -4.98 1 97.94 174 GLY A N 1
ATOM 1236 C CA . GLY A 1 174 ? 16.344 -4.125 -5.07 1 97.94 174 GLY A CA 1
ATOM 1237 C C . GLY A 1 174 ? 17.734 -3.93 -5.633 1 97.94 174 GLY A C 1
ATOM 1238 O O . GLY A 1 174 ? 17.953 -3.076 -6.496 1 97.94 174 GLY A O 1
ATOM 1239 N N . GLU A 1 175 ? 18.672 -4.699 -5.168 1 96.38 175 GLU A N 1
ATOM 1240 C CA . GLU A 1 175 ? 20.047 -4.648 -5.652 1 96.38 175 GLU A CA 1
ATOM 1241 C C . GLU A 1 175 ? 20.125 -5.008 -7.133 1 96.38 175 GLU A C 1
ATOM 1243 O O . GLU A 1 175 ? 20.969 -4.477 -7.867 1 96.38 175 GLU A O 1
ATOM 1248 N N . ALA A 1 176 ? 19.234 -5.867 -7.523 1 97.5 176 ALA A N 1
ATOM 1249 C CA . ALA A 1 176 ? 19.188 -6.309 -8.914 1 97.5 176 ALA A CA 1
ATOM 1250 C C . ALA A 1 176 ? 18.5 -5.273 -9.797 1 97.5 176 ALA A C 1
ATOM 1252 O O . ALA A 1 176 ? 18.422 -5.438 -11.016 1 97.5 176 ALA A O 1
ATOM 1253 N N . GLY A 1 177 ? 17.938 -4.254 -9.211 1 97.44 177 GLY A N 1
ATOM 1254 C CA . GLY A 1 177 ? 17.266 -3.213 -9.961 1 97.44 177 GLY A CA 1
ATOM 1255 C C . GLY A 1 177 ? 15.859 -3.605 -10.383 1 97.44 177 GLY A C 1
ATOM 1256 O O . GLY A 1 177 ? 15.328 -3.08 -11.359 1 97.44 177 GLY A O 1
ATOM 1257 N N . VAL A 1 178 ? 15.258 -4.582 -9.703 1 98.5 178 VAL A N 1
ATOM 1258 C CA . VAL A 1 178 ? 13.906 -5.051 -10 1 98.5 178 VAL A CA 1
ATOM 1259 C C . VAL A 1 178 ? 12.984 -4.754 -8.82 1 98.5 178 VAL A C 1
ATOM 1261 O O . VAL A 1 178 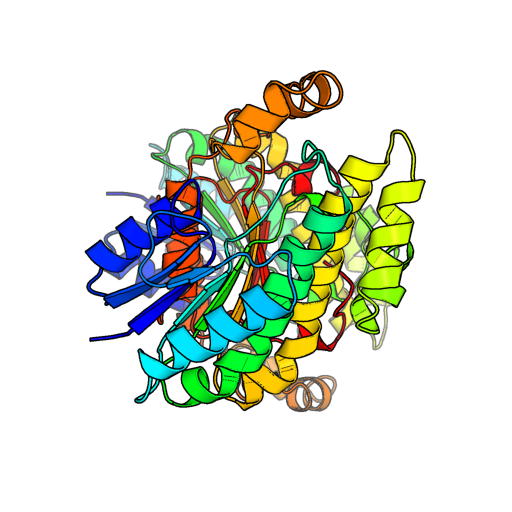? 13.25 -5.191 -7.695 1 98.5 178 VAL A O 1
ATOM 1264 N N . ARG A 1 179 ? 11.953 -3.967 -9.039 1 98.75 179 ARG A N 1
ATOM 1265 C CA . ARG A 1 179 ? 10.977 -3.732 -7.984 1 98.75 179 ARG A CA 1
ATOM 1266 C C . ARG A 1 179 ? 10.078 -4.953 -7.781 1 98.75 179 ARG A C 1
ATOM 1268 O O . ARG A 1 179 ? 9.68 -5.602 -8.75 1 98.75 179 ARG A O 1
ATOM 1275 N N . LEU A 1 180 ? 9.836 -5.277 -6.527 1 98.88 180 LEU A N 1
ATOM 1276 C CA . LEU A 1 180 ? 9.008 -6.422 -6.145 1 98.88 180 LEU A CA 1
ATOM 1277 C C . LEU A 1 180 ? 8.016 -6.035 -5.059 1 98.88 180 LEU A C 1
ATOM 1279 O O . LEU A 1 180 ? 8.414 -5.598 -3.975 1 98.88 180 LEU A O 1
ATOM 1283 N N . ASN A 1 181 ? 6.723 -6.16 -5.398 1 98.94 181 ASN A N 1
ATOM 1284 C CA . ASN A 1 181 ? 5.668 -5.801 -4.457 1 98.94 181 ASN A CA 1
ATOM 1285 C C . ASN A 1 181 ? 4.547 -6.832 -4.453 1 98.94 181 ASN A C 1
ATOM 1287 O O . ASN A 1 181 ? 4.418 -7.625 -5.391 1 98.94 181 ASN A O 1
ATOM 1291 N N . THR A 1 182 ? 3.797 -6.836 -3.369 1 98.81 182 THR A N 1
ATOM 1292 C CA . THR A 1 182 ? 2.576 -7.633 -3.297 1 98.81 182 THR A CA 1
ATOM 1293 C C . THR A 1 182 ? 1.346 -6.73 -3.254 1 98.81 182 THR A C 1
ATOM 1295 O O . THR A 1 182 ? 1.425 -5.582 -2.814 1 98.81 182 THR A O 1
ATOM 1298 N N . ILE A 1 183 ? 0.262 -7.203 -3.779 1 98.81 183 ILE A N 1
ATOM 1299 C CA . ILE A 1 183 ? -1.03 -6.609 -3.453 1 98.81 183 ILE A CA 1
ATOM 1300 C C . ILE A 1 183 ? -1.845 -7.582 -2.604 1 98.81 183 ILE A C 1
ATOM 1302 O O . ILE A 1 183 ? -1.651 -8.797 -2.686 1 98.81 183 ILE A O 1
ATOM 1306 N N . ALA A 1 184 ? -2.686 -7.035 -1.788 1 98.62 184 ALA A N 1
ATOM 1307 C CA . ALA A 1 184 ? -3.576 -7.797 -0.918 1 98.62 184 ALA A CA 1
ATOM 1308 C C . ALA A 1 184 ? -5.039 -7.473 -1.208 1 98.62 184 ALA A C 1
ATOM 1310 O O . ALA A 1 184 ? -5.637 -6.629 -0.535 1 98.62 184 ALA A O 1
ATOM 1311 N N . PRO A 1 185 ? -5.633 -8.227 -2.119 1 98.06 185 PRO A N 1
ATOM 1312 C CA . PRO A 1 185 ? -7.035 -7.988 -2.467 1 98.06 185 PRO A CA 1
ATOM 1313 C C . PRO A 1 185 ? -7.996 -8.43 -1.367 1 98.06 185 PRO A C 1
ATOM 1315 O O . PRO A 1 185 ? -7.738 -9.414 -0.671 1 98.06 185 PRO A O 1
ATOM 1318 N N . GLY A 1 186 ? -9.055 -7.633 -1.224 1 95.94 186 GLY A N 1
ATOM 1319 C CA . GLY A 1 186 ? -10.234 -8.125 -0.535 1 95.94 186 GLY A CA 1
ATOM 1320 C C . GLY A 1 186 ? -11.156 -8.93 -1.431 1 95.94 186 GLY A C 1
ATOM 1321 O O . GLY A 1 186 ? -10.711 -9.523 -2.416 1 95.94 186 GLY A O 1
ATOM 1322 N N . ALA A 1 187 ? -12.391 -9.07 -1.013 1 94.56 187 ALA A N 1
ATOM 1323 C CA . ALA A 1 187 ? -13.375 -9.805 -1.812 1 94.56 187 ALA A CA 1
ATOM 1324 C C . ALA A 1 187 ? -13.531 -9.172 -3.193 1 94.56 187 ALA A C 1
ATOM 1326 O O . ALA A 1 187 ? -14.023 -8.055 -3.318 1 94.56 187 ALA A O 1
ATOM 1327 N N . THR A 1 188 ? -13.086 -9.844 -4.172 1 96.31 188 THR A N 1
ATOM 1328 C CA . THR A 1 188 ? -13.117 -9.391 -5.559 1 96.31 188 THR A CA 1
ATOM 1329 C C . THR A 1 188 ? -14.008 -10.297 -6.402 1 96.31 188 THR A C 1
ATOM 1331 O O . THR A 1 188 ? -13.945 -11.523 -6.281 1 96.31 188 THR A O 1
ATOM 1334 N N . GLU A 1 189 ? -14.82 -9.672 -7.23 1 95.75 189 GLU A N 1
ATOM 1335 C CA . GLU A 1 189 ? -15.758 -10.422 -8.062 1 95.75 189 GLU A CA 1
ATOM 1336 C C . GLU A 1 189 ? -15.023 -11.234 -9.125 1 95.75 189 GLU A C 1
ATOM 1338 O O . GLU A 1 189 ? -14.852 -10.773 -10.25 1 95.75 189 GLU A O 1
ATOM 1343 N N . THR A 1 190 ? -14.625 -12.453 -8.789 1 95.31 190 THR A N 1
ATOM 1344 C CA . THR A 1 190 ? -13.914 -13.398 -9.641 1 95.31 190 THR A CA 1
ATOM 1345 C C . THR A 1 190 ? -14.531 -14.797 -9.523 1 95.31 190 THR A C 1
ATOM 1347 O O . THR A 1 190 ? -15.32 -15.055 -8.617 1 95.31 190 THR A O 1
ATOM 1350 N N . PRO A 1 191 ? -14.203 -15.688 -10.477 1 92.88 191 PRO A N 1
ATOM 1351 C CA . PRO A 1 191 ? -14.641 -17.078 -10.328 1 92.88 191 PRO A CA 1
ATOM 1352 C C . PRO A 1 191 ? -14.18 -17.703 -9.008 1 92.88 191 PRO A C 1
ATOM 1354 O O . PRO A 1 191 ? -14.914 -18.5 -8.414 1 92.88 191 PRO A O 1
ATOM 1357 N N . LEU A 1 192 ? -13.023 -17.344 -8.523 1 90.06 192 LEU A N 1
ATOM 1358 C CA . LEU A 1 192 ? -12.523 -17.844 -7.242 1 90.06 192 LEU A CA 1
ATOM 1359 C C . LEU A 1 192 ? -13.461 -17.438 -6.105 1 90.06 192 LEU A C 1
ATOM 1361 O O . LEU A 1 192 ? -13.812 -18.266 -5.266 1 90.06 192 LEU A O 1
ATOM 1365 N N . LEU A 1 193 ? -13.836 -16.156 -6.051 1 92.25 193 LEU A N 1
ATOM 1366 C CA . LEU A 1 193 ? -14.758 -15.68 -5.023 1 92.25 193 LEU A CA 1
ATOM 1367 C C . LEU A 1 193 ? -16.109 -16.391 -5.137 1 92.25 193 LEU A C 1
ATOM 1369 O O . LEU A 1 193 ? -16.672 -16.812 -4.129 1 92.25 193 LEU A O 1
ATOM 1373 N N . GLN A 1 194 ? -16.609 -16.484 -6.375 1 92.88 194 GLN A N 1
ATOM 1374 C CA . GLN A 1 194 ? -17.906 -17.125 -6.598 1 92.88 194 GLN A CA 1
ATOM 1375 C C . GLN A 1 194 ? -17.922 -18.562 -6.098 1 92.88 194 GLN A C 1
ATOM 1377 O O . GLN A 1 194 ? -18.891 -19.016 -5.488 1 92.88 194 GLN A O 1
ATOM 1382 N N . ALA A 1 195 ? -16.844 -19.281 -6.355 1 91.75 195 ALA A N 1
ATOM 1383 C CA . ALA A 1 195 ? -16.719 -20.656 -5.875 1 91.75 195 ALA A CA 1
ATOM 1384 C C . ALA A 1 195 ? -16.734 -20.703 -4.348 1 91.75 195 ALA A C 1
ATOM 1386 O O . ALA A 1 195 ? -17.344 -21.594 -3.76 1 91.75 195 ALA A O 1
ATOM 1387 N N . GLY A 1 196 ? -16.109 -19.766 -3.695 1 90.5 196 GLY A N 1
ATOM 1388 C CA . GLY A 1 196 ? -16.125 -19.672 -2.244 1 90.5 196 GLY A CA 1
ATOM 1389 C C . GLY A 1 196 ? -17.516 -19.375 -1.689 1 90.5 196 GLY A C 1
ATOM 1390 O O . GLY A 1 196 ? -17.922 -19.969 -0.693 1 90.5 196 GLY A O 1
ATOM 1391 N N . LEU A 1 197 ? -18.172 -18.438 -2.355 1 91.56 197 LEU A N 1
ATOM 1392 C CA . LEU A 1 197 ? -19.5 -18.047 -1.927 1 91.56 197 LEU A CA 1
ATOM 1393 C C . LEU A 1 197 ? -20.469 -19.219 -2.02 1 91.56 197 LEU A C 1
ATOM 1395 O O . LEU A 1 197 ? -21.422 -19.312 -1.23 1 91.56 197 LEU A O 1
ATOM 1399 N N . GLN A 1 198 ? -20.188 -20.094 -2.914 1 92.19 198 GLN A N 1
ATOM 1400 C CA . GLN A 1 198 ? -21.078 -21.234 -3.158 1 92.19 198 GLN A CA 1
ATOM 1401 C C . GLN A 1 198 ? -20.719 -22.406 -2.262 1 92.19 198 GLN A C 1
ATOM 1403 O O . GLN A 1 198 ? -21.484 -23.375 -2.168 1 92.19 198 GLN A O 1
ATOM 1408 N N . ASP A 1 199 ? -19.609 -22.375 -1.646 1 91.25 199 ASP A N 1
ATOM 1409 C CA . ASP A 1 199 ? -19.172 -23.438 -0.758 1 91.25 199 ASP A CA 1
ATOM 1410 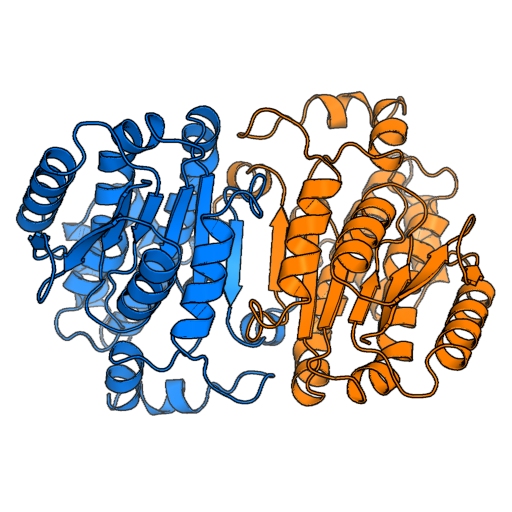C C . ASP A 1 199 ? -19.922 -23.391 0.574 1 91.25 199 ASP A C 1
ATOM 1412 O O . ASP A 1 199 ? -19.953 -22.344 1.229 1 91.25 199 ASP A O 1
ATOM 1416 N N . PRO A 1 200 ? -20.484 -24.516 0.978 1 88.44 200 PRO A N 1
ATOM 1417 C CA . PRO A 1 200 ? -21.281 -24.5 2.205 1 88.44 200 PRO A CA 1
ATOM 1418 C C . PRO A 1 200 ? -20.453 -24.188 3.447 1 88.44 200 PRO A C 1
ATOM 1420 O O . PRO A 1 200 ? -21 -23.719 4.453 1 88.44 200 PRO A O 1
ATOM 1423 N N . ARG A 1 201 ? -19.312 -24.453 3.365 1 89 201 ARG A N 1
ATOM 1424 C CA . ARG A 1 201 ? -18.469 -24.25 4.539 1 89 201 ARG A CA 1
ATOM 1425 C C . ARG A 1 201 ? -18.062 -22.781 4.684 1 89 201 ARG A C 1
ATOM 1427 O O . ARG A 1 201 ? -17.844 -22.312 5.797 1 89 201 ARG A O 1
ATOM 1434 N N . TYR A 1 202 ? -17.906 -22.031 3.51 1 87.25 202 TYR A N 1
ATOM 1435 C CA . TYR A 1 202 ? -17.25 -20.734 3.562 1 87.25 202 TYR A CA 1
ATOM 1436 C C . TYR A 1 202 ? -18.172 -19.625 3.084 1 87.25 202 TYR A C 1
ATOM 1438 O O . TYR A 1 202 ? -17.922 -18.438 3.338 1 87.25 202 TYR A O 1
ATOM 1446 N N . GLY A 1 203 ? -19.172 -19.984 2.451 1 87.56 203 GLY A N 1
ATOM 1447 C CA . GLY A 1 203 ? -20.031 -19.031 1.756 1 87.56 203 GLY A CA 1
ATOM 1448 C C . GLY A 1 203 ? -20.609 -17.969 2.672 1 87.56 203 GLY A C 1
ATOM 1449 O O . GLY A 1 203 ? -20.547 -16.781 2.369 1 87.56 203 GLY A O 1
ATOM 1450 N N . GLU A 1 204 ? -21.125 -18.359 3.82 1 86.62 204 GLU A N 1
ATOM 1451 C CA . GLU A 1 204 ? -21.766 -17.438 4.746 1 86.62 204 GLU A CA 1
ATOM 1452 C C . GLU A 1 204 ? -20.766 -16.453 5.328 1 86.62 204 GLU A C 1
ATOM 1454 O O . GLU A 1 204 ? -21.031 -15.25 5.406 1 86.62 204 GLU A O 1
ATOM 1459 N N . SER A 1 205 ? -19.625 -16.953 5.668 1 82.94 205 SER A N 1
ATOM 1460 C CA . SER A 1 205 ? -18.578 -16.094 6.227 1 82.94 205 SER A CA 1
ATOM 1461 C C . SER A 1 205 ? -18.078 -15.086 5.203 1 82.94 205 SER A C 1
ATOM 1463 O O . SER A 1 205 ? -17.875 -13.914 5.531 1 82.94 205 SER A O 1
ATOM 1465 N N . ILE A 1 206 ? -17.984 -15.523 4.047 1 83.75 206 ILE A N 1
ATOM 1466 C CA . ILE A 1 206 ? -17.516 -14.656 2.971 1 83.75 206 ILE A CA 1
ATOM 1467 C C . ILE A 1 206 ? -18.578 -13.594 2.67 1 83.75 206 ILE A C 1
ATOM 1469 O O . ILE A 1 206 ? -18.25 -12.422 2.486 1 83.75 206 ILE A O 1
ATOM 1473 N N . ALA A 1 207 ? -19.797 -14.023 2.686 1 84.62 207 ALA A N 1
ATOM 1474 C CA . ALA A 1 207 ? -20.906 -13.125 2.357 1 84.62 207 ALA A CA 1
ATOM 1475 C C . ALA A 1 207 ? -21.078 -12.055 3.428 1 84.62 207 ALA A C 1
ATOM 1477 O O . ALA A 1 207 ? -21.5 -10.93 3.131 1 84.62 207 ALA A O 1
ATOM 1478 N N . LYS A 1 208 ? -20.75 -12.328 4.613 1 82.19 208 LYS A N 1
ATOM 1479 C CA . 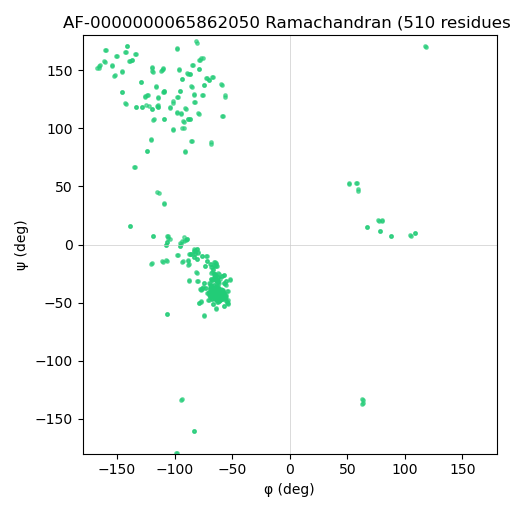LYS A 1 208 ? -20.969 -11.422 5.738 1 82.19 208 LYS A CA 1
ATOM 1480 C C . LYS A 1 208 ? -19.859 -10.391 5.836 1 82.19 208 LYS A C 1
ATOM 1482 O O . LYS A 1 208 ? -19.984 -9.391 6.539 1 82.19 208 LYS A O 1
ATOM 1487 N N . PHE A 1 209 ? -18.859 -10.602 5.102 1 81.62 209 PHE A N 1
ATOM 1488 C CA . PHE A 1 209 ? -17.719 -9.703 5.156 1 81.62 209 PHE A CA 1
ATOM 1489 C C . PHE A 1 209 ? -17.906 -8.516 4.227 1 81.62 209 PHE A C 1
ATOM 1491 O O . PHE A 1 209 ? -17.469 -8.539 3.076 1 81.62 209 PHE A O 1
ATOM 1498 N N . VAL A 1 210 ? -18.562 -7.418 4.82 1 86.25 210 VAL A N 1
ATOM 1499 C CA . VAL A 1 210 ? -18.844 -6.219 4.039 1 86.25 210 VAL A CA 1
ATOM 1500 C C . VAL A 1 210 ? -17.828 -5.133 4.359 1 86.25 210 VAL A C 1
ATOM 1502 O O . VAL A 1 210 ? -17.688 -4.723 5.516 1 86.25 210 VAL A O 1
ATOM 1505 N N . PRO A 1 211 ? -17.188 -4.723 3.357 1 94.44 211 PRO A N 1
ATOM 1506 C CA . PRO A 1 211 ? -16.203 -3.67 3.586 1 94.44 211 PRO A CA 1
ATOM 1507 C C . PRO A 1 211 ? -16.844 -2.297 3.797 1 94.44 211 PRO A C 1
ATOM 1509 O O . PRO A 1 211 ? -17.984 -2.074 3.398 1 94.44 211 PRO A O 1
ATOM 1512 N N . PRO A 1 212 ? -16.109 -1.345 4.395 1 95.19 212 PRO A N 1
ATOM 1513 C CA . PRO A 1 212 ? -16.562 0.035 4.582 1 95.19 212 PRO A CA 1
ATOM 1514 C C . PRO A 1 212 ? -17.062 0.675 3.287 1 95.19 212 PRO A C 1
ATOM 1516 O O . PRO A 1 212 ? -17.969 1.515 3.316 1 95.19 212 PRO A O 1
ATOM 1519 N N . MET A 1 213 ? -16.531 0.276 2.191 1 95.94 213 MET A N 1
ATOM 1520 C CA . MET A 1 213 ? -16.922 0.876 0.918 1 95.94 213 MET A CA 1
ATOM 1521 C C . MET A 1 213 ? -18.234 0.285 0.417 1 95.94 213 MET A C 1
ATOM 1523 O O . MET A 1 213 ? -18.797 0.768 -0.563 1 95.94 213 MET A O 1
ATOM 1527 N N . GLY A 1 214 ? -18.75 -0.805 0.958 1 94.38 214 GLY A N 1
ATOM 1528 C CA . GLY A 1 214 ? -20.125 -1.259 0.785 1 94.38 214 GLY A CA 1
ATOM 1529 C C . GLY A 1 214 ? -20.312 -2.148 -0.43 1 94.38 214 GLY A C 1
ATOM 1530 O O . GLY A 1 214 ? -21.438 -2.42 -0.84 1 94.38 214 GLY A O 1
ATOM 1531 N N . ARG A 1 215 ? -19.25 -2.508 -1.064 1 94.31 215 ARG A N 1
ATOM 1532 C CA . ARG A 1 215 ? -19.312 -3.367 -2.242 1 94.31 215 ARG A CA 1
ATOM 1533 C C . ARG A 1 215 ? -18.047 -4.219 -2.361 1 94.31 215 ARG A C 1
ATOM 1535 O O . ARG A 1 215 ? -17.047 -3.949 -1.7 1 94.31 215 ARG A O 1
ATOM 1542 N N . ARG A 1 216 ? -18.156 -5.293 -3.168 1 95.5 216 ARG A N 1
ATOM 1543 C CA . ARG A 1 216 ? -16.984 -6.062 -3.549 1 95.5 216 ARG A CA 1
ATOM 1544 C C . ARG A 1 216 ? -16.188 -5.352 -4.648 1 95.5 216 ARG A C 1
ATOM 1546 O O . ARG A 1 216 ? -16.719 -4.457 -5.312 1 95.5 216 ARG A O 1
ATOM 1553 N N . ALA A 1 217 ? -14.961 -5.711 -4.734 1 97.25 217 ALA A N 1
ATOM 1554 C CA . ALA A 1 217 ? -14.109 -5.117 -5.77 1 97.25 217 ALA A CA 1
ATOM 1555 C C . ALA A 1 217 ? -14.367 -5.77 -7.125 1 97.25 217 ALA A C 1
ATOM 1557 O O . ALA A 1 217 ? -14.742 -6.941 -7.195 1 97.25 217 ALA A O 1
ATOM 1558 N N . GLU A 1 218 ? -14.148 -5 -8.18 1 97.81 218 GLU A N 1
ATOM 1559 C CA . GLU A 1 218 ? -14.055 -5.539 -9.539 1 97.81 218 GLU A CA 1
ATOM 1560 C C . GLU A 1 218 ? -12.617 -5.934 -9.875 1 97.81 218 GLU A C 1
ATOM 1562 O O . GLU A 1 218 ? -11.672 -5.273 -9.445 1 97.81 218 GLU A O 1
ATOM 1567 N N . PRO A 1 219 ? -12.469 -7 -10.711 1 98.5 219 PRO A N 1
ATOM 1568 C CA . PRO A 1 219 ? -11.117 -7.391 -11.109 1 98.5 219 PRO A CA 1
ATOM 1569 C C . PRO A 1 219 ? -10.336 -6.242 -11.75 1 98.5 219 PRO A C 1
ATOM 1571 O O . PRO A 1 219 ? -9.117 -6.16 -11.586 1 98.5 219 PRO A O 1
ATOM 1574 N N . SER A 1 220 ? -11.023 -5.375 -12.414 1 98.5 220 SER A N 1
ATOM 1575 C CA . SER A 1 220 ? -10.375 -4.242 -13.07 1 98.5 220 SER A CA 1
ATOM 1576 C C . SER A 1 220 ? -9.75 -3.295 -12.055 1 98.5 220 SER A C 1
ATOM 1578 O O . SER A 1 220 ? -8.773 -2.609 -12.359 1 98.5 220 SER A O 1
ATOM 1580 N N . GLU A 1 221 ? -10.289 -3.213 -10.859 1 98.56 221 GLU A N 1
ATOM 1581 C CA . GLU A 1 221 ? -9.727 -2.367 -9.805 1 98.56 221 GLU A CA 1
ATOM 1582 C C . GLU A 1 221 ? -8.398 -2.924 -9.297 1 98.56 221 GLU A C 1
ATOM 1584 O O . GLU A 1 221 ? -7.496 -2.162 -8.953 1 98.56 221 GLU A O 1
ATOM 1589 N N . MET A 1 222 ? -8.289 -4.262 -9.305 1 98.75 222 MET A N 1
ATOM 1590 C CA . MET A 1 222 ? -6.996 -4.871 -9.008 1 98.75 222 MET A CA 1
ATOM 1591 C C . MET A 1 222 ? -6.004 -4.605 -10.133 1 98.75 222 MET A C 1
ATOM 1593 O O . MET A 1 222 ? -4.859 -4.223 -9.883 1 98.75 222 MET A O 1
ATOM 1597 N N . ALA A 1 223 ? -6.492 -4.777 -11.344 1 98.81 223 ALA A N 1
ATOM 1598 C CA . ALA A 1 223 ? -5.66 -4.613 -12.531 1 98.81 223 ALA A CA 1
ATOM 1599 C C . ALA A 1 223 ? -5.074 -3.207 -12.602 1 98.81 223 ALA A C 1
ATOM 1601 O O . ALA A 1 223 ? -3.92 -3.027 -12.992 1 98.81 223 ALA A O 1
ATOM 1602 N N . SER A 1 224 ? -5.844 -2.24 -12.242 1 98.75 224 SER A N 1
ATOM 1603 C CA . SER A 1 224 ? -5.402 -0.851 -12.266 1 98.75 224 SER A CA 1
ATOM 1604 C C . SER A 1 224 ? -4.238 -0.622 -11.305 1 98.75 224 SER A C 1
ATOM 1606 O O . SER A 1 224 ? -3.281 0.08 -11.633 1 98.75 224 SER A O 1
ATOM 1608 N N . VAL A 1 225 ? -4.328 -1.164 -10.109 1 98.88 225 VAL A N 1
ATOM 1609 C CA . VAL A 1 225 ? -3.264 -1.023 -9.125 1 98.88 225 VAL A CA 1
ATOM 1610 C C . VAL A 1 225 ? -2.014 -1.759 -9.609 1 98.88 225 VAL A C 1
ATOM 1612 O O . VAL A 1 225 ? -0.899 -1.249 -9.484 1 98.88 225 VAL A O 1
ATOM 1615 N N . ILE A 1 226 ? -2.217 -2.945 -10.18 1 98.88 226 ILE A N 1
ATOM 1616 C CA . ILE A 1 226 ? -1.097 -3.719 -10.703 1 98.88 226 ILE A CA 1
ATOM 1617 C C . ILE A 1 226 ? -0.403 -2.939 -11.812 1 98.88 226 ILE A C 1
ATOM 1619 O O . ILE A 1 226 ? 0.826 -2.834 -11.836 1 98.88 226 ILE A O 1
ATOM 1623 N N . ALA A 1 227 ? -1.179 -2.381 -12.758 1 98.62 227 ALA A N 1
ATOM 1624 C CA . ALA A 1 227 ? -0.619 -1.588 -13.852 1 98.62 227 ALA A CA 1
ATOM 1625 C C . ALA A 1 227 ? 0.177 -0.402 -13.312 1 98.62 227 ALA A C 1
ATOM 1627 O O . ALA A 1 227 ? 1.257 -0.09 -13.82 1 98.62 227 ALA A O 1
ATOM 1628 N N . PHE A 1 228 ? -0.311 0.238 -12.289 1 98.69 228 PHE A N 1
ATOM 1629 C CA . PHE A 1 228 ? 0.395 1.334 -11.633 1 98.69 228 PHE A CA 1
ATOM 1630 C C . PHE A 1 228 ? 1.73 0.86 -11.07 1 98.69 228 PHE A C 1
ATOM 1632 O O . PHE A 1 228 ? 2.77 1.476 -11.32 1 98.69 228 PHE A O 1
ATOM 1639 N N . LEU A 1 229 ? 1.722 -0.27 -10.359 1 98.62 229 LEU A N 1
ATOM 1640 C CA . LEU A 1 229 ? 2.92 -0.793 -9.719 1 98.62 229 LEU A CA 1
ATOM 1641 C C . LEU A 1 229 ? 3.957 -1.214 -10.75 1 98.62 229 LEU A C 1
ATOM 1643 O O . LEU A 1 229 ? 5.16 -1.195 -10.477 1 98.62 229 LEU A O 1
ATOM 1647 N N . MET A 1 230 ? 3.502 -1.535 -11.93 1 97.5 230 MET A N 1
ATOM 1648 C CA . MET A 1 230 ? 4.398 -1.96 -13 1 97.5 230 MET A CA 1
ATOM 1649 C C . MET A 1 230 ? 4.953 -0.757 -13.758 1 97.5 230 MET A C 1
ATOM 1651 O O . MET A 1 230 ? 5.875 -0.895 -14.562 1 97.5 230 MET A O 1
ATOM 1655 N N . SER A 1 231 ? 4.488 0.413 -13.516 1 97.19 231 SER A N 1
ATOM 1656 C CA . SER A 1 231 ? 4.852 1.6 -14.281 1 97.19 231 SER A CA 1
ATOM 1657 C C . SER A 1 231 ? 5.941 2.4 -13.578 1 97.19 231 SER A C 1
ATOM 1659 O O . SER A 1 231 ? 6.203 2.191 -12.391 1 97.19 231 SER A O 1
ATOM 1661 N N . PRO A 1 232 ? 6.527 3.393 -14.297 1 96.69 232 PRO A N 1
ATOM 1662 C CA . PRO A 1 232 ? 7.527 4.281 -13.688 1 96.69 232 PRO A CA 1
ATOM 1663 C C . PRO A 1 232 ? 6.941 5.16 -12.586 1 96.69 232 PRO A C 1
ATOM 1665 O O . PRO A 1 232 ? 7.684 5.719 -11.773 1 96.69 232 PRO A O 1
ATOM 1668 N N . ALA A 1 233 ? 5.602 5.234 -12.547 1 97.75 233 ALA A N 1
ATOM 1669 C CA . ALA A 1 233 ? 4.953 6.059 -11.531 1 97.75 233 ALA A CA 1
ATOM 1670 C C . ALA A 1 233 ? 5.156 5.477 -10.133 1 97.75 233 ALA A C 1
ATOM 1672 O O . ALA A 1 233 ? 5.008 6.176 -9.133 1 97.75 233 ALA A O 1
ATOM 1673 N N . ALA A 1 234 ? 5.496 4.199 -10.062 1 98.5 234 ALA A N 1
ATOM 1674 C CA . ALA A 1 234 ? 5.73 3.525 -8.789 1 98.5 234 ALA A CA 1
ATOM 1675 C C . ALA A 1 234 ? 7.215 3.217 -8.594 1 98.5 234 ALA A C 1
ATOM 1677 O O . ALA A 1 234 ? 7.57 2.225 -7.953 1 98.5 234 ALA A O 1
ATOM 1678 N N . SER A 1 235 ? 8.117 4.098 -9.062 1 98 235 SER A N 1
ATOM 1679 C CA . SER A 1 235 ? 9.539 3.824 -9.227 1 98 235 SER A CA 1
ATOM 1680 C C . SER A 1 235 ? 10.219 3.598 -7.875 1 98 235 SER A C 1
ATOM 1682 O O . SER A 1 235 ? 11.305 3.031 -7.812 1 98 235 SER A O 1
ATOM 1684 N N . TYR A 1 236 ? 9.578 4.027 -6.762 1 98.19 236 TYR A N 1
ATOM 1685 C CA . TYR A 1 236 ? 10.25 3.887 -5.473 1 98.19 236 TYR A CA 1
ATOM 1686 C C . TYR A 1 236 ? 9.445 2.984 -4.543 1 98.19 236 TYR A C 1
ATOM 1688 O O . TYR A 1 236 ? 9.758 2.883 -3.352 1 98.19 236 TYR A O 1
ATOM 1696 N N . VAL A 1 237 ? 8.383 2.352 -5.043 1 98.81 237 VAL A N 1
ATOM 1697 C CA . VAL A 1 237 ? 7.598 1.381 -4.289 1 98.81 237 VAL A CA 1
ATOM 1698 C C . VAL A 1 237 ? 8.219 -0.006 -4.422 1 98.81 237 VAL A C 1
ATOM 1700 O O . VAL A 1 237 ? 8.18 -0.612 -5.496 1 98.81 237 VAL A O 1
ATOM 1703 N N . HIS A 1 238 ? 8.828 -0.463 -3.334 1 98.81 238 HIS A N 1
ATOM 1704 C CA . HIS A 1 238 ? 9.547 -1.732 -3.34 1 98.81 238 HIS A CA 1
ATOM 1705 C C . HIS A 1 238 ? 9.422 -2.443 -1.996 1 98.81 238 HIS A C 1
ATOM 1707 O O . HIS A 1 238 ? 9.555 -1.817 -0.942 1 98.81 238 HIS A O 1
ATOM 1713 N N . GLY A 1 239 ? 9.07 -3.723 -2.07 1 98.62 239 GLY A N 1
ATOM 1714 C CA . GLY A 1 239 ? 8.938 -4.531 -0.869 1 98.62 239 GLY A CA 1
ATOM 1715 C C . GLY A 1 239 ? 7.641 -4.281 -0.121 1 98.62 239 GLY A C 1
ATOM 1716 O O . GLY A 1 239 ? 7.48 -4.719 1.02 1 98.62 239 GLY A O 1
ATOM 1717 N N . ALA A 1 240 ? 6.699 -3.561 -0.736 1 98.56 240 ALA A N 1
ATOM 1718 C CA . ALA A 1 240 ? 5.48 -3.123 -0.066 1 98.56 240 ALA A CA 1
ATOM 1719 C C . ALA A 1 240 ? 4.324 -4.082 -0.346 1 98.56 240 ALA A C 1
ATOM 1721 O O . ALA A 1 240 ? 4.34 -4.805 -1.347 1 98.56 240 ALA A O 1
ATOM 1722 N N . GLN A 1 241 ? 3.434 -4.199 0.535 1 98.5 241 GLN A N 1
ATOM 1723 C CA . GLN A 1 241 ? 2.121 -4.789 0.292 1 98.5 241 GLN A CA 1
ATOM 1724 C C . GLN A 1 241 ? 1.042 -3.715 0.198 1 98.5 241 GLN A C 1
ATOM 1726 O O . GLN A 1 241 ? 0.842 -2.945 1.139 1 98.5 241 GLN A O 1
ATOM 1731 N N . ILE A 1 242 ? 0.411 -3.615 -0.921 1 98.75 242 ILE A N 1
ATOM 1732 C CA . ILE A 1 242 ? -0.676 -2.662 -1.121 1 98.75 242 ILE A CA 1
ATOM 1733 C C . ILE A 1 242 ? -2.016 -3.344 -0.85 1 98.75 242 ILE A C 1
ATOM 1735 O O . ILE A 1 242 ? -2.43 -4.23 -1.6 1 98.75 242 ILE A O 1
ATOM 1739 N N . VAL A 1 243 ? -2.67 -2.939 0.185 1 98.56 243 VAL A N 1
ATOM 1740 C CA . VAL A 1 243 ? -3.957 -3.516 0.558 1 98.56 243 VAL A CA 1
ATOM 1741 C C . VAL A 1 243 ? -5.07 -2.861 -0.257 1 98.56 243 VAL A C 1
ATOM 1743 O O . VAL A 1 243 ? -5.203 -1.635 -0.268 1 98.56 243 VAL A O 1
ATOM 1746 N N . ILE A 1 244 ? -5.801 -3.676 -0.964 1 98.62 244 ILE A N 1
ATOM 1747 C CA . ILE A 1 244 ? -6.922 -3.244 -1.789 1 98.62 244 ILE A CA 1
ATOM 1748 C C . ILE A 1 244 ? -8.188 -3.992 -1.373 1 98.62 244 ILE A C 1
ATOM 1750 O O . ILE A 1 244 ? -8.602 -4.941 -2.043 1 98.62 244 ILE A O 1
ATOM 1754 N N . ASP A 1 245 ? -8.789 -3.484 -0.268 1 97.62 245 ASP A N 1
ATOM 1755 C CA . ASP A 1 245 ? -9.828 -4.332 0.307 1 97.62 245 ASP A CA 1
ATOM 1756 C C . ASP A 1 245 ? -11.031 -3.5 0.743 1 97.62 245 ASP A C 1
ATOM 1758 O O . ASP A 1 245 ? -11.789 -3.91 1.624 1 97.62 245 ASP A O 1
ATOM 1762 N N . GLY A 1 246 ? -11.086 -2.279 0.257 1 97.94 246 GLY A N 1
ATOM 1763 C CA . GLY A 1 246 ? -12.219 -1.432 0.585 1 97.94 246 GLY A CA 1
ATOM 1764 C C . GLY A 1 246 ? -12.273 -1.049 2.053 1 97.94 246 GLY A C 1
ATOM 1765 O O . GLY A 1 246 ? -13.336 -0.688 2.566 1 97.94 246 GLY A O 1
ATOM 1766 N N . GLY A 1 247 ? -11.227 -1.232 2.787 1 98 247 GLY A N 1
ATOM 1767 C CA . GLY A 1 247 ? -11.133 -0.725 4.145 1 98 247 GLY A CA 1
ATOM 1768 C C . GLY A 1 247 ? -11.289 -1.805 5.199 1 98 247 GLY A C 1
ATOM 1769 O O . GLY A 1 247 ? -11.234 -1.522 6.398 1 98 247 GLY A O 1
ATOM 1770 N N . ILE A 1 248 ? -11.336 -3.055 4.824 1 96 248 ILE A N 1
ATOM 1771 C CA . ILE A 1 248 ? -11.609 -4.145 5.754 1 96 248 ILE A CA 1
ATOM 1772 C C . ILE A 1 248 ? -10.453 -4.281 6.742 1 96 248 ILE A C 1
ATOM 1774 O O . ILE A 1 248 ? -10.664 -4.355 7.957 1 96 248 ILE A O 1
ATOM 1778 N N . ASP A 1 249 ? -9.273 -4.363 6.254 1 96.81 249 ASP A N 1
ATOM 1779 C CA . ASP A 1 249 ? -8.109 -4.527 7.121 1 96.81 249 ASP A CA 1
ATOM 1780 C C . ASP A 1 249 ? -8.016 -3.391 8.141 1 96.81 249 ASP A C 1
ATOM 1782 O O . ASP A 1 249 ? -7.73 -3.623 9.312 1 96.81 249 ASP A O 1
ATOM 1786 N N . ALA A 1 250 ? -8.281 -2.158 7.676 1 97.94 250 ALA A N 1
ATOM 1787 C CA . ALA A 1 250 ? -8.211 -0.992 8.547 1 97.94 250 ALA A CA 1
ATOM 1788 C C . ALA A 1 250 ? -9.211 -1.099 9.695 1 97.94 250 ALA A C 1
ATOM 1790 O O . ALA A 1 250 ? -8.906 -0.744 10.836 1 97.94 250 ALA A O 1
ATOM 1791 N N . VAL A 1 251 ? -10.383 -1.625 9.422 1 96.81 251 VAL A N 1
ATOM 1792 C CA . VAL A 1 251 ? -11.438 -1.734 10.43 1 96.81 251 VAL A CA 1
ATOM 1793 C C . VAL A 1 251 ? -11.133 -2.893 11.375 1 96.81 251 VAL A C 1
ATOM 1795 O O . VAL A 1 251 ? -11.32 -2.775 12.586 1 96.81 251 VAL A O 1
ATOM 1798 N N . MET A 1 252 ? -10.625 -3.955 10.883 1 94.69 252 MET A N 1
ATOM 1799 C CA . MET A 1 252 ? -10.406 -5.164 11.672 1 94.69 252 MET A CA 1
ATOM 1800 C C . MET A 1 252 ? -9.18 -5.02 12.562 1 94.69 252 MET A C 1
ATOM 1802 O O . MET A 1 252 ? -9.148 -5.539 13.68 1 94.69 252 MET A O 1
ATOM 1806 N N . ARG A 1 253 ? -8.141 -4.387 12.008 1 95.81 253 ARG A N 1
ATOM 1807 C CA . ARG A 1 253 ? -6.875 -4.242 12.719 1 95.81 253 ARG A CA 1
ATOM 1808 C C . ARG A 1 253 ? -6.336 -2.818 12.602 1 95.81 253 ARG A C 1
ATOM 1810 O O . ARG A 1 253 ? -5.246 -2.604 12.07 1 95.81 253 ARG A O 1
ATOM 1817 N N . PRO A 1 254 ? -6.996 -1.833 13.18 1 97 254 PRO A N 1
ATOM 1818 C CA . PRO A 1 254 ? -6.668 -0.422 12.961 1 97 254 PRO A CA 1
ATOM 1819 C C . PRO A 1 254 ? -5.277 -0.053 13.477 1 97 254 PRO A C 1
ATOM 1821 O O . PRO A 1 254 ? -4.711 0.958 13.055 1 97 254 PRO A O 1
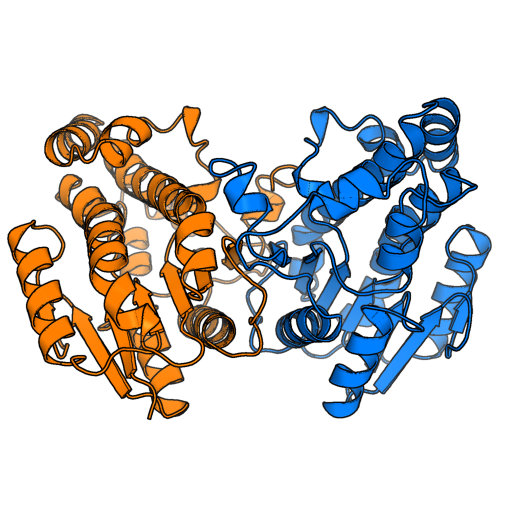ATOM 1824 N N . THR A 1 255 ? -4.676 -0.896 14.391 1 97.25 255 THR A N 1
ATOM 1825 C CA . THR A 1 255 ? -3.412 -0.511 15.016 1 97.25 255 THR A CA 1
ATOM 1826 C C . THR A 1 255 ? -2.256 -1.324 14.438 1 97.25 255 THR A C 1
ATOM 1828 O O . THR A 1 255 ? -1.119 -1.21 14.898 1 97.25 255 THR A O 1
ATOM 1831 N N . GLN A 1 256 ? -2.547 -2.191 13.469 1 94.38 256 GLN A N 1
ATOM 1832 C CA . GLN A 1 256 ? -1.517 -3.068 12.922 1 94.38 256 GLN A CA 1
ATOM 1833 C C . GLN A 1 256 ? -1.239 -2.742 11.453 1 94.38 256 GLN A C 1
ATOM 1835 O O . GLN A 1 256 ? -2.158 -2.725 10.633 1 94.38 256 GLN A O 1
ATOM 1840 N N . PHE A 1 257 ? -0.045 -2.369 11.25 1 93 257 PHE A N 1
ATOM 1841 C CA . PHE A 1 257 ? 0.411 -2.059 9.906 1 93 257 PHE A CA 1
ATOM 1842 C C . PHE A 1 257 ? 1.925 -2.201 9.797 1 93 257 PHE A C 1
ATOM 1844 O O . PHE A 1 257 ? 2.627 -2.205 10.812 1 93 257 PHE A O 1
ATOM 1851 N N . MET B 1 1 ? -13.961 21.641 -12.984 1 71.56 1 MET B N 1
ATOM 1852 C CA . MET B 1 1 ? -12.594 21.469 -12.492 1 71.56 1 MET B CA 1
ATOM 1853 C C . MET B 1 1 ? -12.594 20.984 -11.047 1 71.56 1 MET B C 1
ATOM 1855 O O . MET B 1 1 ? -13.398 21.453 -10.227 1 71.56 1 MET B O 1
ATOM 1859 N N . SER B 1 2 ? -11.758 19.969 -10.727 1 91.69 2 SER B N 1
ATOM 1860 C CA . SER B 1 2 ? -11.758 19.406 -9.375 1 91.69 2 SER B CA 1
ATOM 1861 C C . SER B 1 2 ? -10.859 20.219 -8.445 1 91.69 2 SER B C 1
ATOM 1863 O O . SER B 1 2 ? -9.859 20.781 -8.883 1 91.69 2 SER B O 1
ATOM 1865 N N . ILE B 1 3 ? -11.273 20.531 -7.254 1 97.62 3 ILE B N 1
ATOM 1866 C CA . ILE B 1 3 ? -10.539 21.281 -6.242 1 97.62 3 ILE B CA 1
ATOM 1867 C C . ILE B 1 3 ? -9.891 20.312 -5.254 1 97.62 3 ILE B C 1
ATOM 1869 O O . ILE B 1 3 ? -10.562 19.438 -4.699 1 97.62 3 ILE B O 1
ATOM 1873 N N . ILE B 1 4 ? -8.586 20.484 -5.082 1 98.56 4 ILE B N 1
ATOM 1874 C CA . ILE B 1 4 ? -7.84 19.672 -4.125 1 98.56 4 ILE B CA 1
ATOM 1875 C C . ILE B 1 4 ? -7.145 20.578 -3.117 1 98.56 4 ILE B C 1
ATOM 1877 O O . ILE B 1 4 ? -6.516 21.578 -3.496 1 98.56 4 ILE B O 1
ATOM 1881 N N . VAL B 1 5 ? -7.324 20.312 -1.852 1 98.81 5 VAL B N 1
ATOM 1882 C CA . VAL B 1 5 ? -6.676 21.047 -0.772 1 98.81 5 VAL B CA 1
ATOM 1883 C C . VAL B 1 5 ? -5.406 20.328 -0.335 1 98.81 5 VAL B C 1
ATOM 1885 O O . VAL B 1 5 ? -5.418 19.109 -0.151 1 98.81 5 VAL B O 1
ATOM 1888 N N . ILE B 1 6 ? -4.297 21.062 -0.21 1 98.94 6 ILE B N 1
ATOM 1889 C CA . ILE B 1 6 ? -3.023 20.484 0.195 1 98.94 6 ILE B CA 1
ATOM 1890 C C . ILE B 1 6 ? -2.434 21.281 1.354 1 98.94 6 ILE B C 1
ATOM 1892 O O . ILE B 1 6 ? -2.182 22.484 1.223 1 98.94 6 ILE B O 1
ATOM 1896 N N . SER B 1 7 ? -2.252 20.641 2.506 1 98.88 7 SER B N 1
ATOM 1897 C CA . SER B 1 7 ? -1.456 21.266 3.551 1 98.88 7 SER B CA 1
ATOM 1898 C C . SER B 1 7 ? 0.033 21.016 3.342 1 98.88 7 SER B C 1
ATOM 1900 O O . SER B 1 7 ? 0.422 19.984 2.799 1 98.88 7 SER B O 1
ATOM 1902 N N . GLY B 1 8 ? 0.869 21.906 3.869 1 98.31 8 GLY B N 1
ATOM 1903 C CA . GLY B 1 8 ? 2.299 21.75 3.656 1 98.31 8 GLY B CA 1
ATOM 1904 C C . GLY B 1 8 ? 2.686 21.719 2.189 1 98.31 8 GLY B C 1
ATOM 1905 O O . GLY B 1 8 ? 3.393 20.812 1.741 1 98.31 8 GLY B O 1
ATOM 1906 N N . CYS B 1 9 ? 2.236 22.75 1.448 1 97.88 9 CYS B N 1
ATOM 1907 C CA . CYS B 1 9 ? 2.32 22.672 -0.006 1 97.88 9 CYS B CA 1
ATOM 1908 C C . CYS B 1 9 ? 3.457 23.531 -0.536 1 97.88 9 CYS B C 1
ATOM 1910 O O . CYS B 1 9 ? 3.697 23.578 -1.743 1 97.88 9 CYS B O 1
ATOM 1912 N N . ALA B 1 10 ? 4.246 24.125 0.35 1 96.88 10 ALA B N 1
ATOM 1913 C CA . ALA B 1 10 ? 5.227 25.109 -0.094 1 96.88 10 ALA B CA 1
ATOM 1914 C C . ALA B 1 10 ? 6.543 24.438 -0.474 1 96.88 10 ALA B C 1
ATOM 1916 O O . ALA B 1 10 ? 7.277 24.953 -1.327 1 96.88 10 ALA B O 1
ATOM 1917 N N . THR B 1 11 ? 6.898 23.328 0.151 1 95.62 11 THR B N 1
ATOM 1918 C CA . THR B 1 11 ? 8.164 22.656 -0.123 1 95.62 11 THR B CA 1
ATOM 1919 C C . THR B 1 11 ? 7.98 21.141 -0.095 1 95.62 11 THR B C 1
ATOM 1921 O O . THR B 1 11 ? 6.879 20.656 0.149 1 95.62 11 THR B O 1
ATOM 1924 N N . GLY B 1 12 ? 9.039 20.484 -0.528 1 97.5 12 GLY B N 1
ATOM 1925 C CA . GLY B 1 12 ? 9.133 19.047 -0.346 1 97.5 12 GLY B CA 1
ATOM 1926 C C . GLY B 1 12 ? 8.055 18.281 -1.091 1 97.5 12 GLY B C 1
ATOM 1927 O O . GLY B 1 12 ? 7.781 18.562 -2.26 1 97.5 12 GLY B O 1
ATOM 1928 N N . ILE B 1 13 ? 7.465 17.266 -0.404 1 98.44 13 ILE B N 1
ATOM 1929 C CA . ILE B 1 13 ? 6.477 16.375 -0.981 1 98.44 13 ILE B CA 1
ATOM 1930 C C . ILE B 1 13 ? 5.223 17.156 -1.361 1 98.44 13 ILE B C 1
ATOM 1932 O O . ILE B 1 13 ? 4.648 16.938 -2.43 1 98.44 13 ILE B O 1
ATOM 1936 N N . GLY B 1 14 ? 4.824 18.109 -0.508 1 98.62 14 GLY B N 1
ATOM 1937 C CA . GLY B 1 14 ? 3.648 18.922 -0.791 1 98.62 14 GLY B CA 1
ATOM 1938 C C . GLY B 1 14 ? 3.781 19.75 -2.053 1 98.62 14 GLY B C 1
ATOM 1939 O O . GLY B 1 14 ? 2.861 19.797 -2.871 1 98.62 14 GLY B O 1
ATOM 1940 N N . ALA B 1 15 ? 4.91 20.359 -2.186 1 98.62 15 ALA B N 1
ATOM 1941 C CA . ALA B 1 15 ? 5.148 21.188 -3.369 1 98.62 15 ALA B CA 1
ATOM 1942 C C . ALA B 1 15 ? 5.172 20.328 -4.633 1 98.62 15 ALA B C 1
ATOM 1944 O O . ALA B 1 15 ? 4.621 20.719 -5.664 1 98.62 15 ALA B O 1
ATOM 1945 N N . ALA B 1 16 ? 5.84 19.203 -4.574 1 98.75 16 ALA B N 1
ATOM 1946 C CA . ALA B 1 16 ? 5.883 18.281 -5.707 1 98.75 16 ALA B CA 1
ATOM 1947 C C . ALA B 1 16 ? 4.488 17.781 -6.062 1 98.75 16 ALA B C 1
ATOM 1949 O O . ALA B 1 16 ? 4.145 17.656 -7.242 1 98.75 16 ALA B O 1
ATOM 1950 N N . THR B 1 17 ? 3.715 17.484 -5.047 1 98.75 17 THR B N 1
ATOM 1951 C CA . THR B 1 17 ? 2.35 17.016 -5.254 1 98.75 17 THR B CA 1
ATOM 1952 C C . THR B 1 17 ? 1.496 18.094 -5.906 1 98.75 17 THR B C 1
ATOM 1954 O O . THR B 1 17 ? 0.746 17.828 -6.844 1 98.75 17 THR B O 1
ATOM 1957 N N . ARG B 1 18 ? 1.629 19.312 -5.398 1 98.62 18 ARG B N 1
ATOM 1958 C CA . ARG B 1 18 ? 0.917 20.438 -5.996 1 98.62 18 ARG B CA 1
ATOM 1959 C C . ARG B 1 18 ? 1.214 20.531 -7.488 1 98.62 18 ARG B C 1
ATOM 1961 O O . ARG B 1 18 ? 0.295 20.641 -8.305 1 98.62 18 ARG B O 1
ATOM 1968 N N . LYS B 1 19 ? 2.467 20.453 -7.836 1 98.5 19 LYS B N 1
ATOM 1969 C CA . LYS B 1 19 ? 2.895 20.578 -9.227 1 98.5 19 LYS B CA 1
ATOM 1970 C C . LYS B 1 19 ? 2.246 19.516 -10.102 1 98.5 19 LYS B C 1
ATOM 1972 O O . LYS B 1 19 ? 1.711 19.812 -11.164 1 98.5 19 LYS B O 1
ATOM 1977 N N . VAL B 1 20 ? 2.252 18.266 -9.656 1 98.12 20 VAL B N 1
ATOM 1978 C CA . VAL B 1 20 ? 1.747 17.141 -10.43 1 98.12 20 VAL B CA 1
ATOM 1979 C C . VAL B 1 20 ? 0.233 17.266 -10.586 1 98.12 20 VAL B C 1
ATOM 1981 O O . VAL B 1 20 ? -0.307 17.016 -11.664 1 98.12 20 VAL B O 1
ATOM 1984 N N . LEU B 1 21 ? -0.476 17.672 -9.547 1 98 21 LEU B N 1
ATOM 1985 C CA . LEU B 1 21 ? -1.933 17.734 -9.586 1 98 21 LEU B CA 1
ATOM 1986 C C . LEU B 1 21 ? -2.4 18.938 -10.398 1 98 21 LEU B C 1
ATOM 1988 O O . LEU B 1 21 ? -3.402 18.859 -11.117 1 98 21 LEU B O 1
ATOM 1992 N N . GLU B 1 22 ? -1.671 20.062 -10.297 1 98.12 22 GLU B N 1
ATOM 1993 C CA . GLU B 1 22 ? -1.979 21.203 -11.148 1 98.12 22 GLU B CA 1
ATOM 1994 C C . GLU B 1 22 ? -1.781 20.859 -12.625 1 98.12 22 GLU B C 1
ATOM 1996 O O . GLU B 1 22 ? -2.6 21.234 -13.469 1 98.12 22 GLU B O 1
ATOM 2001 N N . ALA B 1 23 ? -0.708 20.156 -12.914 1 97.69 23 ALA B N 1
ATOM 2002 C CA . ALA B 1 23 ? -0.43 19.719 -14.281 1 97.69 23 ALA B CA 1
ATOM 2003 C C . ALA B 1 23 ? -1.535 18.812 -14.805 1 97.69 23 ALA B C 1
ATOM 2005 O O . ALA B 1 23 ? -1.811 18.797 -16 1 97.69 23 ALA B O 1
ATOM 2006 N N . ALA B 1 24 ? -2.152 18.109 -13.922 1 96.38 24 ALA B N 1
ATOM 2007 C CA . ALA B 1 24 ? -3.24 17.203 -14.289 1 96.38 24 ALA B CA 1
ATOM 2008 C C . ALA B 1 24 ? -4.559 17.969 -14.43 1 96.38 24 ALA B C 1
ATOM 2010 O O . ALA B 1 24 ? -5.59 17.375 -14.75 1 96.38 24 ALA B O 1
ATOM 2011 N N . GLY B 1 25 ? -4.633 19.25 -14.07 1 96.69 25 GLY B N 1
ATOM 2012 C CA . GLY B 1 25 ? -5.789 20.078 -14.344 1 96.69 25 GLY B CA 1
ATOM 2013 C C . GLY B 1 25 ? -6.598 20.406 -13.109 1 96.69 25 GLY B C 1
ATOM 2014 O O . GLY B 1 25 ? -7.664 21.016 -13.195 1 96.69 25 GLY B O 1
ATOM 2015 N N . HIS B 1 26 ? -6.078 20.094 -11.977 1 97.25 26 HIS B N 1
ATOM 2016 C CA . HIS B 1 26 ? -6.801 20.375 -10.742 1 97.25 26 HIS B CA 1
ATOM 2017 C C . HIS B 1 26 ? -6.523 21.781 -10.242 1 97.25 26 HIS B C 1
ATOM 2019 O O . HIS B 1 26 ? -5.438 22.328 -10.477 1 97.25 26 HIS B O 1
ATOM 2025 N N . GLN B 1 27 ? -7.512 22.375 -9.633 1 97.56 27 GLN B N 1
ATOM 2026 C CA . GLN B 1 27 ? -7.312 23.594 -8.852 1 97.56 27 GLN B CA 1
ATOM 2027 C C . GLN B 1 27 ? -6.832 23.281 -7.441 1 97.56 27 GLN B C 1
ATOM 2029 O O . GLN B 1 27 ? -7.449 22.469 -6.738 1 97.56 27 GLN B O 1
ATOM 2034 N N . ILE B 1 28 ? -5.75 23.953 -7.074 1 98.19 28 ILE B N 1
ATOM 2035 C CA . ILE B 1 28 ? -5.168 23.625 -5.777 1 98.19 28 ILE B CA 1
ATOM 2036 C C . ILE B 1 28 ? -5.414 24.781 -4.801 1 98.19 28 ILE B C 1
ATOM 2038 O O . ILE B 1 28 ? -5.211 25.938 -5.145 1 98.19 28 ILE B O 1
ATOM 2042 N N . VAL B 1 29 ? -5.887 24.484 -3.605 1 98.62 29 VAL B N 1
ATOM 2043 C CA . VAL B 1 29 ? -5.906 25.391 -2.461 1 98.62 29 VAL B CA 1
ATOM 2044 C C . VAL B 1 29 ? -4.895 24.922 -1.418 1 98.62 29 VAL B C 1
ATOM 2046 O O . VAL B 1 29 ? -5.137 23.953 -0.697 1 98.62 29 VAL B O 1
ATOM 2049 N N . GLY B 1 30 ? -3.832 25.688 -1.342 1 98.69 30 GLY B N 1
ATOM 2050 C CA . GLY B 1 30 ? -2.746 25.312 -0.452 1 98.69 30 GLY B CA 1
ATOM 2051 C C . GLY B 1 30 ? -2.848 25.953 0.921 1 98.69 30 GLY B C 1
ATOM 2052 O O . GLY B 1 30 ? -3.295 27.094 1.049 1 98.69 30 GLY B O 1
ATOM 2053 N N . ILE B 1 31 ? -2.482 25.203 1.956 1 98.88 31 ILE B N 1
ATOM 2054 C CA . ILE B 1 31 ? -2.281 25.672 3.32 1 98.88 31 ILE B CA 1
ATOM 2055 C C . ILE B 1 31 ? -0.808 25.531 3.701 1 98.88 31 ILE B C 1
ATOM 2057 O O . ILE B 1 31 ? -0.219 24.469 3.561 1 98.88 31 ILE B O 1
ATOM 2061 N N . ASP B 1 32 ? -0.203 26.578 4.145 1 98.62 32 ASP B N 1
ATOM 2062 C CA . ASP B 1 32 ? 1.179 26.516 4.613 1 98.62 32 ASP B CA 1
ATOM 2063 C C . ASP B 1 32 ? 1.503 27.688 5.523 1 98.62 32 ASP B C 1
ATOM 2065 O O . ASP B 1 32 ? 0.715 28.641 5.633 1 98.62 32 ASP B O 1
ATOM 2069 N N . ILE B 1 33 ? 2.613 27.609 6.199 1 97.5 33 ILE B N 1
ATOM 2070 C CA . ILE B 1 33 ? 3.062 28.688 7.055 1 97.5 33 ILE B CA 1
ATOM 2071 C C . ILE B 1 33 ? 3.572 29.844 6.195 1 97.5 33 ILE B C 1
ATOM 2073 O O . ILE B 1 33 ? 3.67 30.984 6.664 1 97.5 33 ILE B O 1
ATOM 2077 N N . ARG B 1 34 ? 3.861 29.516 4.941 1 96.56 34 ARG B N 1
ATOM 2078 C CA . ARG B 1 34 ? 4.332 30.516 3.99 1 96.56 34 ARG B CA 1
ATOM 2079 C C . ARG B 1 34 ? 4.004 30.109 2.557 1 96.56 34 ARG B C 1
ATOM 2081 O O . ARG B 1 34 ? 3.754 28.938 2.281 1 96.56 34 ARG B O 1
ATOM 2088 N N . ASP B 1 35 ? 3.875 31.078 1.675 1 97 35 ASP B N 1
ATOM 2089 C CA . ASP B 1 35 ? 3.822 30.906 0.227 1 97 35 ASP B CA 1
ATOM 2090 C C . ASP B 1 35 ? 2.645 30.016 -0.173 1 97 35 ASP B C 1
ATOM 2092 O O . ASP B 1 35 ? 2.816 29.047 -0.913 1 97 35 ASP B O 1
ATOM 2096 N N . ALA B 1 36 ? 1.451 30.219 0.351 1 98.19 36 ALA B N 1
ATOM 2097 C CA . ALA B 1 36 ? 0.255 29.438 0.036 1 98.19 36 ALA B CA 1
ATOM 2098 C C . ALA B 1 36 ? -0.981 30.328 -0.017 1 98.19 36 ALA B C 1
ATOM 2100 O O . ALA B 1 36 ? -0.925 31.5 0.368 1 98.19 36 ALA B O 1
ATOM 2101 N N . GLU B 1 37 ? -2.061 29.859 -0.552 1 98.25 37 GLU B N 1
ATOM 2102 C CA . GLU B 1 37 ? -3.34 30.562 -0.61 1 98.25 37 GLU B CA 1
ATOM 2103 C C . GLU B 1 37 ? -3.887 30.828 0.789 1 98.25 37 GLU B C 1
ATOM 2105 O O . GLU B 1 37 ? -4.527 31.844 1.023 1 98.25 37 GLU B O 1
ATOM 2110 N N . VAL B 1 38 ? -3.676 29.875 1.659 1 98.62 38 VAL B N 1
ATOM 2111 C CA . VAL B 1 38 ? -4.051 30 3.064 1 98.62 38 VAL B CA 1
ATOM 2112 C C . VAL B 1 38 ? -2.803 29.906 3.941 1 98.62 38 VAL B C 1
ATOM 2114 O O . VAL B 1 38 ? -2.199 28.828 4.059 1 98.62 38 VAL B O 1
ATOM 2117 N N . ILE B 1 39 ? -2.396 31.047 4.508 1 98.62 39 ILE B N 1
ATOM 2118 C CA . ILE B 1 39 ? -1.241 31.078 5.398 1 98.62 39 ILE B CA 1
ATOM 2119 C C . ILE B 1 39 ? -1.69 30.844 6.836 1 98.62 39 ILE B C 1
ATOM 2121 O O . ILE B 1 39 ? -2.484 31.609 7.383 1 98.62 39 ILE B O 1
ATOM 2125 N N . ALA B 1 40 ? -1.227 29.734 7.457 1 98.44 40 ALA B N 1
ATOM 2126 C CA . ALA B 1 40 ? -1.646 29.375 8.805 1 98.44 40 ALA B CA 1
ATOM 2127 C C . ALA B 1 40 ? -0.565 28.562 9.516 1 98.44 40 ALA B C 1
ATOM 2129 O O . ALA B 1 40 ? 0.129 27.766 8.891 1 98.44 40 ALA B O 1
ATOM 2130 N N . ASP B 1 41 ? -0.467 28.797 10.805 1 98.56 41 ASP B N 1
ATOM 2131 C CA . ASP B 1 41 ? 0.389 28 11.672 1 98.56 41 ASP B CA 1
ATOM 2132 C C . ASP B 1 41 ? -0.386 26.828 12.281 1 98.56 41 ASP B C 1
ATOM 2134 O O . ASP B 1 41 ? -1.102 27 13.273 1 98.56 41 ASP B O 1
ATOM 2138 N N . LEU B 1 42 ? -0.143 25.656 11.805 1 98.62 42 LEU B N 1
ATOM 2139 C CA . LEU B 1 42 ? -0.917 24.484 12.219 1 98.62 42 LEU B CA 1
ATOM 2140 C C . LEU B 1 42 ? -0.419 23.953 13.562 1 98.62 42 LEU B C 1
ATOM 2142 O O . LEU B 1 42 ? -0.979 23 14.102 1 98.62 42 LEU B O 1
ATOM 2146 N N . SER B 1 43 ? 0.666 24.547 14.125 1 98.19 43 SER B N 1
ATOM 2147 C CA . SER B 1 43 ? 1.136 24.125 15.445 1 98.19 43 SER B CA 1
ATOM 2148 C C . SER B 1 43 ? 0.242 24.672 16.547 1 98.19 43 SER B C 1
ATOM 2150 O O . SER B 1 43 ? 0.347 24.25 17.703 1 98.19 43 SER B O 1
ATOM 2152 N N . THR B 1 44 ? -0.683 25.594 16.188 1 98.06 44 THR B N 1
ATOM 2153 C CA . THR B 1 44 ? -1.557 26.203 17.188 1 98.06 44 THR B CA 1
ATOM 2154 C C . THR B 1 44 ? -3.021 25.906 16.891 1 98.06 44 THR B C 1
ATOM 2156 O O . THR B 1 44 ? -3.404 25.781 15.719 1 98.06 44 THR B O 1
ATOM 2159 N N . ALA B 1 45 ? -3.812 25.812 17.906 1 97.81 45 ALA B N 1
ATOM 2160 C CA . ALA B 1 45 ? -5.246 25.594 17.734 1 97.81 45 ALA B CA 1
ATOM 2161 C C . ALA B 1 45 ? -5.883 26.734 16.938 1 97.81 45 ALA B C 1
ATOM 2163 O O . ALA B 1 45 ? -6.734 26.484 16.078 1 97.81 45 ALA B O 1
ATOM 2164 N N . GLU B 1 46 ? -5.473 27.859 17.219 1 98.19 46 GLU B N 1
ATOM 2165 C CA . GLU B 1 46 ? -6.008 29.031 16.516 1 98.19 46 GLU B CA 1
ATOM 2166 C C . GLU B 1 46 ? -5.645 29 15.039 1 98.19 46 GLU B C 1
ATOM 2168 O O . GLU B 1 46 ? -6.48 29.312 14.188 1 98.19 46 GLU B O 1
ATOM 2173 N N . GLY B 1 47 ? -4.418 28.703 14.719 1 98.62 47 GLY B N 1
ATOM 2174 C CA . GLY B 1 47 ? -3.998 28.578 13.336 1 98.62 47 GLY B CA 1
ATOM 2175 C C . GLY B 1 47 ? -4.773 27.531 12.562 1 98.62 47 GLY B C 1
ATOM 2176 O O . GLY B 1 47 ? -5.125 27.734 11.398 1 98.62 47 GLY B O 1
ATOM 2177 N N . ARG B 1 48 ? -5.062 26.438 13.195 1 98.75 48 ARG B N 1
ATOM 2178 C CA . ARG B 1 48 ? -5.824 25.359 12.57 1 98.75 48 ARG B CA 1
ATOM 2179 C C . ARG B 1 48 ? -7.266 25.797 12.32 1 98.75 48 ARG B C 1
ATOM 2181 O O . ARG B 1 48 ? -7.816 25.547 11.242 1 98.75 48 ARG B O 1
ATOM 2188 N N . LYS B 1 49 ? -7.816 26.453 13.312 1 98.56 49 LYS B N 1
ATOM 2189 C CA . LYS B 1 49 ? -9.18 26.953 13.164 1 98.56 49 LYS B CA 1
ATOM 2190 C C . LYS B 1 49 ? -9.266 27.938 12.008 1 98.56 49 LYS B C 1
ATOM 2192 O O . LYS B 1 49 ? -10.211 27.891 11.211 1 98.56 49 LYS B O 1
ATOM 2197 N N . GLN B 1 50 ? -8.352 28.781 11.969 1 98.44 50 GLN B N 1
ATOM 2198 C CA . GLN B 1 50 ? -8.312 29.781 10.906 1 98.44 50 GLN B CA 1
ATOM 2199 C C . GLN B 1 50 ? -8.156 29.125 9.539 1 98.44 50 GLN B C 1
ATOM 2201 O O . GLN B 1 50 ? -8.844 29.484 8.578 1 98.44 50 GLN B O 1
ATOM 2206 N N . ALA B 1 51 ? -7.246 28.219 9.406 1 98.81 51 ALA B N 1
ATOM 2207 C CA . ALA B 1 51 ? -7.02 27.5 8.156 1 98.81 51 ALA B CA 1
ATOM 2208 C C . ALA B 1 51 ? -8.297 26.812 7.676 1 98.81 51 ALA B C 1
ATOM 2210 O O . ALA B 1 51 ? -8.648 26.891 6.496 1 98.81 51 ALA B O 1
ATOM 2211 N N . ILE B 1 52 ? -8.992 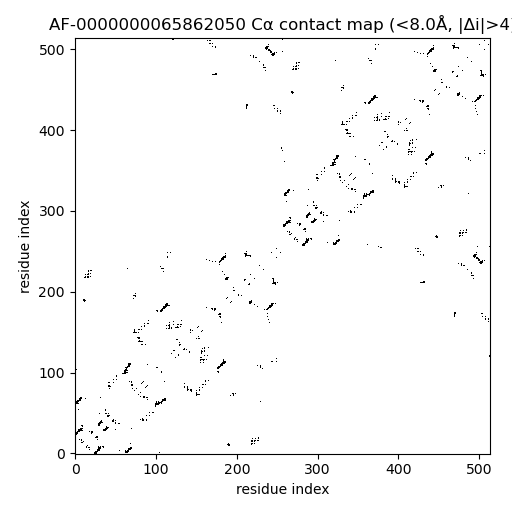26.141 8.594 1 98.75 52 ILE B N 1
ATOM 2212 C CA . ILE B 1 52 ? -10.219 25.422 8.281 1 98.75 52 ILE B CA 1
ATOM 2213 C C . ILE B 1 52 ? -11.266 26.391 7.742 1 98.75 52 ILE B C 1
ATOM 2215 O O . ILE B 1 52 ? -11.859 26.156 6.688 1 98.75 52 ILE B O 1
ATOM 2219 N N . ALA B 1 53 ? -11.375 27.484 8.453 1 98.56 53 ALA B N 1
ATOM 2220 C CA . ALA B 1 53 ? -12.367 28.484 8.047 1 98.56 53 ALA B CA 1
ATOM 2221 C C . ALA B 1 53 ? -12.047 29.047 6.668 1 98.56 53 ALA B C 1
ATOM 2223 O O . ALA B 1 53 ? -12.93 29.156 5.82 1 98.56 53 ALA B O 1
ATOM 2224 N N . ASP B 1 54 ? -10.844 29.391 6.441 1 98.62 54 ASP B N 1
ATOM 2225 C CA . ASP B 1 54 ? -10.414 30 5.188 1 98.62 54 ASP B CA 1
ATOM 2226 C C . ASP B 1 54 ? -10.594 29.031 4.02 1 98.62 54 ASP B C 1
ATOM 2228 O O . ASP B 1 54 ? -11.062 29.422 2.947 1 98.62 54 ASP B O 1
ATOM 2232 N N . VAL B 1 55 ? -10.258 27.781 4.172 1 98.62 55 VAL B N 1
ATOM 2233 C CA . VAL B 1 55 ? -10.367 26.781 3.117 1 98.62 55 VAL B CA 1
ATOM 2234 C C . VAL B 1 55 ? -11.836 26.531 2.791 1 98.62 55 VAL B C 1
ATOM 2236 O O . VAL B 1 55 ? -12.219 26.453 1.62 1 98.62 55 VAL B O 1
ATOM 2239 N N . LEU B 1 56 ? -12.633 26.375 3.85 1 98 56 LEU B N 1
ATOM 2240 C CA . LEU B 1 56 ? -14.055 26.109 3.625 1 98 56 LEU B CA 1
ATOM 2241 C C . LEU B 1 56 ? -14.719 27.266 2.883 1 98 56 LEU B C 1
ATOM 2243 O O . LEU B 1 56 ? -15.625 27.047 2.08 1 98 56 LEU B O 1
ATOM 2247 N N . ALA B 1 57 ? -14.227 28.453 3.152 1 97.5 57 ALA B N 1
ATOM 2248 C CA . ALA B 1 57 ? -14.734 29.625 2.426 1 97.5 57 ALA B CA 1
ATOM 2249 C C . ALA B 1 57 ? -14.383 29.547 0.944 1 97.5 57 ALA B C 1
ATOM 2251 O O . ALA B 1 57 ? -15.18 29.938 0.087 1 97.5 57 ALA B O 1
ATOM 2252 N N . LYS B 1 58 ? -13.242 29 0.622 1 96.62 58 LYS B N 1
ATOM 2253 C CA . LYS B 1 58 ? -12.766 28.875 -0.754 1 96.62 58 LYS B CA 1
ATOM 2254 C C . LYS B 1 58 ? -13.398 27.688 -1.459 1 96.62 58 LYS B C 1
ATOM 2256 O O . LYS B 1 58 ? -13.453 27.641 -2.689 1 96.62 58 LYS B O 1
ATOM 2261 N N . CYS B 1 59 ? -13.836 26.688 -0.702 1 96 59 CYS B N 1
ATOM 2262 C CA . CYS B 1 59 ? -14.391 25.438 -1.229 1 96 59 CYS B CA 1
ATOM 2263 C C . CYS B 1 59 ? -15.867 25.312 -0.882 1 96 59 CYS B C 1
ATOM 2265 O O . CYS B 1 59 ? -16.328 24.234 -0.489 1 96 59 CYS B O 1
ATOM 2267 N N . SER B 1 60 ? -16.594 26.312 -1.034 1 91 60 SER B N 1
ATOM 2268 C CA . SER B 1 60 ? -17.969 26.391 -0.575 1 91 60 SER B CA 1
ATOM 2269 C C . SER B 1 60 ? -18.844 25.391 -1.322 1 91 60 SER B C 1
ATOM 2271 O O . SER B 1 60 ? -19.859 24.922 -0.792 1 91 60 SER B O 1
ATOM 2273 N N . LYS B 1 61 ? -18.516 25.016 -2.531 1 93.12 61 LYS B N 1
ATOM 2274 C CA . LYS B 1 61 ? -19.328 24.078 -3.316 1 93.12 61 LYS B CA 1
ATOM 2275 C C . LYS B 1 61 ? -18.828 22.641 -3.166 1 93.12 61 LYS B C 1
ATOM 2277 O O . LYS B 1 61 ? -19.328 21.734 -3.822 1 93.12 61 LYS B O 1
ATOM 2282 N N . GLY B 1 62 ? -17.781 22.531 -2.357 1 95.44 62 GLY B N 1
ATOM 2283 C CA . GLY B 1 62 ? -17.219 21.203 -2.145 1 95.44 62 GLY B CA 1
ATOM 2284 C C . GLY B 1 62 ? -15.781 21.094 -2.613 1 95.44 62 GLY B C 1
ATOM 2285 O O . GLY B 1 62 ? -15.219 22.062 -3.135 1 95.44 62 GLY B O 1
ATOM 2286 N N . MET B 1 63 ? -15.195 20.031 -2.277 1 97.25 63 MET B N 1
ATOM 2287 C CA . MET B 1 63 ? -13.852 19.719 -2.742 1 97.25 63 MET B CA 1
ATOM 2288 C C . MET B 1 63 ? -13.727 18.25 -3.121 1 97.25 63 MET B C 1
ATOM 2290 O O . MET B 1 63 ? -14.477 17.406 -2.619 1 97.25 63 MET B O 1
ATOM 2294 N N . ASP B 1 64 ? -12.758 17.922 -3.949 1 98 64 ASP B N 1
ATOM 2295 C CA . ASP B 1 64 ? -12.617 16.594 -4.531 1 98 64 ASP B CA 1
ATOM 2296 C C . ASP B 1 64 ? -11.438 15.844 -3.91 1 98 64 ASP B C 1
ATOM 2298 O O . ASP B 1 64 ? -11.32 14.625 -4.059 1 98 64 ASP B O 1
ATOM 2302 N N . GLY B 1 65 ? -10.648 16.562 -3.225 1 98.62 65 GLY B N 1
ATOM 2303 C CA . GLY B 1 65 ? -9.469 15.891 -2.689 1 98.62 65 GLY B CA 1
ATOM 2304 C C . GLY B 1 65 ? -8.828 16.656 -1.543 1 98.62 65 GLY B C 1
ATOM 2305 O O . GLY B 1 65 ? -9.031 17.859 -1.392 1 98.62 65 GLY B O 1
ATOM 2306 N N . LEU B 1 66 ? -8.094 15.945 -0.748 1 98.88 66 LEU B N 1
ATOM 2307 C CA . LEU B 1 66 ? -7.348 16.453 0.403 1 98.88 66 LEU B CA 1
ATOM 2308 C C . LEU B 1 66 ? -6.012 15.727 0.544 1 98.88 66 LEU B C 1
ATOM 2310 O O . LEU B 1 66 ? -5.965 14.492 0.543 1 98.88 66 LEU B O 1
ATOM 2314 N N . VAL B 1 67 ? -4.961 16.469 0.507 1 98.94 67 VAL B N 1
ATOM 2315 C CA . VAL B 1 67 ? -3.633 15.914 0.763 1 98.94 67 VAL B CA 1
ATOM 2316 C C . VAL B 1 67 ? -3.006 16.609 1.966 1 98.94 67 VAL B C 1
ATOM 2318 O O . VAL B 1 67 ? -2.762 17.828 1.931 1 98.94 67 VAL B O 1
ATOM 2321 N N . LEU B 1 68 ? -2.758 15.891 3.016 1 98.88 68 LEU B N 1
ATOM 2322 C CA . LEU B 1 68 ? -2.197 16.469 4.234 1 98.88 68 LEU B CA 1
ATOM 2323 C C . LEU B 1 68 ? -0.705 16.172 4.336 1 98.88 68 LEU B C 1
ATOM 2325 O O . LEU B 1 68 ? -0.307 15.125 4.852 1 98.88 68 LEU B O 1
ATOM 2329 N N . CYS B 1 69 ? 0.108 17.156 3.959 1 98.62 69 CYS B N 1
ATOM 2330 C CA . CYS B 1 69 ? 1.55 16.969 3.844 1 98.62 69 CYS B CA 1
ATOM 2331 C C . CYS B 1 69 ? 2.289 17.75 4.926 1 98.62 69 CYS B C 1
ATOM 2333 O O . CYS B 1 69 ? 3.484 17.531 5.145 1 98.62 69 CYS B O 1
ATOM 2335 N N . ALA B 1 70 ? 1.593 18.672 5.574 1 98.56 70 ALA B N 1
ATOM 2336 C CA . ALA B 1 70 ? 2.27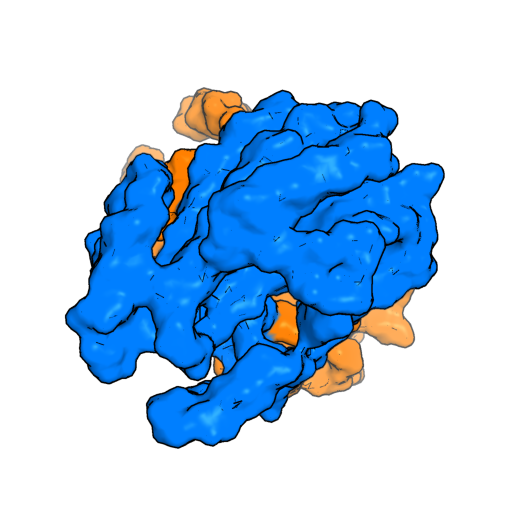3 19.453 6.605 1 98.56 70 ALA B CA 1
ATOM 2337 C C . ALA B 1 70 ? 2.885 18.547 7.668 1 98.56 70 ALA B C 1
ATOM 2339 O O . ALA B 1 70 ? 2.223 17.641 8.164 1 98.56 70 ALA B O 1
ATOM 2340 N N . GLY B 1 71 ? 4.129 18.719 7.926 1 97.75 71 GLY B N 1
ATOM 2341 C CA . GLY B 1 71 ? 4.801 17.906 8.922 1 97.75 71 GLY B CA 1
ATOM 2342 C C . GLY B 1 71 ? 6.137 18.484 9.359 1 97.75 71 GLY B C 1
ATOM 2343 O O . GLY B 1 71 ? 6.742 19.281 8.641 1 97.75 71 GLY B O 1
ATOM 2344 N N . LEU B 1 72 ? 6.52 18.125 10.562 1 97.62 72 LEU B N 1
ATOM 2345 C CA . LEU B 1 72 ? 7.812 18.469 11.141 1 97.62 72 LEU B CA 1
ATOM 2346 C C . LEU B 1 72 ? 8.609 17.219 11.492 1 97.62 72 LEU B C 1
ATOM 2348 O O . LEU B 1 72 ? 8.031 16.156 11.742 1 97.62 72 LEU B O 1
ATOM 2352 N N . GLY B 1 73 ? 9.938 17.391 11.461 1 96.06 73 GLY B N 1
ATOM 2353 C CA . GLY B 1 73 ? 10.836 16.281 11.75 1 96.06 73 GLY B CA 1
ATOM 2354 C C . GLY B 1 73 ? 11.352 16.281 13.18 1 96.06 73 GLY B C 1
ATOM 2355 O O . GLY B 1 73 ? 10.984 17.156 13.969 1 96.06 73 GLY B O 1
ATOM 2356 N N . PRO B 1 74 ? 12.18 15.297 13.477 1 94.44 74 PRO B N 1
ATOM 2357 C CA . PRO B 1 74 ? 12.688 15.133 14.844 1 94.44 74 PRO B CA 1
ATOM 2358 C C . PRO B 1 74 ? 13.648 16.25 15.25 1 94.44 74 PRO B C 1
ATOM 2360 O O . PRO B 1 74 ? 13.922 16.438 16.438 1 94.44 74 PRO B O 1
ATOM 2363 N N . GLN B 1 75 ? 14.148 16.969 14.32 1 93.31 75 GLN B N 1
ATOM 2364 C CA . GLN B 1 75 ? 15.156 18 14.586 1 93.31 75 GLN B CA 1
ATOM 2365 C C . GLN B 1 75 ? 14.508 19.297 15.047 1 93.31 75 GLN B C 1
ATOM 2367 O O . GLN B 1 75 ? 15.211 20.25 15.398 1 93.31 75 GLN B O 1
ATOM 2372 N N . THR B 1 76 ? 13.234 19.344 15.047 1 94.94 76 THR B N 1
ATOM 2373 C CA . THR B 1 76 ? 12.523 20.547 15.453 1 94.94 76 THR B CA 1
ATOM 2374 C C . THR B 1 76 ? 12.883 20.938 16.875 1 94.94 76 THR B C 1
ATOM 2376 O O . THR B 1 76 ? 12.922 20.078 17.766 1 94.94 76 THR B O 1
ATOM 2379 N N . LYS B 1 77 ? 13.094 22.203 17.125 1 92.38 77 LYS B N 1
ATOM 2380 C CA . LYS B 1 77 ? 13.555 22.672 18.422 1 92.38 77 LYS B CA 1
ATOM 2381 C C . LYS B 1 77 ? 12.461 22.531 19.484 1 92.38 77 LYS B C 1
ATOM 2383 O O . LYS B 1 77 ? 12.719 22.078 20.594 1 92.38 77 LYS B O 1
ATOM 2388 N N . VAL B 1 78 ? 11.336 22.969 19.109 1 96.06 78 VAL B N 1
ATOM 2389 C CA . VAL B 1 78 ? 10.195 22.812 20.016 1 96.06 78 VAL B CA 1
ATOM 2390 C C . VAL B 1 78 ? 9.445 21.516 19.672 1 96.06 78 VAL B C 1
ATOM 2392 O O . VAL B 1 78 ? 8.602 21.5 18.781 1 96.06 78 VAL B O 1
ATOM 2395 N N . LEU B 1 79 ? 9.688 20.453 20.453 1 97.25 79 LEU B N 1
ATOM 2396 C CA . LEU B 1 79 ? 9.227 19.109 20.109 1 97.25 79 LEU B CA 1
ATOM 2397 C C . LEU B 1 79 ? 7.703 19.031 20.172 1 97.25 79 LEU B C 1
ATOM 2399 O O . LEU B 1 79 ? 7.086 18.281 19.422 1 97.25 79 LEU B O 1
ATOM 2403 N N . GLY B 1 80 ? 7.102 19.812 21.047 1 97.62 80 GLY B N 1
ATOM 2404 C CA . GLY B 1 80 ? 5.652 19.875 21.109 1 97.62 80 GLY B CA 1
ATOM 2405 C C . GLY B 1 80 ? 5.02 20.266 19.797 1 97.62 80 GLY B C 1
ATOM 2406 O O . GLY B 1 80 ? 3.912 19.828 19.469 1 97.62 80 GLY B O 1
ATOM 2407 N N . ASN B 1 81 ? 5.699 21.094 19.047 1 98.25 81 ASN B N 1
ATOM 2408 C CA . ASN B 1 81 ? 5.191 21.516 17.734 1 98.25 81 ASN B CA 1
ATOM 2409 C C . ASN B 1 81 ? 5.102 20.344 16.766 1 98.25 81 ASN B C 1
ATOM 2411 O O . ASN B 1 81 ? 4.246 20.328 15.883 1 98.25 81 ASN B O 1
ATOM 2415 N N . VAL B 1 82 ? 5.949 19.328 16.938 1 98.38 82 VAL B N 1
ATOM 2416 C CA . VAL B 1 82 ? 5.918 18.141 16.078 1 98.38 82 VAL B CA 1
ATOM 2417 C C . VAL B 1 82 ? 4.594 17.406 16.266 1 98.38 82 VAL B C 1
ATOM 2419 O O . VAL B 1 82 ? 3.906 17.094 15.281 1 98.38 82 VAL B O 1
ATOM 2422 N N . VAL B 1 83 ? 4.23 17.266 17.453 1 98.25 83 VAL B N 1
ATOM 2423 C CA . VAL B 1 83 ? 2.986 16.578 17.781 1 98.25 83 VAL B CA 1
ATOM 2424 C C . VAL B 1 83 ? 1.795 17.391 17.297 1 98.25 83 VAL B C 1
ATOM 2426 O O . VAL B 1 83 ? 0.849 16.844 16.719 1 98.25 83 VAL B O 1
ATOM 2429 N N . SER B 1 84 ? 1.879 18.688 17.5 1 98.75 84 SER B N 1
ATOM 2430 C CA . SER B 1 84 ? 0.791 19.578 17.141 1 98.75 84 SER B CA 1
ATOM 2431 C C . SER B 1 84 ? 0.556 19.594 15.633 1 98.75 84 SER B C 1
ATOM 2433 O O . SER B 1 84 ? -0.584 19.484 15.172 1 98.75 84 SER B O 1
ATOM 2435 N N . VAL B 1 85 ? 1.583 19.672 14.875 1 98.75 85 VAL B N 1
ATOM 2436 C CA . VAL B 1 85 ? 1.459 19.766 13.43 1 98.75 85 VAL B CA 1
ATOM 2437 C C . VAL B 1 85 ? 1.183 18.391 12.844 1 98.75 85 VAL B C 1
ATOM 2439 O O . VAL B 1 85 ? 0.223 18.203 12.086 1 98.75 85 VAL B O 1
ATOM 2442 N N . ASN B 1 86 ? 1.979 17.359 13.211 1 98.81 86 ASN B N 1
ATOM 2443 C CA . ASN B 1 86 ? 1.941 16.047 12.578 1 98.81 86 ASN B CA 1
ATOM 2444 C C . ASN B 1 86 ? 0.638 15.32 12.875 1 98.81 86 ASN B C 1
ATOM 2446 O O . ASN B 1 86 ? 0.124 14.586 12.031 1 98.81 86 ASN B O 1
ATOM 2450 N N . TYR B 1 87 ? 0.147 15.492 14.07 1 98.81 87 TYR B N 1
ATOM 2451 C CA . TYR B 1 87 ? -1.029 14.719 14.453 1 98.81 87 TYR B CA 1
ATOM 2452 C C . TYR B 1 87 ? -2.273 15.602 14.484 1 98.81 87 TYR B C 1
ATOM 2454 O O . TYR B 1 87 ? -3.227 15.367 1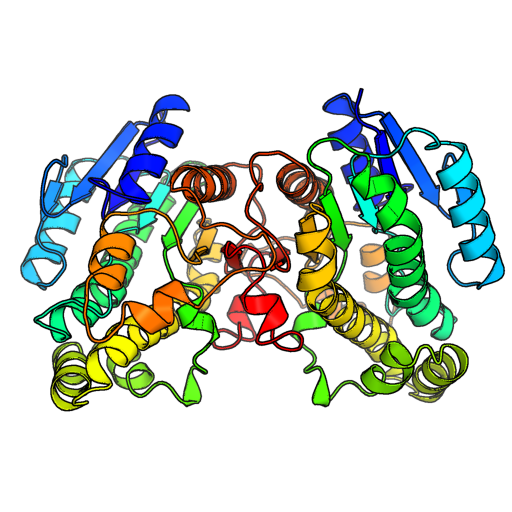3.742 1 98.81 87 TYR B O 1
ATOM 2462 N N . PHE B 1 88 ? -2.26 16.625 15.312 1 98.81 88 PHE B N 1
ATOM 2463 C CA . PHE B 1 88 ? -3.461 17.438 15.508 1 98.81 88 PHE B CA 1
ATOM 2464 C C . PHE B 1 88 ? -3.752 18.281 14.273 1 98.81 88 PHE B C 1
ATOM 2466 O O . PHE B 1 88 ? -4.91 18.453 13.891 1 98.81 88 PHE B O 1
ATOM 2473 N N . GLY B 1 89 ? -2.711 18.859 13.68 1 98.81 89 GLY B N 1
ATOM 2474 C CA . GLY B 1 89 ? -2.891 19.578 12.43 1 98.81 89 GLY B CA 1
ATOM 2475 C C . GLY B 1 89 ? -3.551 18.734 11.352 1 98.81 89 GLY B C 1
ATOM 2476 O O . GLY B 1 89 ? -4.438 19.219 10.641 1 98.81 89 GLY B O 1
ATOM 2477 N N . ALA B 1 90 ? -3.17 17.5 11.289 1 98.75 90 ALA B N 1
ATOM 2478 C CA . ALA B 1 90 ? -3.699 16.594 10.266 1 98.75 90 ALA B CA 1
ATOM 2479 C C . ALA B 1 90 ? -5.102 16.125 10.633 1 98.75 90 ALA B C 1
ATOM 2481 O O . ALA B 1 90 ? -6.02 16.188 9.812 1 98.75 90 ALA B O 1
ATOM 2482 N N . THR B 1 91 ? -5.328 15.648 11.852 1 98.81 91 THR B N 1
ATOM 2483 C CA . THR B 1 91 ? -6.59 15.023 12.227 1 98.81 91 THR B CA 1
ATOM 2484 C C . THR B 1 91 ? -7.715 16.047 12.273 1 98.81 91 THR B C 1
ATOM 2486 O O . THR B 1 91 ? -8.836 15.773 11.844 1 98.81 91 THR B O 1
ATOM 2489 N N . GLU B 1 92 ? -7.391 17.266 12.75 1 98.75 92 GLU B N 1
ATOM 2490 C CA . GLU B 1 92 ? -8.422 18.297 12.805 1 98.75 92 GLU B CA 1
ATOM 2491 C C . GLU B 1 92 ? -8.836 18.734 11.398 1 98.75 92 GLU B C 1
ATOM 2493 O O . GLU B 1 92 ? -10.016 18.938 11.133 1 98.75 92 GLU B O 1
ATOM 2498 N N . LEU B 1 93 ? -7.883 18.906 10.539 1 98.81 93 LEU B N 1
ATOM 2499 C CA . LEU B 1 93 ? -8.211 19.266 9.164 1 98.81 93 LEU B CA 1
ATOM 2500 C C . LEU B 1 93 ? -9.008 18.156 8.492 1 98.81 93 LEU B C 1
ATOM 2502 O O . LEU B 1 93 ? -10.016 18.422 7.824 1 98.81 93 LEU B O 1
ATOM 2506 N N . MET B 1 94 ? -8.555 16.938 8.664 1 97.94 94 MET B N 1
ATOM 2507 C CA . MET B 1 94 ? -9.219 15.773 8.094 1 97.94 94 MET B CA 1
ATOM 2508 C C . MET B 1 94 ? -10.688 15.742 8.492 1 97.94 94 MET B C 1
ATOM 2510 O O . MET B 1 94 ? -11.562 15.578 7.637 1 97.94 94 MET B O 1
ATOM 2514 N N . ASP B 1 95 ? -10.945 15.875 9.719 1 98.38 95 ASP B N 1
ATOM 2515 C CA . ASP B 1 95 ? -12.305 15.789 10.234 1 98.38 95 ASP B CA 1
ATOM 2516 C C . ASP B 1 95 ? -13.148 16.969 9.758 1 98.38 95 ASP B C 1
ATOM 2518 O O . ASP B 1 95 ? -14.297 16.812 9.359 1 98.38 95 ASP B O 1
ATOM 2522 N N . ALA B 1 96 ? -12.562 18.141 9.805 1 98.62 96 ALA B N 1
ATOM 2523 C CA . ALA B 1 96 ? -13.281 19.359 9.453 1 98.62 96 ALA B CA 1
ATOM 2524 C C . ALA B 1 96 ? -13.672 19.359 7.98 1 98.62 96 ALA B C 1
ATOM 2526 O O . ALA B 1 96 ? -14.688 19.938 7.602 1 98.62 96 ALA B O 1
ATOM 2527 N N . PHE B 1 97 ? -12.914 18.719 7.133 1 98.69 97 PHE B N 1
ATOM 2528 C CA . PHE B 1 97 ? -13.102 18.844 5.691 1 98.69 97 PHE B CA 1
ATOM 2529 C C . PHE B 1 97 ? -13.938 17.703 5.141 1 98.69 97 PHE B C 1
ATOM 2531 O O . PHE B 1 97 ? -14.344 17.734 3.979 1 98.69 97 PHE B O 1
ATOM 2538 N N . LEU B 1 98 ? -14.25 16.656 5.93 1 98.5 98 LEU B N 1
ATOM 2539 C CA . LEU B 1 98 ? -14.992 15.484 5.465 1 98.5 98 LEU B CA 1
ATOM 2540 C C . LEU B 1 98 ? -16.328 15.898 4.863 1 98.5 98 LEU B C 1
ATOM 2542 O O . LEU B 1 98 ? -16.703 15.445 3.775 1 98.5 98 LEU B O 1
ATOM 2546 N N . PRO B 1 99 ? -17.109 16.859 5.508 1 97.88 99 PRO B N 1
ATOM 2547 C CA . PRO B 1 99 ? -18.375 17.25 4.91 1 97.88 99 PRO B CA 1
ATOM 2548 C C . PRO B 1 99 ? -18.219 17.859 3.521 1 97.88 99 PRO B C 1
ATOM 2550 O O . PRO B 1 99 ? -19.047 17.609 2.635 1 97.88 99 PRO B O 1
ATOM 2553 N N . ALA B 1 100 ? -17.219 18.656 3.326 1 98.12 100 ALA B N 1
ATOM 2554 C CA . ALA B 1 100 ? -16.969 19.266 2.02 1 98.12 100 ALA B CA 1
ATOM 2555 C C . ALA B 1 100 ? -16.531 18.219 1.004 1 98.12 100 ALA B C 1
ATOM 2557 O O . ALA B 1 100 ? -16.875 18.297 -0.178 1 98.12 100 ALA B O 1
ATOM 2558 N N . LEU B 1 101 ? -15.797 17.234 1.423 1 98.56 101 LEU B N 1
ATOM 2559 C CA . LEU B 1 101 ? -15.344 16.156 0.559 1 98.56 101 LEU B CA 1
ATOM 2560 C C . LEU B 1 101 ? -16.531 15.305 0.083 1 98.56 101 LEU B C 1
ATOM 2562 O O . LEU B 1 101 ? -16.578 14.898 -1.08 1 98.56 101 LEU B O 1
ATOM 2566 N N . LYS B 1 102 ? -17.438 15.125 0.965 1 96.81 102 LYS B N 1
ATOM 2567 C CA . LYS B 1 102 ? -18.625 14.336 0.647 1 96.81 102 LYS B CA 1
ATOM 2568 C C . LYS B 1 102 ? -19.359 14.906 -0.561 1 96.81 102 LYS B C 1
ATOM 2570 O O . LYS B 1 102 ? -20.016 14.172 -1.295 1 96.81 102 LYS B O 1
ATOM 2575 N N . LYS B 1 103 ? -19.203 16.125 -0.77 1 96.44 103 LYS B N 1
ATOM 2576 C CA . LYS B 1 103 ? -19.906 16.812 -1.852 1 96.44 103 LYS B CA 1
ATOM 2577 C C . LYS B 1 103 ? -19.125 16.719 -3.158 1 96.44 103 LYS B C 1
ATOM 2579 O O . LYS B 1 103 ? -19.625 17.094 -4.219 1 96.44 103 LYS B O 1
ATOM 2584 N N . GLY B 1 104 ? -17.906 16.219 -3.109 1 95.94 104 GLY B N 1
ATOM 2585 C CA . GLY B 1 104 ? -17.047 16.156 -4.285 1 95.94 104 GLY B CA 1
ATOM 2586 C C . GLY B 1 104 ? -17.359 14.969 -5.184 1 95.94 104 GLY B C 1
ATOM 2587 O O . GLY B 1 104 ? -18.188 14.125 -4.844 1 95.94 104 GLY B O 1
ATOM 2588 N N . HIS B 1 105 ? -16.703 14.93 -6.328 1 94.44 105 HIS B N 1
ATOM 2589 C CA . HIS B 1 105 ? -16.812 13.82 -7.27 1 94.44 105 HIS B CA 1
ATOM 2590 C C . HIS B 1 105 ? -15.648 12.844 -7.098 1 94.44 105 HIS B C 1
ATOM 2592 O O . HIS B 1 105 ? -14.508 13.164 -7.43 1 94.44 105 HIS B O 1
ATOM 2598 N N . GLN B 1 106 ? -15.938 11.594 -6.645 1 94.31 106 GLN B N 1
ATOM 2599 C CA . GLN B 1 106 ? -14.953 10.562 -6.355 1 94.31 106 GLN B CA 1
ATOM 2600 C C . GLN B 1 106 ? -13.859 11.086 -5.434 1 94.31 106 GLN B C 1
ATOM 2602 O O . GLN B 1 106 ? -12.672 10.984 -5.746 1 94.31 106 GLN B O 1
ATOM 2607 N N . PRO B 1 107 ? -14.336 11.656 -4.309 1 98 107 PRO B N 1
ATOM 2608 C CA . PRO B 1 107 ? -13.398 12.328 -3.41 1 98 107 PRO B CA 1
ATOM 2609 C C . PRO B 1 107 ? -12.43 11.359 -2.734 1 98 107 PRO B C 1
ATOM 2611 O O . PRO B 1 107 ? -12.789 10.211 -2.467 1 98 107 PRO B O 1
ATOM 2614 N N . ALA B 1 108 ? -11.234 11.82 -2.562 1 98.62 108 ALA B N 1
ATOM 2615 C CA . ALA B 1 108 ? -10.188 11.031 -1.923 1 98.62 108 ALA B CA 1
ATOM 2616 C C . ALA B 1 108 ? -9.258 11.922 -1.096 1 98.62 108 ALA B C 1
ATOM 2618 O O . ALA B 1 108 ? -9.102 13.109 -1.388 1 98.62 108 ALA B O 1
ATOM 2619 N N . ALA B 1 109 ? -8.75 11.359 -0.061 1 98.88 109 ALA B N 1
ATOM 2620 C CA . ALA B 1 109 ? -7.781 12.031 0.799 1 98.88 109 ALA B CA 1
ATOM 2621 C C . ALA B 1 109 ? -6.547 11.156 1.023 1 98.88 109 ALA B C 1
ATOM 2623 O O . ALA B 1 109 ? -6.656 9.938 1.146 1 98.88 109 ALA B O 1
ATOM 2624 N N . VAL B 1 110 ? -5.41 11.773 1.015 1 98.94 110 VAL B N 1
ATOM 2625 C CA . VAL B 1 110 ? -4.141 11.109 1.304 1 98.94 110 VAL B CA 1
ATOM 2626 C C . VAL B 1 110 ? -3.414 11.859 2.422 1 98.94 110 VAL B C 1
ATOM 2628 O O . VAL B 1 110 ? -3.252 13.078 2.359 1 98.94 110 VAL B O 1
ATOM 2631 N N . VAL B 1 111 ? -3.02 11.125 3.457 1 98.94 111 VAL B N 1
ATOM 2632 C CA . VAL B 1 111 ? -2.295 11.68 4.598 1 98.94 111 VAL B CA 1
ATOM 2633 C C . VAL B 1 111 ? -0.852 11.18 4.582 1 98.94 111 VAL B C 1
ATOM 2635 O O . VAL B 1 111 ? -0.602 9.984 4.426 1 98.94 111 VAL B O 1
ATOM 2638 N N . ILE B 1 112 ? 0.108 12.086 4.738 1 98.75 112 ILE B N 1
ATOM 2639 C CA . ILE B 1 112 ? 1.519 11.719 4.688 1 98.75 112 ILE B CA 1
ATOM 2640 C C . ILE B 1 112 ? 1.995 11.312 6.082 1 98.75 112 ILE B C 1
ATOM 2642 O O . ILE B 1 112 ? 2.145 12.164 6.965 1 98.75 112 ILE B O 1
ATOM 2646 N N . SER B 1 113 ? 2.199 10.086 6.223 1 98.25 113 SER B N 1
ATOM 2647 C CA . SER B 1 113 ? 2.797 9.516 7.43 1 98.25 113 SER B CA 1
ATOM 2648 C C . SER B 1 113 ? 4.305 9.359 7.277 1 98.25 113 SER B C 1
ATOM 2650 O O . SER B 1 113 ? 5.004 10.32 6.938 1 98.25 113 SER B O 1
ATOM 2652 N N . SER B 1 114 ? 4.797 8.188 7.656 1 96.44 114 SER B N 1
ATOM 2653 C CA . SER B 1 114 ? 6.223 7.891 7.57 1 96.44 114 SER B CA 1
ATOM 2654 C C . SER B 1 114 ? 6.488 6.402 7.758 1 96.44 114 SER B C 1
ATOM 2656 O O . SER B 1 114 ? 5.707 5.703 8.414 1 96.44 114 SER B O 1
ATOM 2658 N N . VAL B 1 115 ? 7.566 5.953 7.152 1 95.44 115 VAL B N 1
ATOM 2659 C CA . VAL B 1 115 ? 8 4.586 7.43 1 95.44 115 VAL B CA 1
ATOM 2660 C C . VAL B 1 115 ? 8.281 4.426 8.922 1 95.44 115 VAL B C 1
ATOM 2662 O O . VAL B 1 115 ? 8.062 3.352 9.492 1 95.44 115 VAL B O 1
ATOM 2665 N N . ALA B 1 116 ? 8.641 5.488 9.602 1 94.06 116 ALA B N 1
ATOM 2666 C CA . ALA B 1 116 ? 8.883 5.48 11.039 1 94.06 116 ALA B CA 1
ATOM 2667 C C . ALA B 1 116 ? 7.625 5.102 11.805 1 94.06 116 ALA B C 1
ATOM 2669 O O . ALA B 1 116 ? 7.699 4.621 12.938 1 94.06 116 ALA B O 1
ATOM 2670 N N . SER B 1 117 ? 6.465 5.344 11.195 1 96 117 SER B N 1
ATOM 2671 C CA . SER B 1 117 ? 5.199 5.016 11.836 1 96 117 SER B CA 1
ATOM 2672 C C . SER B 1 117 ? 5.059 3.51 12.047 1 96 117 SER B C 1
ATOM 2674 O O . SER B 1 117 ? 4.41 3.068 12.992 1 96 117 SER B O 1
ATOM 2676 N N . ALA B 1 118 ? 5.641 2.75 11.172 1 94.31 118 ALA B N 1
ATOM 2677 C CA . ALA B 1 118 ? 5.484 1.298 11.18 1 94.31 118 ALA B CA 1
ATOM 2678 C C . ALA B 1 118 ? 6.531 0.643 12.078 1 94.31 118 ALA B C 1
ATOM 2680 O O . ALA B 1 118 ? 6.375 -0.512 12.484 1 94.31 118 ALA B O 1
ATOM 2681 N N . HIS B 1 119 ? 7.535 1.364 12.367 1 92.75 119 HIS B N 1
ATOM 2682 C CA . HIS B 1 119 ? 8.625 0.793 13.148 1 92.75 119 HIS B CA 1
ATOM 2683 C C . HIS B 1 119 ? 8.398 1 14.648 1 92.75 119 HIS B C 1
ATOM 2685 O O . HIS B 1 119 ? 9.289 0.715 15.453 1 92.75 119 HIS B O 1
ATOM 2691 N N . LEU B 1 120 ? 7.301 1.541 15.055 1 93.25 120 LEU B N 1
ATOM 2692 C CA . LEU B 1 120 ? 6.801 1.687 16.422 1 93.25 120 LEU B CA 1
ATOM 2693 C C . LEU B 1 120 ? 5.438 1.021 16.578 1 93.25 120 LEU B C 1
ATOM 2695 O O . LEU B 1 120 ? 4.492 1.361 15.859 1 93.25 120 LEU B O 1
ATOM 2699 N N . ALA B 1 121 ? 5.352 0.023 17.469 1 94.81 121 ALA B N 1
ATOM 2700 C CA . ALA B 1 121 ? 4.051 -0.59 17.719 1 94.81 121 ALA B CA 1
ATOM 2701 C C . ALA B 1 121 ? 3.129 0.375 18.469 1 94.81 121 ALA B C 1
ATOM 2703 O O . ALA B 1 121 ? 3.566 1.098 19.359 1 94.81 121 ALA B O 1
ATOM 2704 N N . PHE B 1 122 ? 1.931 0.33 18.094 1 97.25 122 PHE B N 1
ATOM 2705 C CA . PHE B 1 122 ? 0.984 1.292 18.656 1 97.25 122 PHE B CA 1
ATOM 2706 C C . PHE B 1 122 ? 0.867 1.13 20.172 1 97.25 122 PHE B C 1
ATOM 2708 O O . PHE B 1 122 ? 0.812 2.119 20.891 1 97.25 122 PHE B O 1
ATOM 2715 N N . ASP B 1 123 ? 0.846 -0.106 20.641 1 96.12 123 ASP B N 1
ATOM 2716 C CA . ASP B 1 123 ? 0.656 -0.371 22.062 1 96.12 123 ASP B CA 1
ATOM 2717 C C . ASP B 1 123 ? 1.902 0.002 22.859 1 96.12 123 ASP B C 1
ATOM 2719 O O . ASP B 1 123 ? 1.858 0.074 24.094 1 96.12 123 ASP B O 1
ATOM 2723 N N . LYS B 1 124 ? 3.006 0.309 22.188 1 96.75 124 LYS B N 1
ATOM 2724 C CA . LYS B 1 124 ? 4.246 0.711 22.844 1 96.75 124 LYS B CA 1
ATOM 2725 C C . LYS B 1 124 ? 4.512 2.201 22.656 1 96.75 124 LYS B C 1
ATOM 2727 O O . LYS B 1 124 ? 5.547 2.715 23.078 1 96.75 124 LYS B O 1
ATOM 2732 N N . ASN B 1 125 ? 3.635 2.896 21.953 1 97.94 125 ASN B N 1
ATOM 2733 C CA . ASN B 1 125 ? 3.742 4.332 21.719 1 97.94 125 ASN B CA 1
ATOM 2734 C C . ASN B 1 125 ? 3.285 5.141 22.922 1 97.94 125 ASN B C 1
ATOM 2736 O O . ASN B 1 125 ? 2.09 5.207 23.219 1 97.94 125 ASN B O 1
ATOM 2740 N N . PRO B 1 126 ? 4.223 5.812 23.547 1 97.44 126 PRO B N 1
ATOM 2741 C CA . PRO B 1 126 ? 3.865 6.559 24.75 1 97.44 126 PRO B CA 1
ATOM 2742 C C . PRO B 1 126 ? 2.885 7.695 24.469 1 97.44 126 PRO B C 1
ATOM 2744 O O . PRO B 1 126 ? 2.264 8.219 25.406 1 97.44 126 PRO B O 1
ATOM 2747 N N . LEU B 1 127 ? 2.742 8.07 23.234 1 98.31 127 LEU B N 1
ATOM 2748 C CA . LEU B 1 127 ? 1.897 9.211 22.875 1 98.31 127 LEU B CA 1
ATOM 2749 C C . LEU B 1 127 ? 0.485 8.75 22.531 1 98.31 127 LEU B C 1
ATOM 2751 O O . LEU B 1 127 ? -0.44 9.562 22.484 1 98.31 127 LEU B O 1
ATOM 2755 N N . ALA B 1 128 ? 0.319 7.457 22.297 1 98.06 128 ALA B N 1
ATOM 2756 C CA . ALA B 1 128 ? -0.886 6.91 21.672 1 98.06 128 ALA B CA 1
ATOM 2757 C C . ALA B 1 128 ? -2.137 7.332 22.438 1 98.06 128 ALA B C 1
ATOM 2759 O O . ALA B 1 128 ? -3.066 7.898 21.859 1 98.06 128 ALA B O 1
ATOM 2760 N N . LEU B 1 129 ? -2.137 7.18 23.734 1 97.31 129 LEU B N 1
ATOM 2761 C CA . LEU B 1 129 ? -3.328 7.422 24.531 1 97.31 129 LEU B CA 1
ATOM 2762 C C . LEU B 1 129 ? -3.672 8.906 24.562 1 97.31 129 LEU B C 1
ATOM 2764 O O . LEU B 1 129 ? -4.836 9.281 24.406 1 97.31 129 LEU B O 1
ATOM 2768 N N . ALA B 1 130 ? -2.688 9.758 24.766 1 98.19 130 ALA B N 1
ATOM 2769 C CA . ALA B 1 130 ? -2.918 11.203 24.828 1 98.19 130 ALA B CA 1
ATOM 2770 C C . ALA B 1 130 ? -3.41 11.734 23.484 1 98.19 130 ALA B C 1
ATOM 2772 O O . ALA B 1 130 ? -4.312 12.57 23.422 1 98.19 130 ALA B O 1
ATOM 2773 N N . LEU B 1 131 ? -2.848 11.258 22.422 1 98.19 131 LEU B N 1
ATOM 2774 C CA . LEU B 1 131 ? -3.225 11.711 21.094 1 98.19 131 LEU B CA 1
ATOM 2775 C C . LEU B 1 131 ? -4.645 11.273 20.75 1 98.19 131 LEU B C 1
ATOM 2777 O O . LEU B 1 131 ? -5.453 12.078 20.281 1 98.19 131 LEU B O 1
ATOM 2781 N N . GLU B 1 132 ? -4.953 10.047 21 1 96.56 132 GLU B N 1
ATOM 2782 C CA . GLU B 1 132 ? -6.285 9.523 20.703 1 96.56 132 GLU B CA 1
ATOM 2783 C C . GLU B 1 132 ? -7.352 10.234 21.531 1 96.56 132 GLU B C 1
ATOM 2785 O O . GLU B 1 132 ? -8.477 10.43 21.062 1 96.56 132 GLU B O 1
ATOM 2790 N N . ALA B 1 133 ? -6.961 10.648 22.734 1 97.62 133 ALA B N 1
ATOM 2791 C CA . ALA B 1 133 ? -7.902 11.305 23.641 1 97.62 133 ALA B CA 1
ATOM 2792 C C . ALA B 1 133 ? -8.023 12.789 23.328 1 97.62 133 ALA B C 1
ATOM 2794 O O . ALA B 1 133 ? -8.82 13.5 23.938 1 97.62 133 ALA B O 1
ATOM 2795 N N . GLY B 1 134 ? -7.242 13.289 22.422 1 97.62 134 GLY B N 1
ATOM 2796 C CA . GLY B 1 134 ? -7.281 14.703 22.062 1 97.62 134 GLY B CA 1
ATOM 2797 C C . GLY B 1 134 ? -6.59 15.594 23.062 1 97.62 134 GLY B C 1
ATOM 2798 O O . GLY B 1 134 ? -6.863 16.797 23.125 1 97.62 134 GLY B O 1
ATOM 2799 N N . GLU B 1 135 ? -5.719 14.953 23.844 1 98.31 135 GLU B N 1
ATOM 2800 C CA . GLU B 1 135 ? -5.023 15.711 24.891 1 98.31 135 GLU B CA 1
ATOM 2801 C C . GLU B 1 135 ? -3.711 16.281 24.375 1 98.31 135 GLU B C 1
ATOM 2803 O O . GLU B 1 135 ? -2.633 15.836 24.766 1 98.31 135 GLU B O 1
ATOM 2808 N N . GLU B 1 136 ? -3.822 17.344 23.688 1 98.5 136 GLU B N 1
ATOM 2809 C CA . GLU B 1 136 ? -2.68 17.953 23 1 98.5 136 GLU B CA 1
ATOM 2810 C C . GLU B 1 136 ? -1.628 18.422 24 1 98.5 136 GLU B C 1
ATOM 2812 O O . GLU B 1 136 ? -0.438 18.141 23.844 1 98.5 136 GLU B O 1
ATOM 2817 N N . ALA B 1 137 ? -2.08 19.094 25.047 1 98.12 137 ALA B N 1
ATOM 2818 C CA . ALA B 1 137 ? -1.146 19.609 26.047 1 98.12 137 ALA B CA 1
ATOM 2819 C C . ALA B 1 137 ? -0.377 18.469 26.719 1 98.12 137 ALA B C 1
ATOM 2821 O O . ALA B 1 137 ? 0.828 18.578 26.953 1 98.12 137 ALA B O 1
ATOM 2822 N N . LYS B 1 138 ? -1.053 17.453 27 1 98.38 138 LYS B N 1
ATOM 2823 C CA . LYS B 1 138 ? -0.426 16.297 27.609 1 98.38 138 LYS B CA 1
ATOM 2824 C C . LYS B 1 138 ? 0.584 15.648 26.672 1 98.38 138 LYS B C 1
ATOM 2826 O O . LYS B 1 138 ? 1.685 15.281 27.094 1 98.38 138 LYS B O 1
ATOM 2831 N N . ALA B 1 139 ? 0.193 15.445 25.438 1 98.5 139 ALA B N 1
ATOM 2832 C CA . ALA B 1 139 ? 1.088 14.852 24.453 1 98.5 139 ALA B CA 1
ATOM 2833 C C . ALA B 1 139 ? 2.35 15.695 24.281 1 98.5 139 ALA B C 1
ATOM 2835 O O . ALA B 1 139 ? 3.457 15.156 24.203 1 98.5 139 ALA B O 1
ATOM 2836 N N . ARG B 1 140 ? 2.15 17.016 24.219 1 98.19 140 ARG B N 1
ATOM 2837 C CA . ARG B 1 140 ? 3.291 17.922 24.094 1 98.19 140 ARG B CA 1
ATOM 2838 C C . ARG B 1 140 ? 4.227 17.781 25.297 1 98.19 140 ARG B C 1
ATOM 2840 O O . ARG B 1 140 ? 5.445 17.734 25.141 1 98.19 140 ARG B O 1
ATOM 2847 N N . ALA B 1 141 ? 3.678 17.641 26.453 1 97.88 141 ALA B N 1
ATOM 2848 C CA . ALA B 1 141 ? 4.473 17.516 27.672 1 97.88 141 ALA B CA 1
ATOM 2849 C C . ALA B 1 141 ? 5.289 16.219 27.656 1 97.88 141 ALA B C 1
ATOM 2851 O O . ALA B 1 141 ? 6.434 16.203 28.125 1 97.88 141 ALA B O 1
ATOM 2852 N N . ILE B 1 142 ? 4.75 15.18 27.156 1 98.12 142 ILE B N 1
ATOM 2853 C CA . ILE B 1 142 ? 5.414 13.883 27.125 1 98.12 142 ILE B CA 1
ATOM 2854 C C . ILE B 1 142 ? 6.695 13.977 26.297 1 98.12 142 ILE B C 1
ATOM 2856 O O . ILE B 1 142 ? 7.766 13.562 26.75 1 98.12 142 ILE B O 1
ATOM 2860 N N . VAL B 1 143 ? 6.613 14.57 25.125 1 97.75 143 VAL B N 1
ATOM 2861 C CA . VAL B 1 143 ? 7.785 14.586 24.25 1 97.75 143 VAL B CA 1
ATOM 2862 C C . VAL B 1 143 ? 8.805 15.594 24.781 1 97.75 143 VAL B C 1
ATOM 2864 O O . VAL B 1 143 ? 10.008 15.383 24.656 1 97.75 143 VAL B O 1
ATOM 2867 N N . GLU B 1 144 ? 8.32 16.688 25.391 1 96.31 144 GLU B N 1
ATOM 2868 C CA . GLU B 1 144 ? 9.211 17.719 25.922 1 96.31 144 GLU B CA 1
ATOM 2869 C C . GLU B 1 144 ? 10.023 17.188 27.094 1 96.31 144 GLU B C 1
ATOM 2871 O O . GLU B 1 144 ? 11.133 17.656 27.344 1 96.31 144 GLU B O 1
ATOM 2876 N N . HIS B 1 145 ? 9.531 16.141 27.719 1 95.88 145 HIS B N 1
ATOM 2877 C CA . HIS B 1 145 ? 10.18 15.609 28.906 1 95.88 145 HIS B CA 1
ATOM 2878 C C . HIS B 1 145 ? 10.914 14.312 28.594 1 95.88 145 HIS B C 1
ATOM 2880 O O . HIS B 1 145 ? 11.422 13.648 29.516 1 95.88 145 HIS B O 1
ATOM 2886 N N . ALA B 1 146 ? 11 13.945 27.359 1 94.56 146 ALA B N 1
ATOM 2887 C CA . ALA B 1 146 ? 11.555 12.648 26.984 1 94.56 146 ALA B CA 1
ATOM 2888 C C . ALA B 1 146 ? 13.062 12.727 26.781 1 94.56 146 ALA B C 1
ATOM 2890 O O . ALA B 1 146 ? 13.695 11.75 26.375 1 94.56 146 ALA B O 1
ATOM 2891 N N . GLY B 1 147 ? 13.703 13.867 27.047 1 92.44 147 GLY B N 1
ATOM 2892 C CA . GLY B 1 147 ? 15.148 14.016 26.953 1 92.44 147 GLY B CA 1
ATOM 2893 C C . GLY B 1 147 ? 15.688 13.812 25.562 1 92.44 147 GLY B C 1
ATOM 2894 O O . GLY B 1 147 ? 15.156 14.367 24.594 1 92.44 147 GLY B O 1
ATOM 2895 N N . GLU B 1 148 ? 16.75 13.031 25.422 1 88.5 148 GLU B N 1
ATOM 2896 C CA . GLU B 1 148 ? 17.484 12.867 24.172 1 88.5 148 GLU B CA 1
ATOM 2897 C C . GLU B 1 148 ? 16.641 12.125 23.141 1 88.5 148 GLU B C 1
ATOM 2899 O O . GLU B 1 148 ? 16.828 12.312 21.938 1 88.5 148 GLU B O 1
ATOM 2904 N N . GLN B 1 149 ? 15.742 11.391 23.547 1 90.44 149 GLN B N 1
ATOM 2905 C CA . GLN B 1 149 ? 14.93 10.578 22.641 1 90.44 149 GLN B CA 1
ATOM 2906 C C . GLN B 1 149 ? 13.664 11.328 22.219 1 90.44 149 GLN B C 1
ATOM 2908 O O . GLN B 1 149 ? 12.859 10.805 21.453 1 90.44 149 GLN B O 1
ATOM 2913 N N . GLY B 1 150 ? 13.516 12.555 22.656 1 94.06 150 GLY B N 1
ATOM 2914 C CA . GLY B 1 150 ? 12.281 13.305 22.469 1 94.06 150 GLY B CA 1
ATOM 2915 C C . GLY B 1 150 ? 11.961 13.57 21.016 1 94.06 150 GLY B C 1
ATOM 2916 O O . GLY B 1 150 ? 10.805 13.492 20.609 1 94.06 150 GLY B O 1
ATOM 2917 N N . GLY B 1 151 ? 12.953 13.883 20.281 1 94.38 151 GLY B N 1
ATOM 2918 C CA . GLY B 1 151 ? 12.742 14.164 18.859 1 94.38 151 GLY B CA 1
ATOM 2919 C C . GLY B 1 151 ? 12.242 12.961 18.078 1 94.38 151 GLY B C 1
ATOM 2920 O O . GLY B 1 151 ? 11.25 13.062 17.344 1 94.38 151 GLY B O 1
ATOM 2921 N N . ASN B 1 152 ? 12.867 11.836 18.312 1 93.56 152 ASN B N 1
ATOM 2922 C CA . ASN B 1 152 ? 12.445 10.602 17.656 1 93.56 152 ASN B CA 1
ATOM 2923 C C . ASN B 1 152 ? 11.047 10.18 18.094 1 93.56 152 ASN B C 1
ATOM 2925 O O . ASN B 1 152 ? 10.242 9.734 17.281 1 93.56 152 ASN B O 1
ATOM 2929 N N . LEU B 1 153 ? 10.867 10.352 19.328 1 96.44 153 LEU B N 1
ATOM 2930 C CA . LEU B 1 153 ? 9.547 10.016 19.859 1 96.44 153 LEU B CA 1
ATOM 2931 C C . LEU B 1 153 ? 8.477 10.914 19.266 1 96.44 153 LEU B C 1
ATOM 2933 O O . LEU B 1 153 ? 7.41 10.438 18.859 1 96.44 153 LEU B O 1
ATOM 2937 N N . ALA B 1 154 ? 8.727 12.172 19.219 1 97.81 154 ALA B N 1
ATOM 2938 C CA . ALA B 1 154 ? 7.762 13.125 18.672 1 97.81 154 ALA B CA 1
ATOM 2939 C C . ALA B 1 154 ? 7.414 12.789 17.234 1 97.81 154 ALA B C 1
ATOM 2941 O O . ALA B 1 154 ? 6.238 12.742 16.859 1 97.81 154 ALA B O 1
ATOM 2942 N N . TYR B 1 155 ? 8.398 12.508 16.516 1 97 155 TYR B N 1
ATOM 2943 C CA . TYR B 1 155 ? 8.195 12.258 15.102 1 97 155 TYR B CA 1
ATOM 2944 C C . TYR B 1 155 ? 7.551 10.891 14.875 1 97 155 TYR B C 1
ATOM 2946 O O . TYR B 1 155 ? 6.418 10.805 14.398 1 97 155 TYR B O 1
ATOM 2954 N N . ALA B 1 156 ? 8.188 9.828 15.289 1 97.25 156 ALA B N 1
ATOM 2955 C CA . ALA B 1 156 ? 7.684 8.469 15.07 1 97.25 156 ALA B CA 1
ATOM 2956 C C . ALA B 1 156 ? 6.352 8.266 15.789 1 97.25 156 ALA B C 1
ATOM 2958 O O . ALA B 1 156 ? 5.434 7.652 15.234 1 97.25 156 ALA B O 1
ATOM 2959 N N . GLY B 1 157 ? 6.293 8.773 16.969 1 98.38 157 GLY B N 1
ATOM 2960 C CA . GLY B 1 157 ? 5.074 8.625 17.75 1 98.38 157 GLY B CA 1
ATOM 2961 C C . GLY B 1 157 ? 3.875 9.312 17.125 1 98.38 157 GLY B C 1
ATOM 2962 O O . GLY B 1 157 ? 2.781 8.742 17.078 1 98.38 157 GLY B O 1
ATOM 2963 N N . SER B 1 158 ? 4.051 10.539 16.672 1 98.56 158 SER B N 1
ATOM 2964 C CA . SER B 1 158 ? 2.951 11.266 16.062 1 98.56 158 SER B CA 1
ATOM 2965 C C . SER B 1 158 ? 2.529 10.617 14.742 1 98.56 158 SER B C 1
ATOM 2967 O O . SER B 1 158 ? 1.336 10.516 14.453 1 98.56 158 SER B O 1
ATOM 2969 N N . LYS B 1 159 ? 3.49 10.141 13.969 1 98.69 159 LYS B N 1
ATOM 2970 C CA . LYS B 1 159 ? 3.172 9.531 12.68 1 98.69 159 LYS B CA 1
ATOM 2971 C C . LYS B 1 159 ? 2.535 8.156 12.867 1 98.69 159 LYS B C 1
ATOM 2973 O O . LYS B 1 159 ? 1.652 7.766 12.102 1 98.69 159 LYS B O 1
ATOM 2978 N N . ASN B 1 160 ? 3.016 7.469 13.82 1 98.69 160 ASN B N 1
ATOM 2979 C CA . ASN B 1 160 ? 2.369 6.219 14.203 1 98.69 160 ASN B CA 1
ATOM 2980 C C . ASN B 1 160 ? 0.904 6.434 14.57 1 98.69 160 ASN B C 1
ATOM 2982 O O . ASN B 1 160 ? 0.019 5.781 14.016 1 98.69 160 ASN B O 1
ATOM 2986 N N . ALA B 1 161 ? 0.674 7.344 15.461 1 98.81 161 ALA B N 1
ATOM 2987 C CA . ALA B 1 161 ? -0.684 7.637 15.906 1 98.81 161 ALA B CA 1
ATOM 2988 C C . ALA B 1 161 ? -1.534 8.188 14.766 1 98.81 161 ALA B C 1
ATOM 2990 O O . ALA B 1 161 ? -2.736 7.922 14.695 1 98.81 161 ALA B O 1
ATOM 2991 N N . LEU B 1 162 ? -0.929 8.953 13.922 1 98.81 162 LEU B N 1
ATOM 2992 C CA . LEU B 1 162 ? -1.636 9.492 12.766 1 98.81 162 LEU B CA 1
ATOM 2993 C C . LEU B 1 162 ? -2.123 8.375 11.852 1 98.81 162 LEU B C 1
ATOM 2995 O O . LEU B 1 162 ? -3.266 8.406 11.383 1 98.81 162 LEU B O 1
ATOM 2999 N N . THR B 1 163 ? -1.271 7.414 11.555 1 98.81 163 THR B N 1
ATOM 3000 C CA . THR B 1 163 ? -1.67 6.285 10.727 1 98.81 163 THR B CA 1
ATOM 3001 C C . THR B 1 163 ? -2.854 5.547 11.344 1 98.81 163 THR B C 1
ATOM 3003 O O . THR B 1 163 ? -3.82 5.223 10.656 1 98.81 163 THR B O 1
ATOM 3006 N N . VAL B 1 164 ? -2.791 5.336 12.625 1 98.81 164 VAL B N 1
ATOM 3007 C CA . VAL B 1 164 ? -3.877 4.66 13.328 1 98.81 164 VAL B CA 1
ATOM 3008 C C . VAL B 1 164 ? -5.145 5.508 13.258 1 98.81 164 VAL B C 1
ATOM 3010 O O . VAL B 1 164 ? -6.242 4.98 13.047 1 98.81 164 VAL B O 1
ATOM 3013 N N . ALA B 1 165 ? -4.992 6.805 13.422 1 98.81 165 ALA B N 1
ATOM 3014 C CA . ALA B 1 165 ? -6.137 7.707 13.336 1 98.81 165 ALA B CA 1
ATOM 3015 C C . ALA B 1 165 ? -6.824 7.594 11.977 1 98.81 165 ALA B C 1
ATOM 3017 O O . ALA B 1 165 ? -8.055 7.586 11.898 1 98.81 165 ALA B O 1
ATOM 3018 N N . VAL B 1 166 ? -6.062 7.547 10.945 1 98.75 166 VAL B N 1
ATOM 3019 C CA . VAL B 1 166 ? -6.59 7.398 9.594 1 98.75 166 VAL B CA 1
ATOM 3020 C C . VAL B 1 166 ? -7.324 6.062 9.469 1 98.75 166 VAL B C 1
ATOM 3022 O O . VAL B 1 166 ? -8.469 6.016 9.008 1 98.75 166 VAL B O 1
ATOM 3025 N N . ARG B 1 167 ? -6.695 5.008 9.883 1 98.69 167 ARG B N 1
ATOM 3026 C CA . ARG B 1 167 ? -7.27 3.672 9.773 1 98.69 167 ARG B CA 1
ATOM 3027 C C . ARG B 1 167 ? -8.555 3.559 10.578 1 98.69 167 ARG B C 1
ATOM 3029 O O . ARG B 1 167 ? -9.508 2.9 10.156 1 98.69 167 ARG B O 1
ATOM 3036 N N . LYS B 1 168 ? -8.586 4.215 11.688 1 98.62 168 LYS B N 1
ATOM 3037 C CA . LYS B 1 168 ? -9.781 4.184 12.523 1 98.62 168 LYS B CA 1
ATOM 3038 C C . LYS B 1 168 ? -10.914 4.984 11.898 1 98.62 168 LYS B C 1
ATOM 3040 O O . LYS B 1 168 ? -12.07 4.863 12.312 1 98.62 168 LYS B O 1
ATOM 3045 N N . ARG B 1 169 ? -10.641 5.762 10.945 1 98.69 169 ARG B N 1
ATOM 3046 C CA . ARG B 1 169 ? -11.656 6.559 10.266 1 98.69 169 ARG B CA 1
ATOM 3047 C C . ARG B 1 169 ? -12.148 5.852 9 1 98.69 169 ARG B C 1
ATOM 3049 O O . ARG B 1 169 ? -13.062 6.336 8.328 1 98.69 169 ARG B O 1
ATOM 3056 N N . ALA B 1 170 ? -11.633 4.711 8.68 1 98.25 170 ALA B N 1
ATOM 3057 C CA . ALA B 1 170 ? -11.914 4.016 7.426 1 98.25 170 ALA B CA 1
ATOM 3058 C C . ALA B 1 170 ? -13.398 3.719 7.289 1 98.25 170 ALA B C 1
ATOM 3060 O O . ALA B 1 170 ? -13.977 3.881 6.211 1 98.25 170 ALA B O 1
ATOM 3061 N N . ALA B 1 171 ? -14.031 3.293 8.344 1 97.81 171 ALA B N 1
ATOM 3062 C CA . ALA B 1 171 ? -15.445 2.934 8.289 1 97.81 171 ALA B CA 1
ATOM 3063 C C . ALA B 1 171 ? -16.312 4.148 7.949 1 97.81 171 ALA B C 1
ATOM 3065 O O . ALA B 1 171 ? -17.016 4.145 6.945 1 97.81 171 ALA B O 1
ATOM 3066 N N . ALA B 1 172 ? -16.172 5.211 8.734 1 98 172 ALA B N 1
ATOM 3067 C CA . ALA B 1 172 ? -17 6.398 8.555 1 98 172 ALA B CA 1
ATOM 3068 C C . ALA B 1 172 ? -16.734 7.059 7.207 1 98 172 ALA B C 1
ATOM 3070 O O . ALA B 1 172 ? -17.641 7.539 6.539 1 98 172 ALA B O 1
ATOM 3071 N N . TRP B 1 173 ? -15.492 7.113 6.816 1 98.69 173 TRP B N 1
ATOM 3072 C CA . TRP B 1 173 ? -15.133 7.746 5.551 1 98.69 173 TRP B CA 1
ATOM 3073 C C . TRP B 1 173 ? -15.625 6.914 4.371 1 98.69 173 TRP B C 1
ATOM 3075 O O . TRP B 1 173 ? -16.109 7.457 3.377 1 98.69 173 TRP B O 1
ATOM 3085 N N . GLY B 1 174 ? -15.43 5.613 4.477 1 97.94 174 GLY B N 1
ATOM 3086 C CA . GLY B 1 174 ? -15.969 4.734 3.455 1 97.94 174 GLY B CA 1
ATOM 3087 C C . GLY B 1 174 ? -17.469 4.883 3.271 1 97.94 174 GLY B C 1
ATOM 3088 O O . GLY B 1 174 ? -17.953 4.957 2.143 1 97.94 174 GLY B O 1
ATOM 3089 N N . GLU B 1 175 ? -18.203 4.945 4.344 1 96.38 175 GLU B N 1
ATOM 3090 C CA . GLU B 1 175 ? -19.641 5.137 4.309 1 96.38 175 GLU B CA 1
ATOM 3091 C C . GLU B 1 175 ? -20 6.477 3.678 1 96.38 175 GLU B C 1
ATOM 3093 O O . GLU B 1 175 ? -21.031 6.598 3.01 1 96.38 175 GLU B O 1
ATOM 3098 N N . ALA B 1 176 ? -19.141 7.414 3.889 1 97.5 176 ALA B N 1
ATOM 3099 C CA . ALA B 1 176 ? -19.359 8.75 3.346 1 97.5 176 ALA B CA 1
ATOM 3100 C C . ALA B 1 176 ? -18.984 8.812 1.867 1 97.5 176 ALA B C 1
ATOM 3102 O O . ALA B 1 176 ? -19.172 9.844 1.216 1 97.5 176 ALA B O 1
ATOM 3103 N N . GLY B 1 177 ? -18.422 7.766 1.345 1 97.38 177 GLY B N 1
ATOM 3104 C CA . GLY B 1 177 ? -18.031 7.723 -0.055 1 97.38 177 GLY B CA 1
ATOM 3105 C C . GLY B 1 177 ? -16.719 8.438 -0.331 1 97.38 177 GLY B C 1
ATOM 3106 O O . GLY B 1 177 ? -16.484 8.891 -1.451 1 97.38 177 GLY B O 1
ATOM 3107 N N . VAL B 1 178 ? -15.898 8.633 0.691 1 98.5 178 VAL B N 1
ATOM 3108 C CA . VAL B 1 178 ? -14.602 9.297 0.561 1 98.5 178 VAL B CA 1
ATOM 3109 C C . VAL B 1 178 ? -13.477 8.312 0.869 1 98.5 178 VAL B C 1
ATOM 3111 O O . VAL B 1 178 ? -13.438 7.727 1.954 1 98.5 178 VAL B O 1
ATOM 3114 N N . ARG B 1 179 ? -12.602 8.078 -0.095 1 98.75 179 ARG B N 1
ATOM 3115 C CA . ARG B 1 179 ? -11.445 7.227 0.168 1 98.75 179 ARG B CA 1
ATOM 3116 C C . ARG B 1 179 ? -10.406 7.961 1.012 1 98.75 179 ARG B C 1
ATOM 3118 O O . ARG B 1 179 ? -10.172 9.156 0.815 1 98.75 179 ARG B O 1
ATOM 3125 N N . LEU B 1 180 ? -9.859 7.254 1.978 1 98.88 180 LEU B N 1
ATOM 3126 C CA . LEU B 1 180 ? -8.859 7.793 2.893 1 98.88 180 LEU B CA 1
ATOM 3127 C C . LEU B 1 180 ? -7.691 6.824 3.059 1 98.88 180 LEU B C 1
ATOM 3129 O O . LEU B 1 180 ? -7.883 5.688 3.492 1 98.88 180 LEU B O 1
ATOM 3133 N N . ASN B 1 181 ? -6.504 7.297 2.658 1 98.94 181 ASN B N 1
ATOM 3134 C CA . ASN B 1 181 ? -5.309 6.465 2.738 1 98.94 181 ASN B CA 1
ATOM 3135 C C . ASN B 1 181 ? -4.109 7.246 3.27 1 98.94 181 ASN B C 1
ATOM 3137 O O . ASN B 1 181 ? -4.113 8.477 3.252 1 98.94 181 ASN B O 1
ATOM 3141 N N . THR B 1 182 ? -3.143 6.516 3.781 1 98.81 182 THR B N 1
ATOM 3142 C CA . THR B 1 182 ? -1.86 7.105 4.148 1 98.81 182 THR B CA 1
ATOM 3143 C C . THR B 1 182 ? -0.755 6.617 3.215 1 98.81 182 THR B C 1
ATOM 3145 O O . THR B 1 182 ? -0.861 5.535 2.631 1 98.81 182 THR B O 1
ATOM 3148 N N . ILE B 1 183 ? 0.225 7.418 3.008 1 98.81 183 ILE B N 1
ATOM 3149 C CA . ILE B 1 183 ? 1.491 6.918 2.48 1 98.81 183 ILE B CA 1
ATOM 3150 C C . ILE B 1 183 ? 2.566 6.996 3.562 1 98.81 183 ILE B C 1
ATOM 3152 O O . ILE B 1 183 ? 2.484 7.828 4.469 1 98.81 183 ILE B O 1
ATOM 3156 N N . ALA B 1 184 ? 3.512 6.117 3.471 1 98.62 184 ALA B N 1
ATOM 3157 C CA . ALA B 1 184 ? 4.648 6.055 4.387 1 98.62 184 ALA B CA 1
ATOM 3158 C C . ALA B 1 184 ? 5.969 6.211 3.641 1 98.62 184 ALA B C 1
ATOM 3160 O O . ALA B 1 184 ? 6.609 5.219 3.287 1 98.62 184 ALA B O 1
ATOM 3161 N N . PRO B 1 185 ? 6.414 7.449 3.516 1 98.12 185 PRO B N 1
ATOM 3162 C CA . PRO B 1 185 ? 7.672 7.703 2.811 1 98.12 185 PRO B CA 1
ATOM 3163 C C . PRO B 1 185 ? 8.898 7.258 3.609 1 98.12 185 PRO B C 1
ATOM 3165 O O . PRO B 1 185 ? 8.898 7.348 4.84 1 98.12 185 PRO B O 1
ATOM 3168 N N . GLY B 1 186 ? 9.875 6.742 2.867 1 96.06 186 GLY B N 1
ATOM 3169 C CA . GLY B 1 186 ? 11.219 6.66 3.402 1 96.06 186 GLY B CA 1
ATOM 3170 C C . GLY B 1 186 ? 12 7.953 3.252 1 96.06 186 GLY B C 1
ATOM 3171 O O . GLY B 1 186 ? 11.414 9.039 3.193 1 96.06 186 GLY B O 1
ATOM 3172 N N . ALA B 1 187 ? 13.305 7.855 3.344 1 94.62 187 ALA B N 1
ATOM 3173 C CA . ALA B 1 187 ? 14.156 9.031 3.18 1 94.62 187 ALA B CA 1
ATOM 3174 C C . ALA B 1 187 ? 13.938 9.68 1.817 1 94.62 187 ALA B C 1
ATOM 3176 O O . ALA B 1 187 ? 14.258 9.094 0.782 1 94.62 187 ALA B O 1
ATOM 3177 N N . THR B 1 188 ? 13.359 10.812 1.822 1 96.31 188 THR B N 1
ATOM 3178 C CA . THR B 1 188 ? 13.039 11.562 0.614 1 96.31 188 THR B CA 1
ATOM 3179 C C . THR B 1 188 ? 13.805 12.883 0.576 1 96.31 188 THR B C 1
ATOM 3181 O O . THR B 1 188 ? 13.898 13.586 1.587 1 96.31 188 THR B O 1
ATOM 3184 N N . GLU B 1 189 ? 14.344 13.188 -0.594 1 95.81 189 GLU B N 1
ATOM 3185 C CA . GLU B 1 189 ? 15.148 14.391 -0.755 1 95.81 189 GLU B CA 1
ATOM 3186 C C . GLU B 1 189 ? 14.289 15.648 -0.643 1 95.81 189 GLU B C 1
ATOM 3188 O O . GLU B 1 189 ? 13.828 16.188 -1.653 1 95.81 189 GLU B O 1
ATOM 3193 N N . THR B 1 190 ? 14.086 16.141 0.577 1 95.31 190 THR B N 1
ATOM 3194 C CA . THR B 1 190 ? 13.305 17.328 0.918 1 95.31 190 THR B CA 1
ATOM 3195 C C . THR B 1 190 ? 14.07 18.203 1.907 1 95.31 190 THR B C 1
ATOM 3197 O O . THR B 1 190 ? 15.062 17.781 2.494 1 95.31 190 THR B O 1
ATOM 3200 N N . PRO B 1 191 ? 13.641 19.469 2.061 1 93 191 PRO B N 1
ATOM 3201 C CA . PRO B 1 191 ? 14.234 20.312 3.107 1 93 191 PRO B CA 1
ATOM 3202 C C . PRO B 1 191 ? 14.148 19.672 4.492 1 93 191 PRO B C 1
ATOM 3204 O O . PRO B 1 191 ? 15.07 19.812 5.301 1 93 191 PRO B O 1
ATOM 3207 N N . LEU B 1 192 ? 13.102 18.953 4.773 1 90.25 192 LEU B N 1
ATOM 3208 C CA . LEU B 1 192 ? 12.945 18.266 6.047 1 90.25 192 LEU B CA 1
ATOM 3209 C C . LEU B 1 192 ? 14.07 17.234 6.242 1 90.25 192 LEU B C 1
ATOM 3211 O O . LEU B 1 192 ? 14.68 17.188 7.309 1 90.25 192 LEU B O 1
ATOM 3215 N N . LEU B 1 193 ? 14.32 16.391 5.227 1 92.44 193 LEU B N 1
ATOM 3216 C CA . LEU B 1 193 ? 15.398 15.414 5.301 1 92.44 193 LEU B CA 1
ATOM 3217 C C . LEU B 1 193 ? 16.75 16.094 5.469 1 92.44 193 LEU B C 1
ATOM 3219 O O . LEU B 1 193 ? 17.578 15.672 6.281 1 92.44 193 LEU B O 1
ATOM 3223 N N . GLN B 1 194 ? 16.969 17.156 4.668 1 93.06 194 GLN B N 1
ATOM 3224 C CA . GLN B 1 194 ? 18.25 17.875 4.719 1 93.06 194 GLN B CA 1
ATOM 3225 C C . GLN B 1 194 ? 18.5 18.438 6.113 1 93.06 194 GLN B C 1
ATOM 3227 O O . GLN B 1 194 ? 19.625 18.359 6.617 1 93.06 194 GLN B O 1
ATOM 3232 N N . ALA B 1 195 ? 17.484 18.984 6.727 1 92 195 ALA B N 1
ATOM 3233 C CA . ALA B 1 195 ? 17.609 19.5 8.086 1 92 195 ALA B CA 1
ATOM 3234 C C . ALA B 1 195 ? 17.969 18.375 9.062 1 92 195 ALA B C 1
ATOM 3236 O O . ALA B 1 195 ? 18.781 18.594 9.969 1 92 195 ALA B O 1
ATOM 3237 N N . GLY B 1 196 ? 17.406 17.219 8.914 1 90.75 196 GLY B N 1
ATOM 3238 C CA . GLY B 1 196 ? 17.734 16.062 9.734 1 90.75 196 GLY B CA 1
ATOM 3239 C C . GLY B 1 196 ? 19.172 15.602 9.555 1 90.75 196 GLY B C 1
ATOM 3240 O O . GLY B 1 196 ? 19.859 15.281 10.531 1 90.75 196 GLY B O 1
ATOM 3241 N N . LEU B 1 197 ? 19.562 15.562 8.289 1 91.81 197 LEU B N 1
ATOM 3242 C CA . LEU B 1 197 ? 20.922 15.125 7.965 1 91.81 197 LEU B CA 1
ATOM 3243 C C . LEU B 1 197 ? 21.953 16.062 8.578 1 91.81 197 LEU B C 1
ATOM 3245 O O . LEU B 1 197 ? 23.062 15.625 8.93 1 91.81 197 LEU B O 1
ATOM 3249 N N . GLN B 1 198 ? 21.578 17.281 8.758 1 92.38 198 GLN B N 1
ATOM 3250 C CA . GLN B 1 198 ? 22.484 18.297 9.266 1 92.38 198 GLN B CA 1
ATOM 3251 C C . GLN B 1 198 ? 22.469 18.344 10.789 1 92.38 198 GLN B C 1
ATOM 3253 O O . GLN B 1 198 ? 23.328 18.969 11.414 1 92.38 198 GLN B O 1
ATOM 3258 N N . ASP B 1 199 ? 21.516 17.734 11.383 1 91.38 199 ASP B N 1
ATOM 3259 C CA . ASP B 1 199 ? 21.406 17.719 12.844 1 91.38 199 ASP B CA 1
ATOM 3260 C C . ASP B 1 199 ? 22.406 16.75 13.453 1 91.38 199 ASP B C 1
ATOM 3262 O O . ASP B 1 199 ? 22.469 15.578 13.062 1 91.38 199 ASP B O 1
ATOM 3266 N N . PRO B 1 200 ? 23.172 17.219 14.422 1 88.81 200 PRO B N 1
ATOM 3267 C CA . PRO B 1 200 ? 24.219 16.359 14.984 1 88.81 200 PRO B CA 1
ATOM 3268 C C . PRO B 1 200 ? 23.641 15.133 15.695 1 88.81 200 PRO B C 1
ATOM 3270 O O . PRO B 1 200 ? 24.328 14.125 15.844 1 88.81 200 PRO B O 1
ATOM 3273 N N . ARG B 1 201 ? 22.547 15.25 16.109 1 89.25 201 ARG B N 1
ATOM 3274 C CA . ARG B 1 201 ? 21.953 14.156 16.859 1 89.25 201 ARG B CA 1
ATOM 3275 C C . ARG B 1 201 ? 21.438 13.055 15.938 1 89.25 201 ARG B C 1
ATOM 3277 O O . ARG B 1 201 ? 21.422 11.883 16.312 1 89.25 201 ARG B O 1
ATOM 3284 N N . TYR B 1 202 ? 20.969 13.438 14.68 1 87.56 202 TYR B N 1
ATOM 3285 C CA . TYR B 1 202 ? 20.203 12.484 13.875 1 87.56 202 TYR B CA 1
ATOM 3286 C C . TYR B 1 202 ? 20.891 12.227 12.539 1 87.56 202 TYR B C 1
ATOM 3288 O O . TYR B 1 202 ? 20.578 11.242 11.859 1 87.56 202 TYR B O 1
ATOM 3296 N N . GLY B 1 203 ? 21.75 13.039 12.195 1 87.75 203 GLY B N 1
ATOM 3297 C CA . GLY B 1 203 ? 22.344 13.039 10.867 1 87.75 203 GLY B CA 1
ATOM 3298 C C . GLY B 1 203 ? 23 11.727 10.508 1 87.75 203 GLY B C 1
ATOM 3299 O O . GLY B 1 203 ? 22.75 11.172 9.43 1 87.75 203 GLY B O 1
ATOM 3300 N N . GLU B 1 204 ? 23.797 11.164 11.398 1 86.75 204 GLU B N 1
ATOM 3301 C CA . GLU B 1 204 ? 24.531 9.93 11.133 1 86.75 204 GLU B CA 1
ATOM 3302 C C . GLU B 1 204 ? 23.578 8.75 10.969 1 86.75 204 GLU B C 1
ATOM 3304 O O . GLU B 1 204 ? 23.734 7.938 10.047 1 86.75 204 GLU B O 1
ATOM 3309 N N . SER B 1 205 ? 22.609 8.695 11.805 1 83 205 SER B N 1
ATOM 3310 C CA . SER B 1 205 ? 21.641 7.609 11.734 1 83 205 SER B CA 1
ATOM 3311 C C . SER B 1 205 ? 20.828 7.676 10.445 1 83 205 SER B C 1
ATOM 3313 O O . SER B 1 205 ? 20.578 6.645 9.812 1 83 205 SER B O 1
ATOM 3315 N N . ILE B 1 206 ? 20.516 8.812 10.078 1 84 206 ILE B N 1
ATOM 3316 C CA . ILE B 1 206 ? 19.734 9.016 8.867 1 84 206 ILE B CA 1
ATOM 3317 C C . ILE B 1 206 ? 20.594 8.672 7.645 1 84 206 ILE B C 1
ATOM 3319 O O . ILE B 1 206 ? 20.125 8.008 6.719 1 84 206 ILE B O 1
ATOM 3323 N N . ALA B 1 207 ? 21.828 9.07 7.715 1 84.88 207 ALA B N 1
ATOM 3324 C CA . ALA B 1 207 ? 22.734 8.852 6.59 1 84.88 207 ALA B CA 1
ATOM 3325 C C . ALA B 1 207 ? 23.031 7.367 6.406 1 84.88 207 ALA B C 1
ATOM 3327 O O . ALA B 1 207 ? 23.25 6.906 5.281 1 84.88 207 ALA B O 1
ATOM 3328 N N . LYS B 1 208 ? 23.016 6.625 7.418 1 82.38 208 LYS B N 1
ATOM 3329 C CA . LYS B 1 208 ? 23.391 5.211 7.387 1 82.38 208 LYS B CA 1
ATOM 3330 C C . LYS B 1 208 ? 22.219 4.348 6.922 1 82.38 208 LYS B C 1
ATOM 3332 O O . LYS B 1 208 ? 22.406 3.18 6.566 1 82.38 208 LYS B O 1
ATOM 3337 N N . PHE B 1 209 ? 21.109 4.922 6.859 1 81.81 209 PHE B N 1
ATOM 3338 C CA . PHE B 1 209 ? 19.922 4.176 6.48 1 81.81 209 PHE B CA 1
ATOM 3339 C C . PHE B 1 209 ? 19.781 4.109 4.965 1 81.81 209 PHE B C 1
ATOM 3341 O O . PHE B 1 209 ? 19.094 4.941 4.363 1 81.81 209 PHE B O 1
ATOM 3348 N N . VAL B 1 210 ? 20.422 3.021 4.359 1 86.5 210 VAL B N 1
ATOM 3349 C CA . VAL B 1 210 ? 20.406 2.859 2.908 1 86.5 210 VAL B CA 1
ATOM 3350 C C . VAL B 1 210 ? 19.359 1.809 2.52 1 86.5 210 VAL B C 1
ATOM 3352 O O . VAL B 1 210 ? 19.438 0.658 2.955 1 86.5 210 VAL B O 1
ATOM 3355 N N . PRO B 1 211 ? 18.5 2.234 1.721 1 94.56 211 PRO B N 1
ATOM 3356 C CA . PRO B 1 211 ? 17.469 1.275 1.289 1 94.56 211 PRO B CA 1
ATOM 3357 C C . PRO B 1 211 ? 18 0.289 0.246 1 94.56 211 PRO B C 1
ATOM 3359 O O . PRO B 1 211 ? 18.984 0.563 -0.425 1 94.56 211 PRO B O 1
ATOM 3362 N N . PRO B 1 212 ? 17.328 -0.853 0.066 1 95.31 212 PRO B N 1
ATOM 3363 C CA . PRO B 1 212 ? 17.672 -1.846 -0.956 1 95.31 212 PRO B CA 1
ATOM 3364 C C . PRO B 1 212 ? 17.797 -1.237 -2.35 1 95.31 212 PRO B C 1
ATOM 3366 O O . PRO B 1 212 ? 18.594 -1.713 -3.164 1 95.31 212 PRO B O 1
ATOM 3369 N N . MET B 1 213 ? 17.078 -0.21 -2.609 1 96 213 MET B N 1
ATOM 3370 C CA . MET B 1 213 ? 17.109 0.395 -3.939 1 96 213 MET B CA 1
ATOM 3371 C C . MET B 1 213 ? 18.328 1.294 -4.098 1 96 213 MET B C 1
ATOM 3373 O O . MET B 1 213 ? 18.609 1.778 -5.195 1 96 213 MET B O 1
ATOM 3377 N N . GLY B 1 214 ? 19.062 1.645 -3.064 1 94.56 214 GLY B N 1
ATOM 3378 C CA . GLY B 1 214 ? 20.406 2.211 -3.137 1 94.56 214 GLY B CA 1
ATOM 3379 C C . GLY B 1 214 ? 20.406 3.723 -3.266 1 94.56 214 GLY B C 1
ATOM 3380 O O . GLY B 1 214 ? 21.438 4.32 -3.578 1 94.56 214 GLY B O 1
ATOM 3381 N N . ARG B 1 215 ? 19.266 4.328 -3.141 1 94.5 215 ARG B N 1
ATOM 3382 C CA . ARG B 1 215 ? 19.156 5.781 -3.24 1 94.5 215 ARG B CA 1
ATOM 3383 C C . ARG B 1 215 ? 18 6.297 -2.395 1 94.5 215 ARG B C 1
ATOM 3385 O O . ARG B 1 215 ? 17.141 5.52 -1.961 1 94.5 215 ARG B O 1
ATOM 3392 N N . ARG B 1 216 ? 18.031 7.617 -2.115 1 95.56 216 ARG B N 1
ATOM 3393 C CA . ARG B 1 216 ? 16.875 8.281 -1.512 1 95.56 216 ARG B CA 1
ATOM 3394 C C . ARG B 1 216 ? 15.805 8.562 -2.553 1 95.56 216 ARG B C 1
ATOM 3396 O O . ARG B 1 216 ? 16.078 8.531 -3.756 1 95.56 216 ARG B O 1
ATOM 3403 N N . ALA B 1 217 ? 14.625 8.734 -2.064 1 97.25 217 ALA B N 1
ATOM 3404 C CA . ALA B 1 217 ? 13.516 9.039 -2.965 1 97.25 217 ALA B CA 1
ATOM 3405 C C . ALA B 1 217 ? 13.523 10.516 -3.369 1 97.25 217 ALA B C 1
ATOM 3407 O O . ALA B 1 217 ? 13.992 11.367 -2.613 1 97.25 217 ALA B O 1
ATOM 3408 N N . GLU B 1 218 ? 13 10.789 -4.562 1 97.81 218 GLU B N 1
ATOM 3409 C CA . GLU B 1 218 ? 12.664 12.148 -4.977 1 97.81 218 GLU B CA 1
ATOM 3410 C C . GLU B 1 218 ? 11.242 12.516 -4.566 1 97.81 218 GLU B C 1
ATOM 3412 O O . GLU B 1 218 ? 10.344 11.664 -4.594 1 97.81 218 GLU B O 1
ATOM 3417 N N . PRO B 1 219 ? 11.016 13.812 -4.246 1 98.56 219 PRO B N 1
ATOM 3418 C CA . PRO B 1 219 ? 9.656 14.227 -3.9 1 98.56 219 PRO B CA 1
ATOM 3419 C C . PRO B 1 219 ? 8.641 13.883 -4.988 1 98.56 219 PRO B C 1
ATOM 3421 O O . PRO B 1 219 ? 7.484 13.578 -4.684 1 98.56 219 PRO B O 1
ATOM 3424 N N . SER B 1 220 ? 9.07 13.891 -6.199 1 98.5 220 SER B N 1
ATOM 3425 C CA . SER B 1 220 ? 8.18 13.586 -7.316 1 98.5 220 SER B CA 1
ATOM 3426 C C . SER B 1 220 ? 7.707 12.141 -7.258 1 98.5 220 SER B C 1
ATOM 3428 O O . SER B 1 220 ? 6.621 11.812 -7.746 1 98.5 220 SER B O 1
ATOM 3430 N N . GLU B 1 221 ? 8.492 11.242 -6.711 1 98.56 221 GLU B N 1
ATOM 3431 C CA . GLU B 1 221 ? 8.086 9.844 -6.57 1 98.56 221 GLU B CA 1
ATOM 3432 C C . GLU B 1 221 ? 6.969 9.688 -5.547 1 98.56 221 GLU B C 1
ATOM 3434 O O . GLU B 1 221 ? 6.098 8.828 -5.699 1 98.56 221 GLU B O 1
ATOM 3439 N N . MET B 1 222 ? 6.996 10.547 -4.512 1 98.75 222 MET B N 1
ATOM 3440 C CA . MET B 1 222 ? 5.863 10.594 -3.586 1 98.75 222 MET B CA 1
ATOM 3441 C C . MET B 1 222 ? 4.625 11.164 -4.266 1 98.75 222 MET B C 1
ATOM 3443 O O . MET B 1 222 ? 3.533 10.609 -4.148 1 98.75 222 MET B O 1
ATOM 3447 N N . ALA B 1 223 ? 4.855 12.234 -4.992 1 98.81 223 ALA B N 1
ATOM 3448 C CA . ALA B 1 223 ? 3.77 12.938 -5.672 1 98.81 223 ALA B CA 1
ATOM 3449 C C . ALA B 1 223 ? 3.043 12.016 -6.648 1 98.81 223 ALA B C 1
ATOM 3451 O O . ALA B 1 223 ? 1.816 12.07 -6.766 1 98.81 223 ALA B O 1
ATOM 3452 N N . SER B 1 224 ? 3.773 11.188 -7.316 1 98.75 224 SER B N 1
ATOM 3453 C CA . SER B 1 224 ? 3.195 10.258 -8.281 1 98.75 224 SER B CA 1
ATOM 3454 C C . SER B 1 224 ? 2.258 9.266 -7.598 1 98.75 224 SER B C 1
ATOM 3456 O O . SER B 1 224 ? 1.183 8.961 -8.117 1 98.75 224 SER B O 1
ATOM 3458 N N . VAL B 1 225 ? 2.66 8.727 -6.473 1 98.88 225 VAL B N 1
ATOM 3459 C CA . VAL B 1 225 ? 1.829 7.781 -5.73 1 98.88 225 VAL B CA 1
ATOM 3460 C C . VAL B 1 225 ? 0.586 8.492 -5.203 1 98.88 225 VAL B C 1
ATOM 3462 O O . VAL B 1 225 ? -0.52 7.949 -5.262 1 98.88 225 VAL B O 1
ATOM 3465 N N . ILE B 1 226 ? 0.783 9.734 -4.707 1 98.88 226 ILE B N 1
ATOM 3466 C CA . ILE B 1 226 ? -0.342 10.508 -4.199 1 98.88 226 ILE B CA 1
ATOM 3467 C C . ILE B 1 226 ? -1.34 10.773 -5.324 1 98.88 226 ILE B C 1
ATOM 3469 O O . ILE B 1 226 ? -2.547 10.586 -5.148 1 98.88 226 ILE B O 1
ATOM 3473 N N . ALA B 1 227 ? -0.856 11.195 -6.504 1 98.62 227 ALA B N 1
ATOM 3474 C CA . ALA B 1 227 ? -1.723 11.438 -7.656 1 98.62 227 ALA B CA 1
ATOM 3475 C C . ALA B 1 227 ? -2.498 10.18 -8.039 1 98.62 227 ALA B C 1
ATOM 3477 O O . ALA B 1 227 ? -3.689 10.25 -8.352 1 98.62 227 ALA B O 1
ATOM 3478 N N . PHE B 1 228 ? -1.863 9.047 -7.992 1 98.69 228 PHE B N 1
ATOM 3479 C CA . PHE B 1 228 ? -2.52 7.77 -8.258 1 98.69 228 PHE B CA 1
ATOM 3480 C C . PHE B 1 228 ? -3.641 7.52 -7.258 1 98.69 228 PHE B C 1
ATOM 3482 O O . PHE B 1 228 ? -4.766 7.203 -7.645 1 98.69 228 PHE B O 1
ATOM 3489 N N . LEU B 1 229 ? -3.359 7.711 -5.965 1 98.62 229 LEU B N 1
ATOM 3490 C CA . LEU B 1 229 ? -4.324 7.441 -4.906 1 98.62 229 LEU B CA 1
ATOM 3491 C C . LEU B 1 229 ? -5.516 8.391 -5.004 1 98.62 229 LEU B C 1
ATOM 3493 O O . LEU B 1 229 ? -6.621 8.047 -4.582 1 98.62 229 LEU B O 1
ATOM 3497 N N . MET B 1 230 ? -5.293 9.531 -5.586 1 97.5 230 MET B N 1
ATOM 3498 C CA . MET B 1 230 ? -6.355 10.523 -5.734 1 97.5 230 MET B CA 1
ATOM 3499 C C . MET B 1 230 ? -7.184 10.258 -6.988 1 97.5 230 MET B C 1
ATOM 3501 O O . MET B 1 230 ? -8.242 10.852 -7.176 1 97.5 230 MET B O 1
ATOM 3505 N N . SER B 1 231 ? -6.805 9.359 -7.832 1 97.19 231 SER B N 1
ATOM 3506 C CA . SER B 1 231 ? -7.449 9.133 -9.117 1 97.19 231 SER B CA 1
ATOM 3507 C C . SER B 1 231 ? -8.438 7.969 -9.047 1 97.19 231 SER B C 1
ATOM 3509 O O . SER B 1 231 ? -8.406 7.184 -8.094 1 97.19 231 SER B O 1
ATOM 3511 N N . PRO B 1 232 ? -9.266 7.812 -10.094 1 96.69 232 PRO B N 1
ATOM 3512 C CA . PRO B 1 232 ? -10.195 6.68 -10.172 1 96.69 232 PRO B CA 1
ATOM 3513 C C . PRO B 1 232 ? -9.477 5.336 -10.281 1 96.69 232 PRO B C 1
ATOM 3515 O O . PRO B 1 232 ? -10.078 4.289 -10.031 1 96.69 232 PRO B O 1
ATOM 3518 N N . ALA B 1 233 ? -8.18 5.387 -10.602 1 97.75 233 ALA B N 1
ATOM 3519 C CA . ALA B 1 233 ? -7.414 4.152 -10.742 1 97.75 233 ALA B CA 1
ATOM 3520 C C . ALA B 1 233 ? -7.242 3.461 -9.391 1 97.75 233 ALA B C 1
ATOM 3522 O O . ALA B 1 233 ? -6.949 2.264 -9.336 1 97.75 233 ALA B O 1
ATOM 3523 N N . ALA B 1 234 ? -7.418 4.195 -8.305 1 98.5 234 ALA B N 1
ATOM 3524 C CA . ALA B 1 234 ? -7.293 3.65 -6.957 1 98.5 234 ALA B CA 1
ATOM 3525 C C . ALA B 1 234 ? -8.656 3.553 -6.273 1 98.5 234 ALA B C 1
ATOM 3527 O O . ALA B 1 234 ? -8.75 3.68 -5.051 1 98.5 234 ALA B O 1
ATOM 3528 N N . SER B 1 235 ? -9.719 3.252 -7.027 1 97.94 235 SER B N 1
ATOM 3529 C CA . SER B 1 235 ? -11.109 3.404 -6.605 1 97.94 235 SER B CA 1
ATOM 3530 C C . SER B 1 235 ? -11.438 2.465 -5.449 1 97.94 235 SER B C 1
ATOM 3532 O O . SER B 1 235 ? -12.422 2.674 -4.738 1 97.94 235 SER B O 1
ATOM 3534 N N . TYR B 1 236 ? -10.633 1.417 -5.223 1 98.19 236 TYR B N 1
ATOM 3535 C CA . TYR B 1 236 ? -10.977 0.465 -4.176 1 98.19 236 TYR B CA 1
ATOM 3536 C C . TYR B 1 236 ? -9.898 0.429 -3.096 1 98.19 236 TYR B C 1
ATOM 3538 O O . TYR B 1 236 ? -9.922 -0.433 -2.215 1 98.19 236 TYR B O 1
ATOM 3546 N N . VAL B 1 237 ? -8.914 1.327 -3.164 1 98.81 237 VAL B N 1
ATOM 3547 C CA . VAL B 1 237 ? -7.887 1.47 -2.141 1 98.81 237 VAL B CA 1
ATOM 3548 C C . VAL B 1 237 ? -8.375 2.406 -1.039 1 98.81 237 VAL B C 1
ATOM 3550 O O . VAL B 1 237 ? -8.508 3.613 -1.256 1 98.81 237 VAL B O 1
ATOM 3553 N N . HIS B 1 238 ? -8.672 1.821 0.117 1 98.81 238 HIS B N 1
ATOM 3554 C CA . HIS B 1 238 ? -9.242 2.578 1.228 1 98.81 238 HIS B CA 1
ATOM 3555 C C . HIS B 1 238 ? -8.75 2.041 2.568 1 98.81 238 HIS B C 1
ATOM 3557 O O . HIS B 1 238 ? -8.711 0.828 2.779 1 98.81 238 HIS B O 1
ATOM 3563 N N . GLY B 1 239 ? -8.297 2.967 3.406 1 98.62 239 GLY B N 1
ATOM 3564 C CA . GLY B 1 239 ? -7.82 2.604 4.73 1 98.62 239 GLY B CA 1
ATOM 3565 C C . GLY B 1 239 ? -6.422 2.01 4.719 1 98.62 239 GLY B C 1
ATOM 3566 O O . GLY B 1 239 ? -5.969 1.454 5.719 1 98.62 239 GLY B O 1
ATOM 3567 N N . ALA B 1 240 ? -5.719 2.098 3.59 1 98.56 240 ALA B N 1
ATOM 3568 C CA . ALA B 1 240 ? -4.434 1.434 3.406 1 98.56 240 ALA B CA 1
ATOM 3569 C C . ALA B 1 240 ? -3.277 2.389 3.695 1 98.56 240 ALA B C 1
ATOM 3571 O O . ALA B 1 240 ? -3.438 3.607 3.615 1 98.56 240 ALA B O 1
ATOM 3572 N N . GLN B 1 241 ? -2.201 1.9 4.129 1 98.5 241 GLN B N 1
ATOM 3573 C CA . GLN B 1 241 ? -0.923 2.604 4.129 1 98.5 241 GLN B CA 1
ATOM 3574 C C . GLN B 1 241 ? -0.007 2.086 3.025 1 98.5 241 GLN B C 1
ATOM 3576 O O . GLN B 1 241 ? 0.321 0.897 2.99 1 98.5 241 GLN B O 1
ATOM 3581 N N . ILE B 1 242 ? 0.344 2.922 2.115 1 98.75 242 ILE B N 1
ATOM 3582 C CA . ILE B 1 242 ? 1.26 2.559 1.039 1 98.75 242 ILE B CA 1
ATOM 3583 C C . ILE B 1 242 ? 2.688 2.938 1.426 1 98.75 242 ILE B C 1
ATOM 3585 O O . ILE B 1 242 ? 3.012 4.121 1.539 1 98.75 242 ILE B O 1
ATOM 3589 N N . VAL B 1 243 ? 3.516 1.968 1.614 1 98.56 243 VAL B N 1
ATOM 3590 C CA . VAL B 1 243 ? 4.906 2.195 1.995 1 98.56 243 VAL B CA 1
ATOM 3591 C C . VAL B 1 243 ? 5.738 2.496 0.752 1 98.56 243 VAL B C 1
ATOM 3593 O O . VAL B 1 243 ? 5.738 1.72 -0.206 1 98.56 243 VAL B O 1
ATOM 3596 N N . ILE B 1 244 ? 6.371 3.635 0.767 1 98.69 244 ILE B N 1
ATOM 3597 C CA . ILE B 1 244 ? 7.234 4.09 -0.317 1 98.69 244 ILE B CA 1
ATOM 3598 C C . ILE B 1 244 ? 8.625 4.395 0.226 1 98.69 244 ILE B C 1
ATOM 3600 O O . ILE B 1 244 ? 8.977 5.555 0.44 1 98.69 244 ILE B O 1
ATOM 3604 N N . ASP B 1 245 ? 9.406 3.291 0.392 1 97.69 245 ASP B N 1
ATOM 3605 C CA . ASP B 1 245 ? 10.633 3.516 1.155 1 97.69 245 ASP B CA 1
ATOM 3606 C C . ASP B 1 245 ? 11.812 2.771 0.535 1 97.69 245 ASP B C 1
ATOM 3608 O O . ASP B 1 245 ? 12.781 2.449 1.225 1 97.69 245 ASP B O 1
ATOM 3612 N N . GLY B 1 246 ? 11.625 2.348 -0.695 1 98 246 GLY B N 1
ATOM 3613 C CA . GLY B 1 246 ? 12.711 1.665 -1.379 1 98 246 GLY B CA 1
ATOM 3614 C C . GLY B 1 246 ? 13.047 0.318 -0.769 1 98 246 GLY B C 1
ATOM 3615 O O . GLY B 1 246 ? 14.156 -0.192 -0.95 1 98 246 GLY B O 1
ATOM 3616 N N . GLY B 1 247 ? 12.211 -0.225 0.048 1 98 247 GLY B N 1
ATOM 3617 C CA . GLY B 1 247 ? 12.359 -1.589 0.531 1 98 247 GLY B CA 1
ATOM 3618 C C . GLY B 1 247 ? 12.859 -1.663 1.963 1 98 247 GLY B C 1
ATOM 3619 O O . GLY B 1 247 ? 13.039 -2.754 2.506 1 98 247 GLY B O 1
ATOM 3620 N N . ILE B 1 248 ? 12.953 -0.559 2.666 1 96.06 248 ILE B N 1
ATOM 3621 C CA . ILE B 1 248 ? 13.531 -0.522 4.004 1 96.06 248 ILE B CA 1
ATOM 3622 C C . ILE B 1 248 ? 12.641 -1.296 4.973 1 96.06 248 ILE B C 1
ATOM 3624 O O . ILE B 1 248 ? 13.117 -2.139 5.734 1 96.06 248 ILE B O 1
ATOM 3628 N N . ASP B 1 249 ? 11.398 -0.991 4.988 1 96.88 249 ASP B N 1
ATOM 3629 C CA . ASP B 1 249 ? 10.477 -1.655 5.902 1 96.88 249 ASP B CA 1
ATOM 3630 C C . ASP B 1 249 ? 10.492 -3.168 5.699 1 96.88 249 ASP B C 1
ATOM 3632 O O . ASP B 1 249 ? 10.5 -3.932 6.668 1 96.88 249 ASP B O 1
ATOM 3636 N N . ALA B 1 250 ? 10.516 -3.598 4.438 1 97.94 250 ALA B N 1
ATOM 3637 C CA . ALA B 1 250 ? 10.516 -5.023 4.121 1 97.94 250 ALA B CA 1
ATOM 3638 C C . ALA B 1 250 ? 11.758 -5.711 4.691 1 97.94 250 ALA B C 1
ATOM 3640 O O . ALA B 1 250 ? 11.672 -6.828 5.203 1 97.94 250 ALA B O 1
ATOM 3641 N N . VAL B 1 251 ? 12.891 -5.047 4.656 1 96.81 251 VAL B N 1
ATOM 3642 C CA . VAL B 1 251 ? 14.148 -5.617 5.129 1 96.81 251 VAL B CA 1
ATOM 3643 C C . VAL B 1 251 ? 14.18 -5.613 6.656 1 96.81 251 VAL B C 1
ATOM 3645 O O . VAL B 1 251 ? 14.617 -6.582 7.277 1 96.81 251 VAL B O 1
ATOM 3648 N N . MET B 1 252 ? 13.68 -4.605 7.266 1 94.75 252 MET B N 1
ATOM 3649 C CA . MET B 1 252 ? 13.766 -4.438 8.711 1 94.75 252 MET B CA 1
ATOM 3650 C C . MET B 1 252 ? 12.75 -5.324 9.43 1 94.75 252 MET B C 1
ATOM 3652 O O . MET B 1 252 ? 13.023 -5.832 10.516 1 94.75 252 MET B O 1
ATOM 3656 N N . ARG B 1 253 ? 11.562 -5.43 8.836 1 95.81 253 ARG B N 1
ATOM 3657 C CA . ARG B 1 253 ? 10.477 -6.191 9.445 1 95.81 253 ARG B CA 1
ATOM 3658 C C . ARG B 1 253 ? 9.781 -7.082 8.422 1 95.81 253 ARG B C 1
ATOM 3660 O O . ARG B 1 253 ? 8.586 -6.938 8.172 1 95.81 253 ARG B O 1
ATOM 3667 N N . PRO B 1 254 ? 10.461 -8.086 7.891 1 97 254 PRO B N 1
ATOM 3668 C CA . PRO B 1 254 ? 9.953 -8.875 6.766 1 97 254 PRO B CA 1
ATOM 3669 C C . PRO B 1 254 ? 8.68 -9.641 7.109 1 97 254 PRO B C 1
ATOM 3671 O O . PRO B 1 254 ? 7.934 -10.039 6.211 1 97 254 PRO B O 1
ATOM 3674 N N . THR B 1 255 ? 8.375 -9.844 8.438 1 97.25 255 THR B N 1
ATOM 3675 C CA . THR B 1 255 ? 7.25 -10.695 8.805 1 97.25 255 THR B CA 1
ATOM 3676 C C . THR B 1 255 ? 6.086 -9.852 9.32 1 97.25 255 THR B C 1
ATOM 3678 O O . THR B 1 255 ? 5.074 -10.391 9.773 1 97.25 255 THR B O 1
ATOM 3681 N N . GLN B 1 256 ? 6.23 -8.531 9.312 1 94.38 256 GLN B N 1
ATOM 3682 C CA . GLN B 1 256 ? 5.203 -7.656 9.859 1 94.38 256 GLN B CA 1
ATOM 3683 C C . GLN B 1 256 ? 4.574 -6.793 8.773 1 94.38 256 GLN B C 1
ATOM 3685 O O . GLN B 1 256 ? 5.281 -6.09 8.047 1 94.38 256 GLN B O 1
ATOM 3690 N N . PHE B 1 257 ? 3.34 -7.004 8.625 1 93.06 257 PHE B N 1
ATOM 3691 C CA . PHE B 1 257 ? 2.566 -6.238 7.652 1 93.06 257 PHE B CA 1
ATOM 3692 C C . PHE B 1 257 ? 1.089 -6.223 8.031 1 93.06 257 PHE B C 1
ATOM 3694 O O . PHE B 1 257 ? 0.634 -7.059 8.812 1 93.06 257 PHE B O 1
#

Sequence (514 aa):
MSIIVISGCATGIGAATRKVLEAAGHQIVGIDIRDAEVIADLSTAEGRKQAIADVLAKCSKGMDGLVLCAGLGPQTKVLGNVVSVNYFGATELMDAFLPALKKGHQPAAVVISSVASAHLAFDKNPLALALEAGEEAKARAIVEHAGEQGGNLAYAGSKNALTVAVRKRAAAWGEAGVRLNTIAPGATETPLLQAGLQDPRYGESIAKFVPPMGRRAEPSEMASVIAFLMSPAASYVHGAQIVIDGGIDAVMRPTQFMSIIVISGCATGIGAATRKVLEAAGHQIVGIDIRDAEVIADLSTAEGRKQAIADVLAKCSKGMDGLVLCAGLGPQTKVLGNVVSVNYFGATELMDAFLPALKKGHQPAAVVISSVASAHLAFDKNPLALALEAGEEAKARAIVEHAGEQGGNLAYAGSKNALTVAVRKRAAAWGEAGVRLNTIAPGATETPLLQAGLQDPRYGESIAKFVPPMGRRAEPSEMASVIAFLMSPAASYVHGAQIVIDGGIDAVMRPTQF